Protein AF-0000000078267524 (afdb_homodimer)

Foldseek 3Di:
DDLVVLVVCQLVLLQLLVVLLLVVLLLLVVQVVVCVVPLAGALVSLCQQQDDPVGGHSLRVNLVSLCSRLVSDDDDPLSVLSVLLNVLSVVLNVLSVLLSVLNVCVVPVVVVLVVQQPDPDDDPVSNVVSVVVVVVNVVSSVSNVVSSVSNVVSLLVSLVSLLSRLLVVLLRLSNLLCCVPVVVSLCSSNPVCSVSSCCSNPVVWNLSSLQSNLVVCVVVPNNVVSVVSNVVSVVGVD/DDLVVLVVCQLVLLQLLVVLLLVVLLLLVVQVVVCVVPLAGALVSLCQQQDDPVGGHSLRVNLVSLCSRLVSDDDDPLSVLSVLLNVLSVVLNVLSVLLSVLNVCVVPVVVVLVVQQPDPDDDPVSNVVSVVVVVVNVVSSVSNVVSSVSNVVSLLVSLVSLLSRQLVVLLRLSNLLCCVVVVVSLCSSNPVCSVSSCCSNPVVWNLSSLQSNLVVCVVVPNNVVSVVSNVVSVVGVD

Structure (mmCIF, N/CA/C/O backbone):
data_AF-0000000078267524-model_v1
#
loop_
_entity.id
_entity.type
_entity.pdbx_description
1 polymer 'Uncharacterized protein'
#
loop_
_atom_site.group_PDB
_atom_site.id
_atom_site.type_symbol
_atom_site.label_atom_id
_atom_site.label_alt_id
_atom_site.label_comp_id
_atom_site.label_asym_id
_atom_site.label_entity_id
_atom_site.label_seq_id
_atom_site.pdbx_PDB_ins_code
_atom_site.Cartn_x
_atom_site.Cartn_y
_atom_site.Cartn_z
_atom_site.occupancy
_atom_site.B_iso_or_equiv
_atom_site.auth_seq_id
_atom_site.auth_comp_id
_atom_site.auth_asym_id
_atom_site.auth_atom_id
_atom_site.pdbx_PDB_model_num
ATOM 1 N N . MET A 1 1 ? -14.516 -9.562 -23.547 1 62.38 1 MET A N 1
ATOM 2 C CA . MET A 1 1 ? -13.828 -10.57 -24.344 1 62.38 1 MET A CA 1
ATOM 3 C C . MET A 1 1 ? -14.719 -11.789 -24.562 1 62.38 1 MET A C 1
ATOM 5 O O . MET A 1 1 ? -15.539 -12.125 -23.703 1 62.38 1 MET A O 1
ATOM 9 N N . SER A 1 2 ? -14.656 -12.438 -25.75 1 71.19 2 SER A N 1
ATOM 10 C CA . SER A 1 2 ? -15.578 -13.531 -26.062 1 71.19 2 SER A CA 1
ATOM 11 C C . SER A 1 2 ? -15.125 -14.836 -25.406 1 71.19 2 SER A C 1
ATOM 13 O O . SER A 1 2 ? -13.938 -15.047 -25.188 1 71.19 2 SER A O 1
ATOM 15 N N . LYS A 1 3 ? -16.078 -15.555 -24.969 1 72.19 3 LYS A N 1
ATOM 16 C CA . LYS A 1 3 ? -15.844 -16.859 -24.375 1 72.19 3 LYS A CA 1
ATOM 17 C C . LYS A 1 3 ? -15.047 -17.766 -25.312 1 72.19 3 LYS A C 1
ATOM 19 O O . LYS A 1 3 ? -14.219 -18.562 -24.859 1 72.19 3 LYS A O 1
ATOM 24 N N . SER A 1 4 ? -15.328 -17.578 -26.531 1 72.5 4 SER A N 1
ATOM 25 C CA . SER A 1 4 ? -14.625 -18.359 -27.531 1 72.5 4 SER A CA 1
ATOM 26 C C . SER A 1 4 ? -13.141 -18 -27.594 1 72.5 4 SER A C 1
ATOM 28 O O . SER A 1 4 ? -12.281 -18.875 -27.703 1 72.5 4 SER A O 1
ATOM 30 N N . TRP A 1 5 ? -12.859 -16.812 -27.516 1 78.12 5 TRP A N 1
ATOM 31 C CA . TRP A 1 5 ? -11.477 -16.359 -27.5 1 78.12 5 TRP A CA 1
ATOM 32 C C . TRP A 1 5 ? -10.734 -16.844 -26.266 1 78.12 5 TRP A C 1
ATOM 34 O O . TRP A 1 5 ? -9.602 -17.328 -26.359 1 78.12 5 TRP A O 1
ATOM 44 N N . LEU A 1 6 ? -11.352 -16.812 -25.203 1 79.5 6 LEU A N 1
ATOM 45 C CA . LEU A 1 6 ? -10.766 -17.266 -23.953 1 79.5 6 LEU A CA 1
ATOM 46 C C . LEU A 1 6 ? -10.438 -18.766 -24.016 1 79.5 6 LEU A C 1
ATOM 48 O O . LEU A 1 6 ? -9.398 -19.203 -23.531 1 79.5 6 LEU A O 1
ATOM 52 N N . LYS A 1 7 ? -11.305 -19.406 -24.656 1 80 7 LYS A N 1
ATOM 53 C CA . LYS A 1 7 ? -11.102 -20.844 -24.797 1 80 7 LYS A CA 1
ATOM 54 C C . LYS A 1 7 ? -9.914 -21.141 -25.719 1 80 7 LYS A C 1
ATOM 56 O O . LYS A 1 7 ? -9.133 -22.047 -25.453 1 80 7 LYS A O 1
ATOM 61 N N . SER A 1 8 ? -9.836 -20.312 -26.688 1 85.88 8 SER A N 1
ATOM 62 C CA . SER A 1 8 ? -8.742 -20.531 -27.641 1 85.88 8 SER A CA 1
ATOM 63 C C . SER A 1 8 ? -7.395 -20.188 -27.016 1 85.88 8 SER A C 1
ATOM 65 O O . SER A 1 8 ? -6.363 -20.703 -27.438 1 85.88 8 SER A O 1
ATOM 67 N N . LYS A 1 9 ? -7.41 -19.406 -25.953 1 91.88 9 LYS A N 1
ATOM 68 C CA . LYS A 1 9 ? -6.164 -18.953 -25.344 1 91.88 9 LYS A CA 1
ATOM 69 C C . LYS A 1 9 ? -5.914 -19.656 -24.016 1 91.88 9 LYS A C 1
ATOM 71 O O . LYS A 1 9 ? -4.949 -19.344 -23.312 1 91.88 9 LYS A O 1
ATOM 76 N N . HIS A 1 10 ? -6.672 -20.578 -23.766 1 92.81 10 HIS A N 1
ATOM 77 C CA . HIS A 1 10 ? -6.648 -21.234 -22.469 1 92.81 10 HIS A CA 1
ATOM 78 C C . HIS A 1 10 ? -5.289 -21.859 -22.188 1 92.81 10 HIS A C 1
ATOM 80 O O . HIS A 1 10 ? -4.707 -21.641 -21.125 1 92.81 10 HIS A O 1
ATOM 86 N N . ASP A 1 11 ? -4.793 -22.594 -23.172 1 94.94 11 ASP A N 1
ATOM 87 C CA . ASP A 1 11 ? -3.504 -23.266 -23 1 94.94 11 ASP A CA 1
ATOM 88 C C . ASP A 1 11 ? -2.385 -22.234 -22.797 1 94.94 11 ASP A C 1
ATOM 90 O O . ASP A 1 11 ? -1.474 -22.469 -22 1 94.94 11 ASP A O 1
ATOM 94 N N . SER A 1 12 ? -2.5 -21.156 -23.5 1 96.81 12 SER A N 1
ATOM 95 C CA . SER A 1 12 ? -1.509 -20.094 -23.359 1 96.81 12 SER A CA 1
ATOM 96 C C . SER A 1 12 ? -1.575 -19.469 -21.984 1 96.81 12 SER A C 1
ATOM 98 O O . SER A 1 12 ? -0.542 -19.125 -21.391 1 96.81 12 SER A O 1
ATOM 100 N N . PHE A 1 13 ? -2.777 -19.312 -21.484 1 96.56 13 PHE A N 1
ATOM 101 C CA . PHE A 1 13 ? -2.945 -18.719 -20.156 1 96.56 13 PHE A CA 1
ATOM 102 C C . PHE A 1 13 ? -2.35 -19.609 -19.078 1 96.56 13 PHE A C 1
ATOM 104 O O . PHE A 1 13 ? -1.703 -19.125 -18.141 1 96.56 13 PHE A O 1
ATOM 111 N N . VAL A 1 14 ? -2.545 -20.906 -19.25 1 96.94 14 VAL A N 1
ATOM 112 C CA . VAL A 1 14 ? -2.008 -21.859 -18.266 1 96.94 14 VAL A CA 1
ATOM 113 C C . VAL A 1 14 ? -0.485 -21.75 -18.234 1 96.94 14 VAL A C 1
ATOM 115 O O . VAL A 1 14 ? 0.111 -21.625 -17.172 1 96.94 14 VAL A O 1
ATOM 118 N N . ARG A 1 15 ? 0.102 -21.75 -19.375 1 98.31 15 ARG A N 1
ATOM 119 C CA . ARG A 1 15 ? 1.552 -21.625 -19.484 1 98.31 15 ARG A CA 1
ATOM 120 C C . ARG A 1 15 ? 2.023 -20.281 -18.938 1 98.31 15 ARG A C 1
ATOM 122 O O . ARG A 1 15 ? 2.992 -20.219 -18.172 1 98.31 15 ARG A O 1
ATOM 129 N N . ASP A 1 16 ? 1.37 -19.234 -19.312 1 98.38 16 ASP A N 1
ATOM 130 C CA . ASP A 1 16 ? 1.787 -17.891 -18.922 1 98.38 16 ASP A CA 1
ATOM 131 C C . ASP A 1 16 ? 1.725 -17.703 -17.422 1 98.38 16 ASP A C 1
ATOM 133 O O . ASP A 1 16 ? 2.604 -17.078 -16.828 1 98.38 16 ASP A O 1
ATOM 137 N N . VAL A 1 17 ? 0.702 -18.203 -16.781 1 98.5 17 VAL A N 1
ATOM 138 C CA . VAL A 1 17 ? 0.545 -18.062 -15.336 1 98.5 17 VAL A CA 1
ATOM 139 C C . VAL A 1 17 ? 1.69 -18.766 -14.609 1 98.5 17 VAL A C 1
ATOM 141 O O . VAL A 1 17 ? 2.297 -18.203 -13.695 1 98.5 17 VAL A O 1
ATOM 144 N N . LEU A 1 18 ? 2.016 -19.969 -15.023 1 98.81 18 LEU A N 1
ATOM 145 C CA . LEU A 1 18 ? 3.121 -20.672 -14.383 1 98.81 18 LEU A CA 1
ATOM 146 C C . LEU A 1 18 ? 4.445 -19.969 -14.664 1 98.81 18 LEU A C 1
ATOM 148 O O . LEU A 1 18 ? 5.266 -19.797 -13.758 1 98.81 18 LEU A O 1
ATOM 152 N N . ARG A 1 19 ? 4.645 -19.578 -15.867 1 98.81 19 ARG A N 1
ATOM 153 C CA . ARG A 1 19 ? 5.883 -18.906 -16.25 1 98.81 19 ARG A CA 1
ATOM 154 C C . ARG A 1 19 ? 6.082 -17.625 -15.453 1 98.81 19 ARG A C 1
ATOM 156 O O . ARG A 1 19 ? 7.137 -17.422 -14.852 1 98.81 19 ARG A O 1
ATOM 163 N N . ASP A 1 20 ? 5.094 -16.781 -15.508 1 98.75 20 ASP A N 1
ATOM 164 C CA . ASP A 1 20 ? 5.203 -15.5 -14.828 1 98.75 20 ASP A CA 1
ATOM 165 C C . ASP A 1 20 ? 5.336 -15.688 -13.32 1 98.75 20 ASP A C 1
ATOM 167 O O . ASP A 1 20 ? 6.059 -14.938 -12.656 1 98.75 20 ASP A O 1
ATOM 171 N N . PHE A 1 21 ? 4.621 -16.703 -12.758 1 98.88 21 PHE A N 1
ATOM 172 C CA . PHE A 1 21 ? 4.789 -17.016 -11.344 1 98.88 21 PHE A CA 1
ATOM 173 C C . PHE A 1 21 ? 6.242 -17.359 -11.039 1 98.88 21 PHE A C 1
ATOM 175 O O . PHE A 1 21 ? 6.82 -16.844 -10.078 1 98.88 21 PHE A O 1
ATOM 182 N N . CYS A 1 22 ? 6.793 -18.219 -11.836 1 98.94 22 CYS A N 1
ATOM 183 C CA . CYS A 1 22 ? 8.164 -18.656 -11.594 1 98.94 22 CYS A CA 1
ATOM 184 C C . CYS A 1 22 ? 9.133 -17.469 -11.688 1 98.94 22 CYS A C 1
ATOM 186 O O . CYS A 1 22 ? 10.047 -17.344 -10.875 1 98.94 22 CYS A O 1
ATOM 188 N N . GLN A 1 23 ? 8.953 -16.625 -12.641 1 98.81 23 GLN A N 1
ATOM 189 C CA . GLN A 1 23 ? 9.812 -15.453 -12.797 1 98.81 23 GLN A CA 1
ATOM 190 C C . GLN A 1 23 ? 9.695 -14.523 -11.594 1 98.81 23 GLN A C 1
ATOM 192 O O . GLN A 1 23 ? 10.711 -14.062 -11.055 1 98.81 23 GLN A O 1
ATOM 197 N N . ILE A 1 24 ? 8.531 -14.297 -11.195 1 98.81 24 ILE A N 1
ATOM 198 C CA . ILE A 1 24 ? 8.266 -13.391 -10.086 1 98.81 24 ILE A CA 1
ATOM 199 C C . ILE A 1 24 ? 8.789 -13.984 -8.781 1 98.81 24 ILE A C 1
ATOM 201 O O . ILE A 1 24 ? 9.453 -13.305 -8 1 98.81 24 ILE A O 1
ATOM 205 N N . ALA A 1 25 ? 8.461 -15.273 -8.555 1 98.81 25 ALA A N 1
ATOM 206 C CA . ALA A 1 25 ? 8.922 -15.938 -7.34 1 98.81 25 ALA A CA 1
ATOM 207 C C . ALA A 1 25 ? 10.438 -15.922 -7.238 1 98.81 25 ALA A C 1
ATOM 209 O O . ALA A 1 25 ? 11 -15.68 -6.164 1 98.81 25 ALA A O 1
ATOM 210 N N . SER A 1 26 ? 11.07 -16.156 -8.328 1 98.75 26 SER A N 1
ATOM 211 C CA . SER A 1 26 ? 12.531 -16.109 -8.359 1 98.75 26 SER A CA 1
ATOM 212 C C . SER A 1 26 ? 13.055 -14.719 -8.031 1 98.75 26 SER A C 1
ATOM 214 O O . SER A 1 26 ? 13.953 -14.57 -7.199 1 98.75 26 SER A O 1
ATOM 216 N N . ALA A 1 27 ? 12.516 -13.742 -8.672 1 98.69 27 ALA A N 1
ATOM 217 C CA . ALA A 1 27 ? 12.945 -12.359 -8.461 1 98.69 27 ALA A CA 1
ATOM 218 C C . ALA A 1 27 ? 12.688 -11.922 -7.02 1 98.69 27 ALA A C 1
ATOM 220 O O . ALA A 1 27 ? 13.547 -11.305 -6.395 1 98.69 27 ALA A O 1
ATOM 221 N N . LEU A 1 28 ? 11.539 -12.234 -6.492 1 98.81 28 LEU A N 1
ATOM 222 C CA . LEU A 1 28 ? 11.188 -11.859 -5.125 1 98.81 28 LEU A CA 1
ATOM 223 C C . LEU A 1 28 ? 12.102 -12.555 -4.121 1 98.81 28 LEU A C 1
ATOM 225 O O . LEU A 1 28 ? 12.578 -11.93 -3.172 1 98.81 28 LEU A O 1
ATOM 229 N N . GLU A 1 29 ? 12.312 -13.812 -4.32 1 98.19 29 GLU A N 1
ATOM 230 C CA . GLU A 1 29 ? 13.164 -14.547 -3.389 1 98.19 29 GLU A CA 1
ATOM 231 C C . GLU A 1 29 ? 14.578 -13.984 -3.379 1 98.19 29 GLU A C 1
ATOM 233 O O . GLU A 1 29 ? 15.203 -13.867 -2.322 1 98.19 29 GLU A O 1
ATOM 238 N N . ASN A 1 30 ? 15.094 -13.695 -4.551 1 98.19 30 ASN A N 1
ATOM 239 C CA . ASN A 1 30 ? 16.406 -13.062 -4.613 1 98.19 30 ASN A CA 1
ATOM 240 C C . ASN A 1 30 ? 16.422 -11.727 -3.873 1 98.19 30 ASN A C 1
ATOM 242 O O . ASN A 1 30 ? 17.344 -11.445 -3.105 1 98.19 30 ASN A O 1
ATOM 246 N N . HIS A 1 31 ? 15.445 -10.945 -4.098 1 98.62 31 HIS A N 1
ATOM 247 C CA . HIS A 1 31 ? 15.352 -9.648 -3.436 1 98.62 31 HIS A CA 1
ATOM 248 C C . HIS A 1 31 ? 15.203 -9.812 -1.926 1 98.62 31 HIS A C 1
ATOM 250 O O . HIS A 1 31 ? 15.812 -9.062 -1.154 1 98.62 31 HIS A O 1
ATOM 256 N N . PHE A 1 32 ? 14.406 -10.766 -1.472 1 98.62 32 PHE A N 1
ATOM 257 C CA . PHE A 1 32 ? 14.164 -10.984 -0.05 1 98.62 32 PHE A CA 1
ATOM 258 C C . PHE A 1 32 ? 15.406 -11.555 0.626 1 98.62 32 PHE A C 1
ATOM 260 O O . PHE A 1 32 ? 15.656 -11.289 1.806 1 98.62 32 PHE A O 1
ATOM 267 N N . SER A 1 33 ? 16.172 -12.289 -0.175 1 98.12 33 SER A N 1
ATOM 268 C CA . SER A 1 33 ? 17.453 -12.734 0.36 1 98.12 33 SER A CA 1
ATOM 269 C C . SER A 1 33 ? 18.359 -11.547 0.658 1 98.12 33 SER A C 1
ATOM 271 O O . SER A 1 33 ? 19.047 -11.531 1.681 1 98.12 33 SER A O 1
ATOM 273 N N . GLU A 1 34 ? 18.422 -10.609 -0.236 1 97.62 34 GLU A N 1
ATOM 274 C CA . GLU A 1 34 ? 19.156 -9.375 0.005 1 97.62 34 GLU A CA 1
ATOM 275 C C . GLU A 1 34 ? 18.609 -8.633 1.219 1 97.62 34 GLU A C 1
ATOM 277 O O . GLU A 1 34 ? 19.375 -8.094 2.02 1 97.62 34 GLU A O 1
ATOM 282 N N . TYR A 1 35 ? 17.359 -8.586 1.303 1 98.06 35 TYR A N 1
ATOM 283 C CA . TYR A 1 35 ? 16.688 -7.969 2.447 1 98.06 35 TYR A CA 1
ATOM 284 C C . TYR A 1 35 ? 17.125 -8.633 3.75 1 98.06 35 TYR A C 1
ATOM 286 O O . TYR A 1 35 ? 17.359 -7.961 4.75 1 98.06 35 TYR A O 1
ATOM 294 N N . ASP A 1 36 ? 17.156 -9.938 3.76 1 97.69 36 ASP A N 1
ATOM 295 C CA . ASP A 1 36 ? 17.562 -10.672 4.957 1 97.69 36 ASP A CA 1
ATOM 296 C C . ASP A 1 36 ? 18.953 -10.258 5.426 1 97.69 36 ASP A C 1
ATOM 298 O O . ASP A 1 36 ? 19.234 -10.258 6.625 1 97.69 36 ASP A O 1
ATOM 302 N N . ALA A 1 37 ? 19.734 -9.805 4.484 1 96.56 37 ALA A N 1
ATOM 303 C CA . ALA A 1 37 ? 21.109 -9.43 4.793 1 96.56 37 ALA A CA 1
ATOM 304 C C . ALA A 1 37 ? 21.203 -7.949 5.16 1 96.56 37 ALA A C 1
ATOM 306 O O . ALA A 1 37 ? 21.953 -7.574 6.066 1 96.56 37 ALA A O 1
ATOM 307 N N . SER A 1 38 ? 20.438 -7.086 4.566 1 94.56 38 SER A N 1
ATOM 308 C CA . SER A 1 38 ? 20.641 -5.645 4.672 1 94.56 38 SER A CA 1
ATOM 309 C C . SER A 1 38 ? 19.578 -4.996 5.539 1 94.56 38 SER A C 1
ATOM 311 O O . SER A 1 38 ? 19.75 -3.881 6.035 1 94.56 38 SER A O 1
ATOM 313 N N . GLY A 1 39 ? 18.391 -5.629 5.578 1 93.62 39 GLY A N 1
ATOM 314 C CA . GLY A 1 39 ? 17.281 -5.07 6.324 1 93.62 39 GLY A CA 1
ATOM 315 C C . GLY A 1 39 ? 16.5 -4.035 5.535 1 93.62 39 GLY A C 1
ATOM 316 O O . GLY A 1 39 ? 15.625 -3.357 6.086 1 93.62 39 GLY A O 1
ATOM 317 N N . SER A 1 40 ? 16.844 -3.959 4.246 1 94.38 40 SER A N 1
ATOM 318 C CA . SER A 1 40 ? 16.156 -2.953 3.439 1 94.38 40 SER A CA 1
ATOM 319 C C . SER A 1 40 ? 15.617 -3.555 2.146 1 94.38 40 SER A C 1
ATOM 321 O O . SER A 1 40 ? 16.266 -4.41 1.535 1 94.38 40 SER A O 1
ATOM 323 N N . VAL A 1 41 ? 14.422 -3.107 1.836 1 97.56 41 VAL A N 1
ATOM 324 C CA . VAL A 1 41 ? 13.852 -3.471 0.541 1 97.56 41 VAL A CA 1
ATOM 325 C C . VAL A 1 41 ? 14.016 -2.307 -0.436 1 97.56 41 VAL A C 1
ATOM 327 O O . VAL A 1 41 ? 14.164 -1.156 -0.021 1 97.56 41 VAL A O 1
ATOM 330 N N . SER A 1 42 ? 13.977 -2.639 -1.699 1 97.88 42 SER A N 1
ATOM 331 C CA . SER A 1 42 ? 14.234 -1.655 -2.746 1 97.88 42 SER A CA 1
ATOM 332 C C . SER A 1 42 ? 12.938 -1.159 -3.373 1 97.88 42 SER A C 1
ATOM 334 O O . SER A 1 42 ? 12.172 -1.947 -3.932 1 97.88 42 SER A O 1
ATOM 336 N N . PHE A 1 43 ? 12.773 0.158 -3.309 1 97.88 43 PHE A N 1
ATOM 337 C CA . PHE A 1 43 ? 11.641 0.774 -3.988 1 97.88 43 PHE A CA 1
ATOM 338 C C . PHE A 1 43 ? 11.68 0.483 -5.484 1 97.88 43 PHE A C 1
ATOM 340 O O . PHE A 1 43 ? 10.664 0.122 -6.082 1 97.88 43 PHE A O 1
ATOM 347 N N . HIS A 1 44 ? 12.836 0.658 -6.102 1 97.25 44 HIS A N 1
ATOM 348 C CA . HIS A 1 44 ? 12.984 0.507 -7.547 1 97.25 44 HIS A CA 1
ATOM 349 C C . HIS A 1 44 ? 12.656 -0.914 -7.988 1 97.25 44 HIS A C 1
ATOM 351 O O . HIS A 1 44 ? 12.07 -1.117 -9.055 1 97.25 44 HIS A O 1
ATOM 357 N N . PHE A 1 45 ? 13.008 -1.896 -7.211 1 98.25 45 PHE A N 1
ATOM 358 C CA . PHE A 1 45 ? 12.68 -3.283 -7.508 1 98.25 45 PHE A CA 1
ATOM 359 C C . PHE A 1 45 ? 11.172 -3.463 -7.637 1 98.25 45 PHE A C 1
ATOM 361 O O . PHE A 1 45 ? 10.68 -3.988 -8.641 1 98.25 45 PHE A O 1
ATOM 368 N N . PHE A 1 46 ? 10.438 -2.982 -6.637 1 98.25 46 PHE A N 1
ATOM 369 C CA . PHE A 1 46 ? 8.992 -3.162 -6.637 1 98.25 46 PHE A CA 1
ATOM 370 C C . PHE A 1 46 ? 8.336 -2.291 -7.703 1 98.25 46 PHE A C 1
ATOM 372 O O . PHE A 1 46 ? 7.344 -2.689 -8.312 1 98.25 46 PHE A O 1
ATOM 379 N N . ASP A 1 47 ? 8.859 -1.09 -7.863 1 97.19 47 ASP A N 1
ATOM 380 C CA . ASP A 1 47 ? 8.352 -0.212 -8.914 1 97.19 47 ASP A CA 1
ATOM 381 C C . ASP A 1 47 ? 8.453 -0.879 -10.281 1 97.19 47 ASP A C 1
ATOM 383 O O . ASP A 1 47 ? 7.523 -0.792 -11.094 1 97.19 47 ASP A O 1
ATOM 387 N N . ASP A 1 48 ? 9.523 -1.573 -10.523 1 97 48 ASP A N 1
ATOM 388 C CA . ASP A 1 48 ? 9.742 -2.279 -11.781 1 97 48 ASP A CA 1
ATOM 389 C C . ASP A 1 48 ? 8.836 -3.504 -11.891 1 97 48 ASP A C 1
ATOM 391 O O . ASP A 1 48 ? 8.266 -3.77 -12.953 1 97 48 ASP A O 1
ATOM 395 N N . MET A 1 49 ? 8.688 -4.246 -10.867 1 97.75 49 MET A N 1
ATOM 396 C CA . MET A 1 49 ? 7.898 -5.477 -10.852 1 97.75 49 MET A CA 1
ATOM 397 C C . MET A 1 49 ? 6.418 -5.18 -11.07 1 97.75 49 MET A C 1
ATOM 399 O O . MET A 1 49 ? 5.715 -5.969 -11.703 1 97.75 49 MET A O 1
ATOM 403 N N . LEU A 1 50 ? 5.973 -4.031 -10.484 1 97.25 50 LEU A N 1
ATOM 404 C CA . LEU A 1 50 ? 4.562 -3.67 -10.57 1 97.25 50 LEU A CA 1
ATOM 405 C C . LEU A 1 50 ? 4.27 -2.893 -11.844 1 97.25 50 LEU A C 1
ATOM 407 O O . LEU A 1 50 ? 3.258 -3.135 -12.508 1 97.25 50 LEU A O 1
ATOM 411 N N . GLY A 1 51 ? 5.25 -2.043 -12.219 1 93.06 51 GLY A N 1
ATOM 412 C CA . GLY A 1 51 ? 5.043 -1.153 -13.352 1 93.06 51 GLY A CA 1
ATOM 413 C C . GLY A 1 51 ? 4.059 -0.037 -13.055 1 93.06 51 GLY A C 1
ATOM 414 O O . GLY A 1 51 ? 3.883 0.358 -11.906 1 93.06 51 GLY A O 1
ATOM 415 N N . ARG A 1 52 ? 3.609 0.688 -14.125 1 83.5 52 ARG A N 1
ATOM 416 C CA . ARG A 1 52 ? 2.619 1.759 -14.086 1 83.5 52 ARG A CA 1
ATOM 417 C C . ARG A 1 52 ? 1.375 1.382 -14.883 1 83.5 52 ARG A C 1
ATOM 419 O O . ARG A 1 52 ? 1.383 0.401 -15.633 1 83.5 52 ARG A O 1
ATOM 426 N N . GLN A 1 53 ? 0.297 2.152 -14.695 1 72.12 53 GLN A N 1
ATOM 427 C CA . GLN A 1 53 ? -0.956 1.837 -15.375 1 72.12 53 GLN A CA 1
ATOM 428 C C . GLN A 1 53 ? -0.751 1.712 -16.875 1 72.12 53 GLN A C 1
ATOM 430 O O . GLN A 1 53 ? -1.295 0.804 -17.516 1 72.12 53 GLN A O 1
ATOM 435 N N . ASN A 1 54 ? -0.01 2.545 -17.438 1 79 54 ASN A N 1
ATOM 436 C CA . ASN A 1 54 ? 0.189 2.529 -18.891 1 79 54 ASN A CA 1
ATOM 437 C C . ASN A 1 54 ? 1.371 1.649 -19.281 1 79 54 ASN A C 1
ATOM 439 O O . ASN A 1 54 ? 1.66 1.484 -20.469 1 79 54 ASN A O 1
ATOM 443 N N . SER A 1 55 ? 2.004 1.063 -18.391 1 88.88 55 SER A N 1
ATOM 444 C CA . SER A 1 55 ? 3.125 0.145 -18.562 1 88.88 55 SER A CA 1
ATOM 445 C C . SER A 1 55 ? 3.178 -0.88 -17.438 1 88.88 55 SER A C 1
ATOM 447 O O . SER A 1 55 ? 4.043 -0.806 -16.562 1 88.88 55 SER A O 1
ATOM 449 N N . LYS A 1 56 ? 2.346 -1.888 -17.578 1 92.38 56 LYS A N 1
ATOM 450 C CA . LYS A 1 56 ? 2.152 -2.863 -16.516 1 92.38 56 LYS A CA 1
ATOM 451 C C . LYS A 1 56 ? 3.389 -3.738 -16.344 1 92.38 56 LYS A C 1
ATOM 453 O O . LYS A 1 56 ? 3.984 -4.188 -17.312 1 92.38 56 LYS A O 1
ATOM 458 N N . GLY A 1 57 ? 3.725 -3.914 -15.125 1 96 57 GLY A N 1
ATOM 459 C CA . GLY A 1 57 ? 4.828 -4.809 -14.82 1 96 57 GLY A CA 1
ATOM 460 C C . GLY A 1 57 ? 4.418 -6.27 -14.766 1 96 57 GLY A C 1
ATOM 461 O O . GLY A 1 57 ? 3.258 -6.602 -15.023 1 96 57 GLY A O 1
ATOM 462 N N . LEU A 1 58 ? 5.359 -7.098 -14.516 1 97.31 58 LEU A N 1
ATOM 463 C CA . LEU A 1 58 ? 5.191 -8.547 -14.539 1 97.31 58 LEU A CA 1
ATOM 464 C C . LEU A 1 58 ? 4.133 -8.984 -13.531 1 97.31 58 LEU A C 1
ATOM 466 O O . LEU A 1 58 ? 3.334 -9.883 -13.812 1 97.31 58 LEU A O 1
ATOM 470 N N . LEU A 1 59 ? 4.07 -8.344 -12.359 1 97.88 59 LEU A N 1
ATOM 471 C CA . LEU A 1 59 ? 3.111 -8.703 -11.328 1 97.88 59 LEU A CA 1
ATOM 472 C C . LEU A 1 59 ? 1.687 -8.391 -11.773 1 97.88 59 LEU A C 1
ATOM 474 O O . LEU A 1 59 ? 0.768 -9.18 -11.523 1 97.88 59 LEU A O 1
ATOM 478 N N . TRP A 1 60 ? 1.542 -7.309 -12.406 1 96.88 60 TRP A N 1
ATOM 479 C CA . TRP A 1 60 ? 0.235 -6.918 -12.922 1 96.88 60 TRP A CA 1
ATOM 480 C C . TRP A 1 60 ? -0.234 -7.895 -14 1 96.88 60 TRP A C 1
ATOM 482 O O . TRP A 1 60 ? -1.396 -8.305 -14.008 1 96.88 60 TRP A O 1
ATOM 492 N N . ARG A 1 61 ? 0.631 -8.234 -14.844 1 96.62 61 ARG A N 1
ATOM 493 C CA . ARG A 1 61 ? 0.302 -9.164 -15.922 1 96.62 61 ARG A CA 1
ATOM 494 C C . ARG A 1 61 ? -0.086 -10.531 -15.359 1 96.62 61 ARG A C 1
ATOM 496 O O . ARG A 1 61 ? -1.054 -11.141 -15.82 1 96.62 61 ARG A O 1
ATOM 503 N N . LEU A 1 62 ? 0.668 -11.008 -14.43 1 98.31 62 LEU A N 1
ATOM 504 C CA . LEU A 1 62 ? 0.354 -12.289 -13.797 1 98.31 62 LEU A CA 1
ATOM 505 C C . LEU A 1 62 ? -1.035 -12.258 -13.172 1 98.31 62 LEU A C 1
ATOM 507 O O . LEU A 1 62 ? -1.834 -13.172 -13.375 1 98.31 62 LEU A O 1
ATOM 511 N N . LYS A 1 63 ? -1.299 -11.195 -12.414 1 97.06 63 LYS A N 1
ATOM 512 C CA . LYS A 1 63 ? -2.6 -11.07 -11.758 1 97.06 63 LYS A CA 1
ATOM 513 C C . LYS A 1 63 ? -3.73 -11.078 -12.781 1 97.06 63 LYS A C 1
ATOM 515 O O . LYS A 1 63 ? -4.711 -11.812 -12.633 1 97.06 63 LYS A O 1
ATOM 520 N N . ASP A 1 64 ? -3.613 -10.297 -13.859 1 95.38 64 ASP A N 1
ATOM 521 C CA . ASP A 1 64 ? -4.656 -10.195 -14.875 1 95.38 64 ASP A CA 1
ATOM 522 C C . ASP A 1 64 ? -4.855 -11.523 -15.594 1 95.38 64 ASP A C 1
ATOM 524 O O . ASP A 1 64 ? -5.988 -11.945 -15.828 1 95.38 64 ASP A O 1
ATOM 528 N N . THR A 1 65 ? -3.746 -12.164 -15.945 1 96.81 65 THR A N 1
ATOM 529 C CA . THR A 1 65 ? -3.828 -13.438 -16.641 1 96.81 65 THR A CA 1
ATOM 530 C C . THR A 1 65 ? -4.457 -14.508 -15.75 1 96.81 65 THR A C 1
ATOM 532 O O . THR A 1 65 ? -5.23 -15.336 -16.219 1 96.81 65 THR A O 1
ATOM 535 N N . SER A 1 66 ? -4.051 -14.484 -14.508 1 96.81 66 SER A N 1
ATOM 536 C CA . SER A 1 66 ? -4.652 -15.422 -13.562 1 96.81 66 SER A CA 1
ATOM 537 C C . SER A 1 66 ? -6.16 -15.227 -13.477 1 96.81 66 SER A C 1
ATOM 539 O O . SER A 1 66 ? -6.922 -16.188 -13.469 1 96.81 66 SER A O 1
ATOM 541 N N . HIS A 1 67 ? -6.637 -14.008 -13.406 1 94.38 67 HIS A N 1
ATOM 542 C CA . HIS A 1 67 ? -8.062 -13.711 -13.375 1 94.38 67 HIS A CA 1
ATOM 543 C C . HIS A 1 67 ? -8.766 -14.25 -14.617 1 94.38 67 HIS A C 1
ATOM 545 O O . HIS A 1 67 ? -9.852 -14.82 -14.523 1 94.38 67 HIS A O 1
ATOM 551 N N . LEU A 1 68 ? -8.125 -14.039 -15.727 1 93.25 68 LEU A N 1
ATOM 552 C CA . LEU A 1 68 ? -8.695 -14.508 -16.984 1 93.25 68 LEU A CA 1
ATOM 553 C C . LEU A 1 68 ? -8.781 -16.031 -17 1 93.25 68 LEU A C 1
ATOM 555 O O . LEU A 1 68 ? -9.781 -16.594 -17.453 1 93.25 68 LEU A O 1
ATOM 559 N N . LEU A 1 69 ? -7.824 -16.672 -16.5 1 94.06 69 LEU A N 1
ATOM 560 C CA . LEU A 1 69 ? -7.73 -18.125 -16.547 1 94.06 69 LEU A CA 1
ATOM 561 C C . LEU A 1 69 ? -8.719 -18.766 -15.578 1 94.06 69 LEU A C 1
ATOM 563 O O . LEU A 1 69 ? -9.539 -19.594 -15.977 1 94.06 69 LEU A O 1
ATOM 567 N N . PHE A 1 70 ? -8.742 -18.312 -14.344 1 92.19 70 PHE A N 1
ATOM 568 C CA . PHE A 1 70 ? -9.375 -19.078 -13.273 1 92.19 70 PHE A CA 1
ATOM 569 C C . PHE A 1 70 ? -10.82 -18.641 -13.07 1 92.19 70 PHE A C 1
ATOM 571 O O . PHE A 1 70 ? -11.633 -19.406 -12.539 1 92.19 70 PHE A O 1
ATOM 578 N N . ARG A 1 71 ? -11.148 -17.5 -13.391 1 84.5 71 ARG A N 1
ATOM 579 C CA . ARG A 1 71 ? -12.516 -17.047 -13.18 1 84.5 71 ARG A CA 1
ATOM 580 C C . ARG A 1 71 ? -13.422 -17.469 -14.328 1 84.5 71 ARG A C 1
ATOM 582 O O . ARG A 1 71 ? -14.648 -17.438 -14.203 1 84.5 71 ARG A O 1
ATOM 589 N N . ASN A 1 72 ? -12.836 -17.844 -15.398 1 75.94 72 ASN A N 1
ATOM 590 C CA . ASN A 1 72 ? -13.617 -18.297 -16.547 1 75.94 72 ASN A CA 1
ATOM 591 C C . ASN A 1 72 ? -13.586 -19.812 -16.703 1 75.94 72 ASN A C 1
ATOM 593 O O . ASN A 1 72 ? -14.117 -20.359 -17.672 1 75.94 72 ASN A O 1
ATOM 597 N N . GLU A 1 73 ? -12.969 -20.438 -15.852 1 71.31 73 GLU A N 1
ATOM 598 C CA . GLU A 1 73 ? -12.891 -21.891 -15.945 1 71.31 73 GLU A CA 1
ATOM 599 C C . GLU A 1 73 ? -14.188 -22.547 -15.477 1 71.31 73 GLU A C 1
ATOM 601 O O . GLU A 1 73 ? -14.828 -22.062 -14.547 1 71.31 73 GLU A O 1
ATOM 606 N N . GLU A 1 74 ? -14.578 -23.453 -16.266 1 63.59 74 GLU A N 1
ATOM 607 C CA . GLU A 1 74 ? -15.734 -24.25 -15.883 1 63.59 74 GLU A CA 1
ATOM 608 C C . GLU A 1 74 ? -15.484 -24.984 -14.57 1 63.59 74 GLU A C 1
ATOM 610 O O . GLU A 1 74 ? -14.359 -25.391 -14.289 1 63.59 74 GLU A O 1
ATOM 615 N N . ARG A 1 75 ? -16.375 -24.828 -13.805 1 61.75 75 ARG A N 1
ATOM 616 C CA . ARG A 1 75 ? -16.328 -25.406 -12.461 1 61.75 75 ARG A CA 1
ATOM 617 C C . ARG A 1 75 ? -16.156 -26.922 -12.523 1 61.75 75 ARG A C 1
ATOM 619 O O . ARG A 1 75 ? -17.062 -27.625 -12.984 1 61.75 75 ARG A O 1
ATOM 626 N N . THR A 1 76 ? -15.008 -27.359 -12.602 1 59.59 76 THR A N 1
ATOM 627 C CA . THR A 1 76 ? -14.719 -28.781 -12.414 1 59.59 76 THR A CA 1
ATOM 628 C C . THR A 1 76 ? -14.117 -29.016 -11.031 1 59.59 76 THR A C 1
ATOM 630 O O . THR A 1 76 ? -13.852 -28.078 -10.281 1 59.59 76 THR A O 1
ATOM 633 N N . SER A 1 77 ? -14.039 -30.297 -10.594 1 54.16 77 SER A N 1
ATOM 634 C CA . SER A 1 77 ? -13.516 -30.688 -9.289 1 54.16 77 SER A CA 1
ATOM 635 C C . SER A 1 77 ? -12.172 -30.031 -9.016 1 54.16 77 SER A C 1
ATOM 637 O O . SER A 1 77 ? -11.852 -29.719 -7.863 1 54.16 77 SER A O 1
ATOM 639 N N . PHE A 1 78 ? -11.398 -29.75 -10.008 1 60.81 78 PHE A N 1
ATOM 640 C CA . PHE A 1 78 ? -10.07 -29.172 -9.828 1 60.81 78 PHE A CA 1
ATOM 641 C C . PHE A 1 78 ? -10.133 -27.656 -9.891 1 60.81 78 PHE A C 1
ATOM 643 O O . PHE A 1 78 ? -9.125 -26.984 -9.664 1 60.81 78 PHE A O 1
ATOM 650 N N . ALA A 1 79 ? -11.297 -27.297 -9.859 1 75.88 79 ALA A N 1
ATOM 651 C CA . ALA A 1 79 ? -11.562 -25.875 -10.062 1 75.88 79 ALA A CA 1
ATOM 652 C C . ALA A 1 79 ? -11.203 -25.078 -8.812 1 75.88 79 ALA A C 1
ATOM 654 O O . ALA A 1 79 ? -10.781 -23.922 -8.914 1 75.88 79 ALA A O 1
ATOM 655 N N . VAL A 1 80 ? -11.094 -25.844 -7.699 1 87.94 80 VAL A N 1
ATOM 656 C CA . VAL A 1 80 ? -10.906 -25.109 -6.453 1 87.94 80 VAL A CA 1
ATOM 657 C C . VAL A 1 80 ? -9.445 -24.672 -6.32 1 87.94 80 VAL A C 1
ATOM 659 O O . VAL A 1 80 ? -9.156 -23.594 -5.816 1 87.94 80 VAL A O 1
ATOM 662 N N . PHE A 1 81 ? -8.547 -25.531 -6.789 1 91.94 81 PHE A N 1
ATOM 663 C CA . PHE A 1 81 ? -7.125 -25.188 -6.711 1 91.94 81 PHE A CA 1
ATOM 664 C C . PHE A 1 81 ? -6.809 -23.984 -7.59 1 91.94 81 PHE A C 1
ATOM 666 O O . PHE A 1 81 ? -6.008 -23.125 -7.211 1 91.94 81 PHE A O 1
ATOM 673 N N . GLY A 1 82 ? -7.469 -23.984 -8.742 1 93.31 82 GLY A N 1
ATOM 674 C CA . GLY A 1 82 ? -7.312 -22.812 -9.594 1 93.31 82 GLY A CA 1
ATOM 675 C C . GLY A 1 82 ? -7.805 -21.531 -8.945 1 93.31 82 GLY A C 1
ATOM 676 O O . GLY A 1 82 ? -7.176 -20.484 -9.086 1 93.31 82 GLY A O 1
ATOM 677 N N . GLU A 1 83 ? -8.852 -21.641 -8.242 1 92.69 83 GLU A N 1
ATOM 678 C CA . GLU A 1 83 ? -9.406 -20.469 -7.559 1 92.69 83 GLU A CA 1
ATOM 679 C C . GLU A 1 83 ? -8.492 -20 -6.43 1 92.69 83 GLU A C 1
ATOM 681 O O . GLU A 1 83 ? -8.312 -18.797 -6.23 1 92.69 83 GLU A O 1
ATOM 686 N N . TYR A 1 84 ? -7.945 -20.984 -5.727 1 94.44 84 TYR A N 1
ATOM 687 C CA . TYR A 1 84 ? -6.98 -20.641 -4.691 1 94.44 84 TYR A CA 1
ATOM 688 C C . TYR A 1 84 ? -5.754 -19.969 -5.293 1 94.44 84 TYR A C 1
ATOM 690 O O . TYR A 1 84 ? -5.219 -19.016 -4.715 1 94.44 84 TYR A O 1
ATOM 698 N N . LEU A 1 85 ? -5.363 -20.453 -6.41 1 96.69 85 LEU A N 1
ATOM 699 C CA . LEU A 1 85 ? -4.234 -19.828 -7.098 1 96.69 85 LEU A CA 1
ATOM 700 C C . LEU A 1 85 ? -4.559 -18.391 -7.496 1 96.69 85 LEU A C 1
ATOM 702 O O . LEU A 1 85 ? -3.744 -17.5 -7.297 1 96.69 85 LEU A O 1
ATOM 706 N N . ASP A 1 86 ? -5.688 -18.234 -8.016 1 96.25 86 ASP A N 1
ATOM 707 C CA . ASP A 1 86 ? -6.129 -16.891 -8.422 1 96.25 86 ASP A CA 1
ATOM 708 C C . ASP A 1 86 ? -6.086 -15.93 -7.246 1 96.25 86 ASP A C 1
ATOM 710 O O . ASP A 1 86 ? -5.555 -14.82 -7.363 1 96.25 86 ASP A O 1
ATOM 714 N N . TRP A 1 87 ? -6.617 -16.375 -6.168 1 96.12 87 TRP A N 1
ATOM 715 C CA . TRP A 1 87 ? -6.633 -15.586 -4.938 1 96.12 87 TRP A CA 1
ATOM 716 C C . TRP A 1 87 ? -5.215 -15.273 -4.473 1 96.12 87 TRP A C 1
ATOM 718 O O . TRP A 1 87 ? -4.883 -14.117 -4.203 1 96.12 87 TRP A O 1
ATOM 728 N N . ALA A 1 88 ? -4.402 -16.297 -4.402 1 97.56 88 ALA A N 1
ATOM 729 C CA . ALA A 1 88 ? -3.049 -16.172 -3.863 1 97.56 88 ALA A CA 1
ATOM 730 C C . ALA A 1 88 ? -2.201 -15.227 -4.707 1 97.56 88 ALA A C 1
ATOM 732 O O . ALA A 1 88 ? -1.496 -14.375 -4.168 1 97.56 88 ALA A O 1
ATOM 733 N N . LEU A 1 89 ? -2.293 -15.344 -5.961 1 98.31 89 LEU A N 1
ATOM 734 C CA . LEU A 1 89 ? -1.5 -14.516 -6.859 1 98.31 89 LEU A CA 1
ATOM 735 C C . LEU A 1 89 ? -1.956 -13.062 -6.801 1 98.31 89 LEU A C 1
ATOM 737 O O . LEU A 1 89 ? -1.13 -12.148 -6.828 1 98.31 89 LEU A O 1
ATOM 741 N N . GLY A 1 90 ? -3.227 -12.898 -6.766 1 97.62 90 GLY A N 1
ATOM 742 C CA . GLY A 1 90 ? -3.738 -11.555 -6.566 1 97.62 90 GLY A CA 1
ATOM 743 C C . GLY A 1 90 ? -3.277 -10.93 -5.262 1 97.62 90 GLY A C 1
ATOM 744 O O . GLY A 1 90 ? -2.926 -9.75 -5.223 1 97.62 90 GLY A O 1
ATOM 745 N N . TYR A 1 91 ? -3.23 -11.734 -4.219 1 97.56 91 TYR A N 1
ATOM 746 C CA . TYR A 1 91 ? -2.814 -11.25 -2.91 1 97.56 91 TYR A CA 1
ATOM 747 C C . TYR A 1 91 ? -1.355 -10.812 -2.93 1 97.56 91 TYR A C 1
ATOM 749 O O . TYR A 1 91 ? -1.001 -9.781 -2.35 1 97.56 91 TYR A O 1
ATOM 757 N N . ILE A 1 92 ? -0.528 -11.578 -3.562 1 98.44 92 ILE A N 1
ATOM 758 C CA . ILE A 1 92 ? 0.883 -11.227 -3.682 1 98.44 92 ILE A CA 1
ATOM 759 C C . ILE A 1 92 ? 1.021 -9.852 -4.328 1 98.44 92 ILE A C 1
ATOM 761 O O . ILE A 1 92 ? 1.831 -9.031 -3.893 1 98.44 92 ILE A O 1
ATOM 765 N N . PHE A 1 93 ? 0.211 -9.57 -5.344 1 98.44 93 PHE A N 1
ATOM 766 C CA . PHE A 1 93 ? 0.224 -8.297 -6.051 1 98.44 93 PHE A CA 1
ATOM 767 C C . PHE A 1 93 ? -0.003 -7.141 -5.082 1 98.44 93 PHE A C 1
ATOM 769 O O . PHE A 1 93 ? 0.784 -6.191 -5.047 1 98.44 93 PHE A O 1
ATOM 776 N N . HIS A 1 94 ? -0.981 -7.234 -4.305 1 98.25 94 HIS A N 1
ATOM 777 C CA . HIS A 1 94 ? -1.334 -6.152 -3.391 1 98.25 94 HIS A CA 1
ATOM 778 C C . HIS A 1 94 ? -0.307 -6.02 -2.271 1 98.25 94 HIS A C 1
ATOM 780 O O . HIS A 1 94 ? 0.007 -4.91 -1.841 1 98.25 94 HIS A O 1
ATOM 786 N N . GLU A 1 95 ? 0.223 -7.152 -1.781 1 98.38 95 GLU A N 1
ATOM 787 C CA . GLU A 1 95 ? 1.285 -7.09 -0.782 1 98.38 95 GLU A CA 1
ATOM 788 C C . GLU A 1 95 ? 2.521 -6.383 -1.335 1 98.38 95 GLU A C 1
ATOM 790 O O . GLU A 1 95 ? 3.209 -5.664 -0.607 1 98.38 95 GLU A O 1
ATOM 795 N N . CYS A 1 96 ? 2.754 -6.598 -2.584 1 98.62 96 CYS A N 1
ATOM 796 C CA . CYS A 1 96 ? 3.916 -5.957 -3.191 1 98.62 96 CYS A CA 1
ATOM 797 C C . CYS A 1 96 ? 3.691 -4.461 -3.361 1 98.62 96 CYS A C 1
ATOM 799 O O . CYS A 1 96 ? 4.633 -3.672 -3.258 1 98.62 96 CYS A O 1
ATOM 801 N N . ILE A 1 97 ? 2.471 -4.023 -3.568 1 98.12 97 ILE A N 1
ATOM 802 C CA . ILE A 1 97 ? 2.162 -2.598 -3.619 1 98.12 97 ILE A CA 1
ATOM 803 C C . ILE A 1 97 ? 2.445 -1.961 -2.26 1 98.12 97 ILE A C 1
ATOM 805 O O . ILE A 1 97 ? 3.053 -0.891 -2.184 1 98.12 97 ILE A O 1
ATOM 809 N N . LYS A 1 98 ? 2.016 -2.645 -1.219 1 98.44 98 LYS A N 1
ATOM 810 C CA . LYS A 1 98 ? 2.26 -2.139 0.129 1 98.44 98 LYS A CA 1
ATOM 811 C C . LYS A 1 98 ? 3.754 -2.082 0.433 1 98.44 98 LYS A C 1
ATOM 813 O O . LYS A 1 98 ? 4.238 -1.116 1.027 1 98.44 98 LYS A O 1
ATOM 818 N N . LEU A 1 99 ? 4.457 -3.096 -0.021 1 98.5 99 LEU A N 1
ATOM 819 C CA . LEU A 1 99 ? 5.898 -3.131 0.191 1 98.5 99 LEU A CA 1
ATOM 820 C C . LEU A 1 99 ? 6.59 -2 -0.567 1 98.5 99 LEU A C 1
ATOM 822 O O . LEU A 1 99 ? 7.586 -1.449 -0.095 1 98.5 99 LEU A O 1
ATOM 826 N N . LYS A 1 100 ? 6.102 -1.747 -1.716 1 98.38 100 LYS A N 1
ATOM 827 C CA . LYS A 1 100 ? 6.648 -0.629 -2.479 1 98.38 100 LYS A CA 1
ATOM 828 C C . LYS A 1 100 ? 6.543 0.675 -1.693 1 98.38 100 LYS A C 1
ATOM 830 O O . LYS A 1 100 ? 7.492 1.461 -1.657 1 98.38 100 LYS A O 1
ATOM 835 N N . GLU A 1 101 ? 5.391 0.907 -1.052 1 98 101 GLU A N 1
ATOM 836 C CA . GLU A 1 101 ? 5.191 2.115 -0.259 1 98 101 GLU A CA 1
ATOM 837 C C . GLU A 1 101 ? 6.109 2.133 0.96 1 98 101 GLU A C 1
ATOM 839 O O . GLU A 1 101 ? 6.68 3.172 1.299 1 98 101 GLU A O 1
ATOM 844 N N . ASP A 1 102 ? 6.211 1.001 1.6 1 98.06 102 ASP A N 1
ATOM 845 C CA . ASP A 1 102 ? 7.137 0.899 2.725 1 98.06 102 ASP A CA 1
ATOM 846 C C . ASP A 1 102 ? 8.57 1.184 2.281 1 98.06 102 ASP A C 1
ATOM 848 O O . ASP A 1 102 ? 9.32 1.863 2.986 1 98.06 102 ASP A O 1
ATOM 852 N N . ALA A 1 103 ? 8.922 0.623 1.167 1 98 103 ALA A N 1
ATOM 853 C CA . ALA A 1 103 ? 10.258 0.838 0.623 1 98 103 ALA A CA 1
ATOM 854 C C . ALA A 1 103 ? 10.5 2.316 0.329 1 98 103 ALA A C 1
ATOM 856 O O . ALA A 1 103 ? 11.594 2.832 0.564 1 98 103 ALA A O 1
ATOM 857 N N . TYR A 1 104 ? 9.516 2.961 -0.185 1 97.56 104 TYR A N 1
ATOM 858 C CA . TYR A 1 104 ? 9.609 4.391 -0.448 1 97.56 104 TYR A CA 1
ATOM 859 C C . TYR A 1 104 ? 9.875 5.168 0.838 1 97.56 104 TYR A C 1
ATOM 861 O O . TYR A 1 104 ? 10.727 6.059 0.866 1 97.56 104 TYR A O 1
ATOM 869 N N . GLN A 1 105 ? 9.148 4.848 1.854 1 97 105 GLN A N 1
ATOM 870 C CA . GLN A 1 105 ? 9.305 5.52 3.141 1 97 105 GLN A CA 1
ATOM 871 C C . GLN A 1 1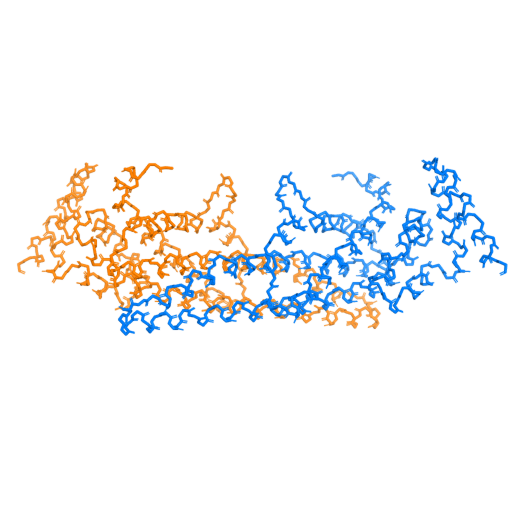05 ? 10.703 5.312 3.707 1 97 105 GLN A C 1
ATOM 873 O O . GLN A 1 105 ? 11.312 6.25 4.227 1 97 105 GLN A O 1
ATOM 878 N N . GLN A 1 106 ? 11.18 4.133 3.531 1 94.81 106 GLN A N 1
ATOM 879 C CA . GLN A 1 106 ? 12.531 3.85 4 1 94.81 106 GLN A CA 1
ATOM 880 C C . GLN A 1 106 ? 13.57 4.629 3.193 1 94.81 106 GLN A C 1
ATOM 882 O O . GLN A 1 106 ? 14.555 5.113 3.75 1 94.81 106 GLN A O 1
ATOM 887 N N . MET A 1 107 ? 13.336 4.68 1.96 1 94.19 107 MET A N 1
ATOM 888 C CA . MET A 1 107 ? 14.297 5.289 1.049 1 94.19 107 MET A CA 1
ATOM 889 C C . MET A 1 107 ? 14.305 6.809 1.199 1 94.19 107 MET A C 1
ATOM 891 O O . MET A 1 107 ? 15.367 7.438 1.157 1 94.19 107 MET A O 1
ATOM 895 N N . ASN A 1 108 ? 13.133 7.414 1.433 1 93.19 108 ASN A N 1
ATOM 896 C CA . ASN A 1 108 ? 13.031 8.867 1.32 1 93.19 108 ASN A CA 1
ATOM 897 C C . ASN A 1 108 ? 12.773 9.516 2.676 1 93.19 108 ASN A C 1
ATOM 899 O O . ASN A 1 108 ? 13.25 10.625 2.938 1 93.19 108 ASN A O 1
ATOM 903 N N . TYR A 1 109 ? 12.078 8.852 3.549 1 92.31 109 TYR A N 1
ATOM 904 C CA . TYR A 1 109 ? 11.641 9.5 4.777 1 92.31 109 TYR A CA 1
ATOM 905 C C . TYR A 1 109 ? 12.555 9.148 5.941 1 92.31 109 TYR A C 1
ATOM 907 O O . TYR A 1 109 ? 12.836 9.992 6.797 1 92.31 109 TYR A O 1
ATOM 915 N N . LYS A 1 110 ? 13.016 7.965 5.941 1 92.06 110 LYS A N 1
ATOM 916 C CA . LYS A 1 110 ? 13.883 7.547 7.047 1 92.06 110 LYS A CA 1
ATOM 917 C C . LYS A 1 110 ? 15.156 8.375 7.09 1 92.06 110 LYS A C 1
ATOM 919 O O . LYS A 1 110 ? 15.5 8.945 8.133 1 92.06 110 LYS A O 1
ATOM 924 N N . PRO A 1 111 ? 15.875 8.555 5.965 1 90.62 111 PRO A N 1
ATOM 925 C CA . PRO A 1 111 ? 17.094 9.352 6.035 1 90.62 111 PRO A CA 1
ATOM 926 C C . PRO A 1 111 ? 16.844 10.805 6.402 1 90.62 111 PRO A C 1
ATOM 928 O O . PRO A 1 111 ? 17.609 11.406 7.156 1 90.62 111 PRO A O 1
ATOM 931 N N . ARG A 1 112 ? 15.805 11.336 5.867 1 87.5 112 ARG A N 1
ATOM 932 C CA . ARG A 1 112 ? 15.453 12.719 6.176 1 87.5 112 ARG A CA 1
ATOM 933 C C . ARG A 1 112 ? 15.156 12.883 7.664 1 87.5 112 ARG A C 1
ATOM 935 O O . ARG A 1 112 ? 15.539 13.883 8.273 1 87.5 112 ARG A O 1
ATOM 942 N N . PHE A 1 113 ? 14.539 11.953 8.227 1 89.81 113 PHE A N 1
ATOM 943 C CA . PHE A 1 113 ? 14.219 12.008 9.648 1 89.81 113 PHE A CA 1
ATOM 944 C C . PHE A 1 113 ? 15.484 11.914 10.492 1 89.81 113 PHE A C 1
ATOM 946 O O . PHE A 1 113 ? 15.641 12.648 11.477 1 89.81 113 PHE A O 1
ATOM 953 N N . LYS A 1 114 ? 16.312 11.039 10.094 1 88.75 114 LYS A N 1
ATOM 954 C CA . LYS A 1 114 ? 17.578 10.891 10.812 1 88.75 114 LYS A CA 1
ATOM 955 C C . LYS A 1 114 ? 18.391 12.18 10.773 1 88.75 114 LYS A C 1
ATOM 957 O O . LYS A 1 114 ? 18.984 12.57 11.781 1 88.75 114 LYS A O 1
ATOM 962 N N . GLN A 1 115 ? 18.359 12.781 9.648 1 87.12 115 GLN A N 1
ATOM 963 C CA . GLN A 1 115 ? 19.062 14.062 9.508 1 87.12 115 GLN A CA 1
ATOM 964 C C . GLN A 1 115 ? 18.469 15.117 10.438 1 87.12 115 GLN A C 1
ATOM 966 O O . GLN A 1 115 ? 19.188 15.914 11.023 1 87.12 115 GLN A O 1
ATOM 971 N N . LEU A 1 116 ? 17.172 15.102 10.57 1 84.81 116 LEU A N 1
ATOM 972 C CA . LEU A 1 116 ? 16.5 16.047 11.445 1 84.81 116 LEU A CA 1
ATOM 973 C C . LEU A 1 116 ? 16.875 15.805 12.906 1 84.81 116 LEU A C 1
ATOM 975 O O . LEU A 1 116 ? 17.094 16.75 13.664 1 84.81 116 LEU A O 1
ATOM 979 N N . GLN A 1 117 ? 17 14.617 13.266 1 83.88 117 GLN A N 1
ATOM 980 C CA . GLN A 1 117 ? 17.281 14.234 14.641 1 83.88 117 GLN A CA 1
ATOM 981 C C . GLN A 1 117 ? 18.734 14.539 15 1 83.88 117 GLN A C 1
ATOM 983 O O . GLN A 1 117 ? 19.062 14.742 16.172 1 83.88 117 GLN A O 1
ATOM 988 N N . GLN A 1 118 ? 19.516 14.547 14.008 1 80 118 GLN A N 1
ATOM 989 C CA . GLN A 1 118 ? 20.938 14.781 14.242 1 80 118 GLN A CA 1
ATOM 990 C C . GLN A 1 118 ? 21.266 16.281 14.203 1 80 118 GLN A C 1
ATOM 992 O O . GLN A 1 118 ? 22.406 16.672 14.469 1 80 118 GLN A O 1
ATOM 997 N N . GLY A 1 119 ? 20.281 16.969 13.82 1 73.81 119 GLY A N 1
ATOM 998 C CA . GLY A 1 119 ? 20.516 18.406 13.758 1 73.81 119 GLY A CA 1
ATOM 999 C C . GLY A 1 119 ? 20.922 19 15.086 1 73.81 119 GLY A C 1
ATOM 1000 O O . GLY A 1 119 ? 20.359 18.672 16.125 1 73.81 119 GLY A O 1
ATOM 1001 N N . VAL A 1 120 ? 21.984 19.734 15.133 1 68.62 120 VAL A N 1
ATOM 1002 C CA . VAL A 1 120 ? 22.547 20.375 16.312 1 68.62 120 VAL A CA 1
ATOM 1003 C C . VAL A 1 120 ? 21.594 21.469 16.812 1 68.62 120 VAL A C 1
ATOM 1005 O O . VAL A 1 120 ? 21.016 22.219 16.016 1 68.62 120 VAL A O 1
ATOM 1008 N N . GLY A 1 121 ? 21.297 21.406 18.125 1 80.38 121 GLY A N 1
ATOM 1009 C CA . GLY A 1 121 ? 20.641 22.531 18.766 1 80.38 121 GLY A CA 1
ATOM 1010 C C . GLY A 1 121 ? 19.125 22.344 18.875 1 80.38 121 GLY A C 1
ATOM 1011 O O . GLY A 1 121 ? 18.391 23.328 18.969 1 80.38 121 GLY A O 1
ATOM 1012 N N . LEU A 1 122 ? 18.734 21.047 18.734 1 85.19 122 LEU A N 1
ATOM 1013 C CA . LEU A 1 122 ? 17.297 20.828 18.922 1 85.19 122 LEU A CA 1
ATOM 1014 C C . LEU A 1 122 ? 16.891 21.094 20.359 1 85.19 122 LEU A C 1
ATOM 1016 O O . LEU A 1 122 ? 17.609 20.703 21.297 1 85.19 122 LEU A O 1
ATOM 1020 N N . THR A 1 123 ? 15.852 21.812 20.469 1 87.19 123 THR A N 1
ATOM 1021 C CA . THR A 1 123 ? 15.305 22.016 21.812 1 87.19 123 THR A CA 1
ATOM 1022 C C . THR A 1 123 ? 14.766 20.719 22.375 1 87.19 123 THR A C 1
ATOM 1024 O O . THR A 1 123 ? 14.531 19.75 21.641 1 87.19 123 THR A O 1
ATOM 1027 N N . PRO A 1 124 ? 14.57 20.625 23.672 1 87.88 124 PRO A N 1
ATOM 1028 C CA . PRO A 1 124 ? 14.008 19.406 24.266 1 87.88 124 PRO A CA 1
ATOM 1029 C C . PRO A 1 124 ? 12.648 19.031 23.688 1 87.88 124 PRO A C 1
ATOM 1031 O O . PRO A 1 124 ? 12.352 17.844 23.516 1 87.88 124 PRO A O 1
ATOM 1034 N N . GLU A 1 125 ? 11.875 19.984 23.375 1 88.62 125 GLU A N 1
ATOM 1035 C CA . GLU A 1 125 ? 10.555 19.75 22.797 1 88.62 125 GLU A CA 1
ATOM 1036 C C . GLU A 1 125 ? 10.664 19.141 21.406 1 88.62 125 GLU A C 1
ATOM 1038 O O . GLU A 1 125 ? 9.961 18.172 21.078 1 88.62 125 GLU A O 1
ATOM 1043 N N . GLU A 1 126 ? 11.57 19.688 20.641 1 88.56 126 GLU A N 1
ATOM 1044 C CA . GLU A 1 126 ? 11.812 19.156 19.297 1 88.56 126 GLU A CA 1
ATOM 1045 C C . GLU A 1 126 ? 12.32 17.719 19.359 1 88.56 126 GLU A C 1
ATOM 1047 O O . GLU A 1 126 ? 11.891 16.875 18.562 1 88.56 126 GLU A O 1
ATOM 1052 N N . GLN A 1 127 ? 13.133 17.516 20.312 1 88.88 127 GLN A N 1
ATOM 1053 C CA . GLN A 1 127 ? 13.695 16.188 20.484 1 88.88 127 GLN A CA 1
ATOM 1054 C C . GLN A 1 127 ? 12.633 15.18 20.906 1 88.88 127 GLN A C 1
ATOM 1056 O O . GLN A 1 127 ? 12.625 14.039 20.438 1 88.88 127 GLN A O 1
ATOM 1061 N N . HIS A 1 128 ? 11.844 15.664 21.75 1 91.38 128 HIS A N 1
ATOM 1062 C CA . HIS A 1 128 ? 10.789 14.789 22.25 1 91.38 128 HIS A CA 1
ATOM 1063 C C . HIS A 1 128 ? 9.828 14.375 21.141 1 91.38 128 HIS A C 1
ATOM 1065 O O . HIS A 1 128 ? 9.547 13.188 20.969 1 91.38 128 HIS A O 1
ATOM 1071 N N . ILE A 1 129 ? 9.375 15.312 20.375 1 92.06 129 ILE A N 1
ATOM 1072 C CA . ILE A 1 129 ? 8.469 15.031 19.266 1 92.06 129 ILE A CA 1
ATOM 1073 C C . ILE A 1 129 ? 9.148 14.109 18.266 1 92.06 129 ILE A C 1
ATOM 1075 O O . ILE A 1 129 ? 8.555 13.133 17.797 1 92.06 129 ILE A O 1
ATOM 1079 N N . GLY A 1 130 ? 10.43 14.445 17.984 1 91.25 130 GLY A N 1
ATOM 1080 C CA . GLY A 1 130 ? 11.203 13.609 17.078 1 91.25 130 GLY A CA 1
ATOM 1081 C C . GLY A 1 130 ? 11.312 12.172 17.547 1 91.25 130 GLY A C 1
ATOM 1082 O O . GLY A 1 130 ? 11.164 11.242 16.75 1 91.25 130 GLY A O 1
ATOM 1083 N N . SER A 1 131 ? 11.531 12.039 18.797 1 91.12 131 SER A N 1
ATOM 1084 C CA . SER A 1 131 ? 11.672 10.695 19.344 1 91.12 131 SER A CA 1
ATOM 1085 C C . SER A 1 131 ? 10.375 9.906 19.234 1 91.12 131 SER A C 1
ATOM 1087 O O . SER A 1 131 ? 10.391 8.703 18.953 1 91.12 131 SER A O 1
ATOM 1089 N N . GLU A 1 132 ? 9.312 10.531 19.391 1 93 132 GLU A N 1
ATOM 1090 C CA . GLU A 1 132 ? 8.016 9.875 19.266 1 93 132 GLU A CA 1
ATOM 1091 C C . GLU A 1 132 ? 7.746 9.461 17.828 1 93 132 GLU A C 1
ATOM 1093 O O . GLU A 1 132 ? 7.328 8.336 17.562 1 93 132 GLU A O 1
ATOM 1098 N N . LEU A 1 133 ? 8.047 10.383 16.953 1 92.75 133 LEU A N 1
ATOM 1099 C CA . LEU A 1 133 ? 7.789 10.117 15.539 1 92.75 133 LEU A CA 1
ATOM 1100 C C . LEU A 1 133 ? 8.734 9.047 15.008 1 92.75 133 LEU A C 1
ATOM 1102 O O . LEU A 1 133 ? 8.406 8.344 14.047 1 92.75 133 LEU A O 1
ATOM 1106 N N . TYR A 1 134 ? 9.875 8.891 15.688 1 91.12 134 TYR A N 1
ATOM 1107 C CA . TYR A 1 134 ? 10.844 7.887 15.266 1 91.12 134 TYR A CA 1
ATOM 1108 C C . TYR A 1 134 ? 10.258 6.48 15.398 1 91.12 134 TYR A C 1
ATOM 1110 O O . TYR A 1 134 ? 10.625 5.578 14.648 1 91.12 134 TYR A O 1
ATOM 1118 N N . ALA A 1 135 ? 9.367 6.34 16.297 1 92.69 135 ALA A N 1
ATOM 1119 C CA . ALA A 1 135 ? 8.719 5.047 16.516 1 92.69 135 ALA A CA 1
ATOM 1120 C C . ALA A 1 135 ? 7.973 4.598 15.258 1 92.69 135 ALA A C 1
ATOM 1122 O O . ALA A 1 135 ? 7.863 3.398 14.992 1 92.69 135 ALA A O 1
ATOM 1123 N N . VAL A 1 136 ? 7.543 5.504 14.492 1 95.06 136 VAL A N 1
ATOM 1124 C CA . VAL A 1 136 ? 6.793 5.195 13.273 1 95.06 136 VAL A CA 1
ATOM 1125 C C . VAL A 1 136 ? 7.715 4.523 12.258 1 95.06 136 VAL A C 1
ATOM 1127 O O . VAL A 1 136 ? 7.301 3.604 11.547 1 95.06 136 VAL A O 1
ATOM 1130 N N . ILE A 1 137 ? 8.961 4.934 12.211 1 93.56 137 ILE A N 1
ATOM 1131 C CA . ILE A 1 137 ? 9.945 4.363 11.305 1 93.56 137 ILE A CA 1
ATOM 1132 C C . ILE A 1 137 ? 10.203 2.902 11.672 1 93.56 137 ILE A C 1
ATOM 1134 O O . ILE A 1 137 ? 10.289 2.043 10.789 1 93.56 137 ILE A O 1
ATOM 1138 N N . ARG A 1 138 ? 10.25 2.666 12.969 1 93.69 138 ARG A N 1
ATOM 1139 C CA . ARG A 1 138 ? 10.445 1.297 13.43 1 93.69 138 ARG A CA 1
ATOM 1140 C C . ARG A 1 138 ? 9.25 0.422 13.062 1 93.69 138 ARG A C 1
ATOM 1142 O O . ARG A 1 138 ? 9.414 -0.733 12.664 1 93.69 138 ARG A O 1
ATOM 1149 N N . GLN A 1 139 ? 8.133 0.987 13.164 1 95.62 139 GLN A N 1
ATOM 1150 C CA . GLN A 1 139 ? 6.922 0.255 12.82 1 95.62 139 GLN A CA 1
ATOM 1151 C C . GLN A 1 139 ? 6.891 -0.088 11.328 1 95.62 139 GLN A C 1
ATOM 1153 O O . GLN A 1 139 ? 6.375 -1.139 10.945 1 95.62 139 GLN A O 1
ATOM 1158 N N . THR A 1 140 ? 7.41 0.785 10.531 1 95.69 140 THR A N 1
ATOM 1159 C CA . THR A 1 140 ? 7.484 0.51 9.102 1 95.69 140 THR A CA 1
ATOM 1160 C C . THR A 1 140 ? 8.383 -0.691 8.82 1 95.69 140 THR A C 1
ATOM 1162 O O . THR A 1 140 ? 8.055 -1.546 8 1 95.69 140 THR A O 1
ATOM 1165 N N . SER A 1 141 ? 9.477 -0.805 9.539 1 95.94 141 SER A N 1
ATOM 1166 C CA . SER A 1 141 ? 10.359 -1.956 9.398 1 95.94 141 SER A CA 1
ATOM 1167 C C . SER A 1 141 ? 9.656 -3.246 9.812 1 95.94 141 SER A C 1
ATOM 1169 O O . SER A 1 141 ? 9.844 -4.289 9.18 1 95.94 141 SER A O 1
ATOM 1171 N N . GLU A 1 142 ? 8.859 -3.15 10.781 1 96.81 142 GLU A N 1
ATOM 1172 C CA . GLU A 1 142 ? 8.078 -4.305 11.211 1 96.81 142 GLU A CA 1
ATOM 1173 C C . GLU A 1 142 ? 7.062 -4.715 10.156 1 96.81 142 GLU A C 1
ATOM 1175 O O . GLU A 1 142 ? 6.848 -5.902 9.914 1 96.81 142 GLU A O 1
ATOM 1180 N N . SER A 1 143 ? 6.418 -3.715 9.578 1 97.06 143 SER A N 1
ATOM 1181 C CA . SER A 1 143 ? 5.469 -3.992 8.5 1 97.06 143 SER A CA 1
ATOM 1182 C C . SER A 1 143 ? 6.148 -4.707 7.336 1 97.06 143 SER A C 1
ATOM 1184 O O . SER A 1 143 ? 5.602 -5.664 6.789 1 97.06 143 SER A O 1
ATOM 1186 N N . ILE A 1 144 ? 7.34 -4.27 7.023 1 98.06 144 ILE A N 1
ATOM 1187 C CA . ILE A 1 144 ? 8.094 -4.863 5.926 1 98.06 144 ILE A CA 1
ATOM 1188 C C . ILE A 1 144 ? 8.391 -6.328 6.234 1 98.06 144 ILE A C 1
ATOM 1190 O O . ILE A 1 144 ? 8.172 -7.203 5.395 1 98.06 144 ILE A O 1
ATOM 1194 N N . GLU A 1 145 ? 8.836 -6.551 7.41 1 98.12 145 GLU A N 1
ATOM 1195 C CA . GLU A 1 145 ? 9.156 -7.914 7.812 1 98.12 145 GLU A CA 1
ATOM 1196 C C . GLU A 1 145 ? 7.938 -8.828 7.691 1 98.12 145 GLU A C 1
ATOM 1198 O O . GLU A 1 145 ? 8.031 -9.93 7.152 1 98.12 145 GLU A O 1
ATOM 1203 N N . ARG A 1 146 ? 6.848 -8.391 8.125 1 97.31 146 ARG A N 1
ATOM 1204 C CA . ARG A 1 146 ? 5.621 -9.18 8.086 1 97.31 146 ARG A CA 1
ATOM 1205 C C . ARG A 1 146 ? 5.16 -9.414 6.652 1 97.31 146 ARG A C 1
ATOM 1207 O O . ARG A 1 146 ? 4.707 -10.508 6.312 1 97.31 146 ARG A O 1
ATOM 1214 N N . GLU A 1 147 ? 5.23 -8.383 5.859 1 97.94 147 GLU A N 1
ATOM 1215 C CA . GLU A 1 147 ? 4.812 -8.508 4.469 1 97.94 147 GLU A CA 1
ATOM 1216 C C . GLU A 1 147 ? 5.715 -9.469 3.703 1 97.94 147 GLU A C 1
ATOM 1218 O O . GLU A 1 147 ? 5.234 -10.281 2.914 1 97.94 147 GLU A O 1
ATOM 1223 N N . VAL A 1 148 ? 7.004 -9.398 3.988 1 98.5 148 VAL A N 1
ATOM 1224 C CA . VAL A 1 148 ? 7.953 -10.305 3.352 1 98.5 148 VAL A CA 1
ATOM 1225 C C . VAL A 1 148 ? 7.641 -11.742 3.75 1 98.5 148 VAL A C 1
ATOM 1227 O O . VAL A 1 148 ? 7.562 -12.625 2.895 1 98.5 148 VAL A O 1
ATOM 1230 N N . ARG A 1 149 ? 7.414 -11.945 4.988 1 97.94 149 ARG A N 1
ATOM 1231 C CA . ARG A 1 149 ? 7.074 -13.273 5.473 1 97.94 149 ARG A CA 1
ATOM 1232 C C . ARG A 1 149 ? 5.777 -13.773 4.844 1 97.94 149 ARG A C 1
ATOM 1234 O O . ARG A 1 149 ? 5.668 -14.945 4.48 1 97.94 149 ARG A O 1
ATOM 1241 N N . ARG A 1 150 ? 4.844 -12.938 4.734 1 97.88 150 ARG A N 1
ATOM 1242 C CA . ARG A 1 150 ? 3.549 -13.289 4.164 1 97.88 150 ARG A CA 1
ATOM 1243 C C . ARG A 1 150 ? 3.684 -13.68 2.697 1 97.88 150 ARG A C 1
ATOM 1245 O O . ARG A 1 150 ? 3.096 -14.672 2.258 1 97.88 150 ARG A O 1
ATOM 1252 N N . ILE A 1 151 ? 4.43 -12.906 1.956 1 98.56 151 ILE A N 1
ATOM 1253 C CA . ILE A 1 151 ? 4.617 -13.188 0.538 1 98.56 151 ILE A CA 1
ATOM 1254 C C . ILE A 1 151 ? 5.332 -14.523 0.369 1 98.56 151 ILE A C 1
ATOM 1256 O O . ILE A 1 151 ? 4.938 -15.352 -0.461 1 98.56 151 ILE A O 1
ATOM 1260 N N . ARG A 1 152 ? 6.363 -14.758 1.198 1 98.31 152 ARG A N 1
ATOM 1261 C CA . ARG A 1 152 ? 7.062 -16.047 1.154 1 98.31 152 ARG A CA 1
ATOM 1262 C C . ARG A 1 152 ? 6.109 -17.203 1.44 1 98.31 152 ARG A C 1
ATOM 1264 O O . ARG A 1 152 ? 6.176 -18.234 0.79 1 98.31 152 ARG A O 1
ATOM 1271 N N . PHE A 1 153 ? 5.289 -16.969 2.375 1 98.5 153 PHE A N 1
ATOM 1272 C CA . PHE A 1 153 ? 4.301 -17.969 2.766 1 98.5 153 PHE A CA 1
ATOM 1273 C C . PHE A 1 153 ? 3.35 -18.266 1.612 1 98.5 153 PHE A C 1
ATOM 1275 O O . PHE A 1 153 ? 3.062 -19.438 1.323 1 98.5 153 PHE A O 1
ATOM 1282 N N . ILE A 1 154 ? 2.871 -17.266 0.96 1 98.38 154 ILE A N 1
ATOM 1283 C CA . ILE A 1 154 ? 1.931 -17.438 -0.141 1 98.38 154 ILE A CA 1
ATOM 1284 C C . ILE A 1 154 ? 2.631 -18.125 -1.31 1 98.38 154 ILE A C 1
ATOM 1286 O O . ILE A 1 154 ? 2.059 -19.016 -1.945 1 98.38 154 ILE A O 1
ATOM 1290 N N . ILE A 1 155 ? 3.848 -17.719 -1.574 1 98.62 155 ILE A N 1
ATOM 1291 C CA . ILE A 1 155 ? 4.617 -18.344 -2.648 1 98.62 155 ILE A CA 1
ATOM 1292 C C . ILE A 1 155 ? 4.77 -19.844 -2.375 1 98.62 155 ILE A C 1
ATOM 1294 O O . ILE A 1 155 ? 4.617 -20.656 -3.281 1 98.62 155 ILE A O 1
ATOM 1298 N N . PHE A 1 156 ? 5.035 -20.141 -1.154 1 98.25 156 PHE A N 1
ATOM 1299 C CA . PHE A 1 156 ? 5.168 -21.531 -0.755 1 98.25 156 PHE A CA 1
ATOM 1300 C C . PHE A 1 156 ? 3.895 -22.312 -1.079 1 98.25 156 PHE A C 1
ATOM 1302 O O . PHE A 1 156 ? 3.955 -23.391 -1.667 1 98.25 156 PHE A O 1
ATOM 1309 N N . HIS A 1 157 ? 2.787 -21.828 -0.802 1 97.69 157 HIS A N 1
ATOM 1310 C CA . HIS A 1 157 ? 1.518 -22.5 -1.048 1 97.69 157 HIS A CA 1
ATOM 1311 C C . HIS A 1 157 ? 1.19 -22.547 -2.537 1 97.69 157 HIS A C 1
ATOM 1313 O O . HIS A 1 157 ? 0.579 -23.5 -3.021 1 97.69 157 HIS A O 1
ATOM 1319 N N . CYS A 1 158 ? 1.573 -21.5 -3.238 1 98.44 158 CYS A N 1
ATOM 1320 C CA . CYS A 1 158 ? 1.357 -21.484 -4.68 1 98.44 158 CYS A CA 1
ATOM 1321 C C . CYS A 1 158 ? 2.064 -22.672 -5.344 1 98.44 158 CYS A C 1
ATOM 1323 O O . CYS A 1 158 ? 1.529 -23.266 -6.27 1 98.44 158 CYS A O 1
ATOM 1325 N N . LYS A 1 159 ? 3.271 -22.953 -4.848 1 98.44 159 LYS A N 1
ATOM 1326 C CA . LYS A 1 159 ? 3.988 -24.109 -5.398 1 98.44 159 LYS A CA 1
ATOM 1327 C C . LYS A 1 159 ? 3.168 -25.391 -5.262 1 98.44 159 LYS A C 1
ATOM 1329 O O . LYS A 1 159 ? 3.012 -26.141 -6.227 1 98.44 159 LYS A O 1
ATOM 1334 N N . ARG A 1 160 ? 2.617 -25.578 -4.121 1 97.19 160 ARG A N 1
ATOM 1335 C CA . ARG A 1 160 ? 1.781 -26.75 -3.883 1 97.19 160 ARG A CA 1
ATOM 1336 C C . ARG A 1 160 ? 0.522 -26.719 -4.742 1 97.19 160 ARG A C 1
ATOM 1338 O O . ARG A 1 160 ? 0.126 -27.719 -5.32 1 97.19 160 ARG A O 1
ATOM 1345 N N . LEU A 1 161 ? -0.075 -25.594 -4.844 1 97.5 161 LEU A N 1
ATOM 1346 C CA . LEU A 1 161 ? -1.305 -25.438 -5.609 1 97.5 161 LEU A CA 1
ATOM 1347 C C . LEU A 1 161 ? -1.064 -25.734 -7.09 1 97.5 161 LEU A C 1
ATOM 1349 O O . LEU A 1 161 ? -1.904 -26.344 -7.75 1 97.5 161 LEU A O 1
ATOM 1353 N N . PHE A 1 162 ? 0.085 -25.312 -7.578 1 98.19 162 PHE A N 1
ATOM 1354 C CA . PHE A 1 162 ? 0.405 -25.609 -8.969 1 98.19 162 PHE A CA 1
ATOM 1355 C C . PHE A 1 162 ? 0.557 -27.109 -9.18 1 98.19 162 PHE A C 1
ATOM 1357 O O . PHE A 1 162 ? 0.111 -27.641 -10.195 1 98.19 162 PHE A O 1
ATOM 1364 N N . ILE A 1 163 ? 1.156 -27.766 -8.234 1 97.69 163 ILE A N 1
ATOM 1365 C CA . ILE A 1 163 ? 1.354 -29.219 -8.32 1 97.69 163 ILE A CA 1
ATOM 1366 C C . ILE A 1 163 ? 0 -29.922 -8.383 1 97.69 163 ILE A C 1
ATOM 1368 O O . ILE A 1 163 ? -0.159 -30.906 -9.102 1 97.69 163 ILE A O 1
ATOM 1372 N N . LEU A 1 164 ? -0.976 -29.406 -7.754 1 95.69 164 LEU A N 1
ATOM 1373 C CA . LEU A 1 164 ? -2.293 -30.031 -7.676 1 95.69 164 LEU A CA 1
ATOM 1374 C C . LEU A 1 164 ? -3.158 -29.625 -8.867 1 95.69 164 LEU A C 1
ATOM 1376 O O . LEU A 1 164 ? -4.035 -30.375 -9.281 1 95.69 164 LEU A O 1
ATOM 1380 N N . TYR A 1 165 ? -2.908 -28.516 -9.438 1 95.62 165 TYR A N 1
ATOM 1381 C CA . TYR A 1 165 ? -3.76 -27.938 -10.477 1 95.62 165 TYR A CA 1
ATOM 1382 C C . TYR A 1 165 ? -3.295 -28.359 -11.859 1 95.62 165 TYR A C 1
ATOM 1384 O O . TYR A 1 165 ? -4.117 -28.641 -12.742 1 95.62 165 TYR A O 1
ATOM 1392 N N . LEU A 1 166 ? -2.021 -28.484 -12.078 1 97 166 LEU A N 1
ATOM 1393 C CA . LEU A 1 166 ? -1.472 -28.547 -13.43 1 97 166 LEU A CA 1
ATOM 1394 C C . LEU A 1 166 ? -1.69 -29.922 -14.047 1 97 166 LEU A C 1
ATOM 1396 O O . LEU A 1 166 ? -1.63 -30.062 -15.273 1 97 166 LEU A O 1
ATOM 1400 N N . PRO A 1 167 ? -1.947 -30.969 -13.219 1 96.19 167 PRO A N 1
ATOM 1401 C CA . PRO A 1 167 ? -2.27 -32.25 -13.828 1 96.19 167 PRO A CA 1
ATOM 1402 C C . PRO A 1 167 ? -3.467 -32.188 -14.773 1 96.19 167 PRO A C 1
ATOM 1404 O O . PRO A 1 167 ? -3.537 -32.938 -15.75 1 96.19 167 PRO A O 1
ATOM 1407 N N . LEU A 1 168 ? -4.344 -31.234 -14.617 1 92.88 168 LEU A N 1
ATOM 1408 C CA . LEU A 1 168 ? -5.496 -31.031 -15.484 1 92.88 168 LEU A CA 1
ATOM 1409 C C . LEU A 1 168 ? -5.055 -30.625 -16.891 1 92.88 168 LEU A C 1
ATOM 1411 O O . LEU A 1 168 ? -5.832 -30.734 -17.844 1 92.88 168 LEU A O 1
ATOM 1415 N N . HIS A 1 169 ? -3.844 -30.234 -16.969 1 95.12 169 HIS A N 1
ATOM 1416 C CA . HIS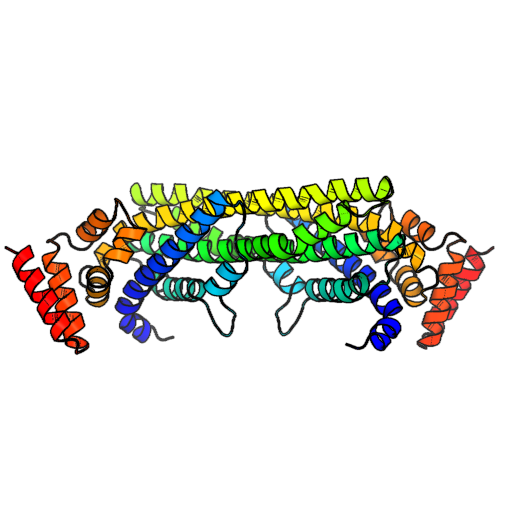 A 1 169 ? -3.375 -29.672 -18.234 1 95.12 169 HIS A CA 1
ATOM 1417 C C . HIS A 1 169 ? -2.193 -30.469 -18.781 1 95.12 169 HIS A C 1
ATOM 1419 O O . HIS A 1 169 ? -1.328 -29.906 -19.469 1 95.12 169 HIS A O 1
ATOM 1425 N N . HIS A 1 170 ? -2.205 -31.75 -18.516 1 96.06 170 HIS A N 1
ATOM 1426 C CA . HIS A 1 170 ? -1.078 -32.625 -18.844 1 96.06 170 HIS A CA 1
ATOM 1427 C C . HIS A 1 170 ? -0.915 -32.75 -20.359 1 96.06 170 HIS A C 1
ATOM 1429 O O . HIS A 1 170 ? 0.15 -33.156 -20.844 1 96.06 170 HIS A O 1
ATOM 1435 N N . GLU A 1 171 ? -1.952 -32.406 -21.125 1 96.88 171 GLU A N 1
ATOM 1436 C CA . GLU A 1 171 ? -1.873 -32.531 -22.578 1 96.88 171 GLU A CA 1
ATOM 1437 C C . GLU A 1 171 ? -1.573 -31.188 -23.234 1 96.88 171 GLU A C 1
ATOM 1439 O O . GLU A 1 171 ? -1.613 -31.062 -24.469 1 96.88 171 GLU A O 1
ATOM 1444 N N . ASN A 1 172 ? -1.287 -30.156 -22.422 1 97.31 172 ASN A N 1
ATOM 1445 C CA . ASN A 1 172 ? -0.996 -28.812 -22.906 1 97.31 172 ASN A CA 1
ATOM 1446 C C . ASN A 1 172 ? 0.428 -28.703 -23.438 1 97.31 172 ASN A C 1
ATOM 1448 O O . ASN A 1 172 ? 1.386 -28.656 -22.672 1 97.31 172 ASN A O 1
ATOM 1452 N N . PRO A 1 173 ? 0.573 -28.562 -24.781 1 98.12 173 PRO A N 1
ATOM 1453 C CA . PRO A 1 173 ? 1.923 -28.547 -25.359 1 98.12 173 PRO A CA 1
ATOM 1454 C C . PRO A 1 173 ? 2.721 -27.312 -24.969 1 98.12 173 PRO A C 1
ATOM 1456 O O . PRO A 1 173 ? 3.947 -27.359 -24.859 1 98.12 173 PRO A O 1
ATOM 1459 N N . LEU A 1 174 ? 2.082 -26.203 -24.766 1 98.31 174 LEU A N 1
ATOM 1460 C CA . LEU A 1 174 ? 2.764 -24.969 -24.375 1 98.31 174 LEU A CA 1
ATOM 1461 C C . LEU A 1 174 ? 3.332 -25.094 -22.969 1 98.31 174 LEU A C 1
ATOM 1463 O O . LEU A 1 174 ? 4.43 -24.609 -22.688 1 98.31 174 LEU A O 1
ATOM 1467 N N . LEU A 1 175 ? 2.584 -25.703 -22.109 1 98.56 175 LEU A N 1
ATOM 1468 C CA . LEU A 1 175 ? 3.064 -25.969 -20.75 1 98.56 175 LEU A CA 1
ATOM 1469 C C . LEU A 1 175 ? 4.289 -26.891 -20.781 1 98.56 175 LEU A C 1
ATOM 1471 O O . LEU A 1 175 ? 5.289 -26.609 -20.125 1 98.56 175 LEU A O 1
ATOM 1475 N N . ALA A 1 176 ? 4.156 -27.938 -21.547 1 98.62 176 ALA A N 1
ATOM 1476 C CA . ALA A 1 176 ? 5.258 -28.891 -21.672 1 98.62 176 ALA A CA 1
ATOM 1477 C C . ALA A 1 176 ? 6.516 -28.203 -22.188 1 98.62 176 ALA A C 1
ATOM 1479 O O . ALA A 1 176 ? 7.617 -28.438 -21.672 1 98.62 176 ALA A O 1
ATOM 1480 N N . ARG A 1 177 ? 6.34 -27.406 -23.203 1 98.62 177 ARG A N 1
ATOM 1481 C CA . ARG A 1 177 ? 7.473 -26.688 -23.766 1 98.62 177 ARG A CA 1
ATOM 1482 C C . ARG A 1 177 ? 8.125 -25.797 -22.719 1 98.62 177 ARG A C 1
ATOM 1484 O O . ARG A 1 177 ? 9.359 -25.703 -22.656 1 98.62 177 ARG A O 1
ATOM 1491 N N . PHE A 1 178 ? 7.367 -25.078 -21.953 1 98.62 178 PHE A N 1
ATOM 1492 C CA . PHE A 1 178 ? 7.902 -24.203 -20.922 1 98.62 178 PHE A CA 1
ATOM 1493 C C . PHE A 1 178 ? 8.703 -25.016 -19.906 1 98.62 178 PHE A C 1
ATOM 1495 O O . PHE A 1 178 ? 9.836 -24.656 -19.578 1 98.62 178 PHE A O 1
ATOM 1502 N N . LEU A 1 179 ? 8.109 -26.062 -19.391 1 98.44 179 LEU A N 1
ATOM 1503 C CA . LEU A 1 179 ? 8.758 -26.891 -18.375 1 98.44 179 LEU A CA 1
ATOM 1504 C C . LEU A 1 179 ? 10.062 -27.469 -18.906 1 98.44 179 LEU A C 1
ATOM 1506 O O . LEU A 1 179 ? 11.039 -27.594 -18.172 1 98.44 179 LEU A O 1
ATOM 1510 N N . TYR A 1 180 ? 10.008 -27.828 -20.188 1 97.69 180 TYR A N 1
ATOM 1511 C CA . TYR A 1 180 ? 11.188 -28.359 -20.844 1 97.69 180 TYR A CA 1
ATOM 1512 C C . TYR A 1 180 ? 12.242 -27.281 -21.047 1 97.69 180 TYR A C 1
ATOM 1514 O O . TYR A 1 180 ? 13.398 -27.453 -20.641 1 97.69 180 TYR A O 1
ATOM 1522 N N . ALA A 1 181 ? 11.898 -26.141 -21.547 1 97.62 181 ALA A N 1
ATOM 1523 C CA . ALA A 1 181 ? 12.844 -25.125 -21.984 1 97.62 181 ALA A CA 1
ATOM 1524 C C . ALA A 1 181 ? 13.352 -24.297 -20.797 1 97.62 181 ALA A C 1
ATOM 1526 O O . ALA A 1 181 ? 14.477 -23.797 -20.828 1 97.62 181 ALA A O 1
ATOM 1527 N N . GLN A 1 182 ? 12.523 -24.141 -19.844 1 98 182 GLN A N 1
ATOM 1528 C CA . GLN A 1 182 ? 12.898 -23.312 -18.703 1 98 182 GLN A CA 1
ATOM 1529 C C . GLN A 1 182 ? 12.992 -24.156 -17.422 1 98 182 GLN A C 1
ATOM 1531 O O . GLN A 1 182 ? 12.484 -23.766 -16.375 1 98 182 GLN A O 1
ATOM 1536 N N . SER A 1 183 ? 13.633 -25.312 -17.578 1 96.88 183 SER A N 1
ATOM 1537 C CA . SER A 1 183 ? 13.75 -26.266 -16.484 1 96.88 183 SER A CA 1
ATOM 1538 C C . SER A 1 183 ? 14.539 -25.688 -15.32 1 96.88 183 SER A C 1
ATOM 1540 O O . SER A 1 183 ? 14.219 -25.938 -14.164 1 96.88 183 SER A O 1
ATOM 1542 N N . ASP A 1 184 ? 15.578 -24.844 -15.578 1 98 184 ASP A N 1
ATOM 1543 C CA . ASP A 1 184 ? 16.391 -24.266 -14.523 1 98 184 ASP A CA 1
ATOM 1544 C C . ASP A 1 184 ? 15.57 -23.312 -13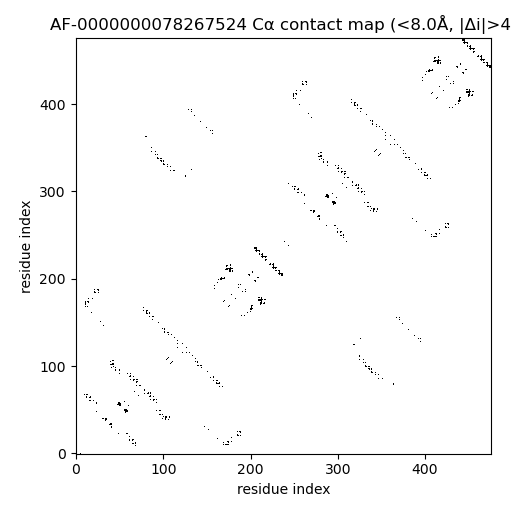.656 1 98 184 ASP A C 1
ATOM 1546 O O . ASP A 1 184 ? 15.703 -23.297 -12.43 1 98 184 ASP A O 1
ATOM 1550 N N . LEU A 1 185 ? 14.789 -22.531 -14.305 1 98.62 185 LEU A N 1
ATOM 1551 C CA . LEU A 1 185 ? 13.93 -21.594 -13.594 1 98.62 185 LEU A CA 1
ATOM 1552 C C . LEU A 1 185 ? 12.938 -22.344 -12.703 1 98.62 185 LEU A C 1
ATOM 1554 O O . LEU A 1 185 ? 12.766 -22 -11.531 1 98.62 185 LEU A O 1
ATOM 1558 N N . VAL A 1 186 ? 12.328 -23.391 -13.25 1 98.75 186 VAL A N 1
ATOM 1559 C CA . VAL A 1 186 ? 11.336 -24.172 -12.516 1 98.75 186 VAL A CA 1
ATOM 1560 C C . VAL A 1 186 ? 12.008 -24.859 -11.32 1 98.75 186 VAL A C 1
ATOM 1562 O O . VAL A 1 186 ? 11.492 -24.812 -10.203 1 98.75 186 VAL A O 1
ATOM 1565 N N . HIS A 1 187 ? 13.125 -25.406 -11.531 1 98.31 187 HIS A N 1
ATOM 1566 C CA . HIS A 1 187 ? 13.859 -26.062 -10.453 1 98.31 187 HIS A CA 1
ATOM 1567 C C . HIS A 1 187 ? 14.289 -25.047 -9.383 1 98.31 187 HIS A C 1
ATOM 1569 O O . HIS A 1 187 ? 14.281 -25.359 -8.195 1 98.31 187 HIS A O 1
ATOM 1575 N N . GLY A 1 188 ? 14.703 -23.891 -9.836 1 98.25 188 GLY A N 1
ATOM 1576 C CA . GLY A 1 188 ? 15.094 -22.859 -8.898 1 98.25 188 GLY A CA 1
ATOM 1577 C C . GLY A 1 188 ? 13.961 -22.406 -7.992 1 98.25 188 GLY A C 1
ATOM 1578 O O . GLY A 1 188 ? 14.172 -22.109 -6.816 1 98.25 188 GLY A O 1
ATOM 1579 N N . VAL A 1 189 ? 12.781 -22.359 -8.5 1 98.69 189 VAL A N 1
ATOM 1580 C CA . VAL A 1 189 ? 11.633 -21.844 -7.762 1 98.69 189 VAL A CA 1
ATOM 1581 C C . VAL A 1 189 ? 11.023 -22.969 -6.926 1 98.69 189 VAL A C 1
ATOM 1583 O O . VAL A 1 189 ? 10.734 -22.781 -5.742 1 98.69 189 VAL A O 1
ATOM 1586 N N . PHE A 1 190 ? 10.883 -24.156 -7.477 1 98.62 190 PHE A N 1
ATOM 1587 C CA . PHE A 1 190 ? 10.195 -25.25 -6.797 1 98.62 190 PHE A CA 1
ATOM 1588 C C . PHE A 1 190 ? 11.172 -26.031 -5.934 1 98.62 190 PHE A C 1
ATOM 1590 O O . PHE A 1 190 ? 10.758 -26.812 -5.062 1 98.62 190 PHE A O 1
ATOM 1597 N N . LYS A 1 191 ? 12.477 -25.906 -6.242 1 96.62 191 LYS A N 1
ATOM 1598 C CA . LYS A 1 191 ? 13.523 -26.562 -5.465 1 96.62 191 LYS A CA 1
ATOM 1599 C C . LYS A 1 191 ? 13.219 -28.047 -5.277 1 96.62 191 LYS A C 1
ATOM 1601 O O . LYS A 1 191 ? 12.977 -28.766 -6.25 1 96.62 191 LYS A O 1
ATOM 1606 N N . GLY A 1 192 ? 13.07 -28.469 -4.051 1 94.19 192 GLY A N 1
ATOM 1607 C CA . GLY A 1 192 ? 12.859 -29.875 -3.762 1 94.19 192 GLY A CA 1
ATOM 1608 C C . GLY A 1 192 ? 11.547 -30.406 -4.301 1 94.19 192 GLY A C 1
ATOM 1609 O O . GLY A 1 192 ? 11.352 -31.625 -4.398 1 94.19 192 GLY A O 1
ATOM 1610 N N . TYR A 1 193 ? 10.641 -29.562 -4.801 1 97.12 193 TYR A N 1
ATOM 1611 C CA . TYR A 1 193 ? 9.32 -29.984 -5.266 1 97.12 193 TYR A CA 1
ATOM 1612 C C . TYR A 1 193 ? 9.273 -30.031 -6.789 1 97.12 193 TYR A C 1
ATOM 1614 O O . TYR A 1 193 ? 8.234 -30.359 -7.371 1 97.12 193 TYR A O 1
ATOM 1622 N N . ALA A 1 194 ? 10.352 -29.719 -7.469 1 97.69 194 ALA A N 1
ATOM 1623 C CA . ALA A 1 194 ? 10.359 -29.625 -8.93 1 97.69 194 ALA A CA 1
ATOM 1624 C C . ALA A 1 194 ? 10.008 -30.969 -9.562 1 97.69 194 ALA A C 1
ATOM 1626 O O . ALA A 1 194 ? 9.195 -31.047 -10.484 1 97.69 194 ALA A O 1
ATOM 1627 N N . GLU A 1 195 ? 10.578 -32.031 -9.039 1 96.56 195 GLU A N 1
ATOM 1628 C CA . GLU A 1 195 ? 10.297 -33.344 -9.57 1 96.56 195 GLU A CA 1
ATOM 1629 C C . GLU A 1 195 ? 8.852 -33.75 -9.297 1 96.56 195 GLU A C 1
ATOM 1631 O O . GLU A 1 195 ? 8.211 -34.406 -10.133 1 96.56 195 GLU A O 1
ATOM 1636 N N . GLU A 1 196 ? 8.469 -33.406 -8.125 1 97.88 196 GLU A N 1
ATOM 1637 C CA . GLU A 1 196 ? 7.078 -33.688 -7.785 1 97.88 196 GLU A CA 1
ATOM 1638 C C . GLU A 1 196 ? 6.121 -33 -8.75 1 97.88 196 GLU A C 1
ATOM 1640 O O . GLU A 1 196 ? 5.117 -33.594 -9.164 1 97.88 196 GLU A O 1
ATOM 1645 N N . LEU A 1 197 ? 6.402 -31.781 -9.109 1 98.44 197 LEU A N 1
ATOM 1646 C CA . LEU A 1 197 ? 5.59 -31.031 -10.07 1 98.44 197 LEU A CA 1
ATOM 1647 C C . LEU A 1 197 ? 5.539 -31.75 -11.414 1 98.44 197 LEU A C 1
ATOM 1649 O O . LEU A 1 197 ? 4.457 -32 -11.953 1 98.44 197 LEU A O 1
ATOM 1653 N N . ILE A 1 198 ? 6.688 -32.125 -11.891 1 98.12 198 ILE A N 1
ATOM 1654 C CA . ILE A 1 198 ? 6.781 -32.75 -13.203 1 98.12 198 ILE A CA 1
ATOM 1655 C C . ILE A 1 198 ? 6.051 -34.094 -13.188 1 98.12 198 ILE A C 1
ATOM 1657 O O . ILE A 1 198 ? 5.281 -34.406 -14.094 1 98.12 198 ILE A O 1
ATOM 1661 N N . HIS A 1 199 ? 6.215 -34.844 -12.117 1 97.75 199 HIS A N 1
ATOM 1662 C CA . HIS A 1 199 ? 5.582 -36.125 -12.016 1 97.75 199 HIS A CA 1
ATOM 1663 C C . HIS A 1 199 ? 4.066 -36 -11.891 1 97.75 199 HIS A C 1
ATOM 1665 O O . HIS A 1 199 ? 3.324 -36.844 -12.406 1 97.75 199 HIS A O 1
ATOM 1671 N N . ALA A 1 200 ? 3.67 -35.031 -11.188 1 97.5 200 ALA A N 1
ATOM 1672 C CA . ALA A 1 200 ? 2.234 -34.844 -11.023 1 97.5 200 ALA A CA 1
ATOM 1673 C C . ALA A 1 200 ? 1.566 -34.531 -12.359 1 97.5 200 ALA A C 1
ATOM 1675 O O . ALA A 1 200 ? 0.445 -34.969 -12.617 1 97.5 200 ALA A O 1
ATOM 1676 N N . VAL A 1 201 ? 2.254 -33.75 -13.188 1 97.81 201 VAL A N 1
ATOM 1677 C CA . VAL A 1 201 ? 1.683 -33.344 -14.477 1 97.81 201 VAL A CA 1
ATOM 1678 C C . VAL A 1 201 ? 1.793 -34.5 -15.469 1 97.81 201 VAL A C 1
ATOM 1680 O O . VAL A 1 201 ? 0.85 -34.781 -16.203 1 97.81 201 VAL A O 1
ATOM 1683 N N . TYR A 1 202 ? 2.895 -35.156 -15.398 1 97.88 202 TYR A N 1
ATOM 1684 C CA . TYR A 1 202 ? 3.146 -36.219 -16.359 1 97.88 202 TYR A CA 1
ATOM 1685 C C . TYR A 1 202 ? 3.32 -37.562 -15.648 1 97.88 202 TYR A C 1
ATOM 1687 O O . TYR A 1 202 ? 4.434 -38.094 -15.562 1 97.88 202 TYR A O 1
ATOM 1695 N N . THR A 1 203 ? 2.223 -38.156 -15.359 1 95.88 203 THR A N 1
ATOM 1696 C CA . THR A 1 203 ? 2.184 -39.375 -14.555 1 95.88 203 THR A CA 1
ATOM 1697 C C . THR A 1 203 ? 2.754 -40.531 -15.336 1 95.88 203 THR A C 1
ATOM 1699 O O . THR A 1 203 ? 3.266 -41.5 -14.742 1 95.88 203 THR A O 1
ATOM 1702 N N . GLU A 1 204 ? 2.666 -40.469 -16.609 1 93.69 204 GLU A N 1
ATOM 1703 C CA . GLU A 1 204 ? 3.158 -41.562 -17.469 1 93.69 204 GLU A CA 1
ATOM 1704 C C . GLU A 1 204 ? 4.676 -41.5 -17.609 1 93.69 204 GLU A C 1
ATOM 1706 O O . GLU A 1 204 ? 5.301 -42.438 -18.094 1 93.69 204 GLU A O 1
ATOM 1711 N N . GLY A 1 205 ? 5.223 -40.438 -17.25 1 93.62 205 GLY A N 1
ATOM 1712 C CA . GLY A 1 205 ? 6.664 -40.25 -17.344 1 93.62 205 GLY A CA 1
ATOM 1713 C C . GLY A 1 205 ? 7.047 -38.969 -18.078 1 93.62 205 GLY A C 1
ATOM 1714 O O . GLY A 1 205 ? 6.242 -38.406 -18.828 1 93.62 205 GLY A O 1
ATOM 1715 N N . THR A 1 206 ? 8.305 -38.594 -17.922 1 95.88 206 THR A N 1
ATOM 1716 C CA . THR A 1 206 ? 8.797 -37.344 -18.484 1 95.88 206 THR A CA 1
ATOM 1717 C C . THR A 1 206 ? 8.859 -37.406 -20 1 95.88 206 THR A C 1
ATOM 1719 O O . THR A 1 206 ? 8.93 -36.375 -20.672 1 95.88 206 THR A O 1
ATOM 1722 N N . HIS A 1 207 ? 8.828 -38.656 -20.516 1 96.75 207 HIS A N 1
ATOM 1723 C CA . HIS A 1 207 ? 8.836 -38.781 -21.969 1 96.75 207 HIS A CA 1
ATOM 1724 C C . HIS A 1 207 ? 7.633 -38.094 -22.594 1 96.75 207 HIS A C 1
ATOM 1726 O O . HIS A 1 207 ? 7.727 -37.562 -23.703 1 96.75 207 HIS A O 1
ATOM 1732 N N . ARG A 1 208 ? 6.547 -38.094 -21.906 1 97.5 208 ARG A N 1
ATOM 1733 C CA . ARG A 1 208 ? 5.355 -37.406 -22.406 1 97.5 208 ARG A CA 1
ATOM 1734 C C . ARG A 1 208 ? 5.574 -35.906 -22.469 1 97.5 208 ARG A C 1
ATOM 1736 O O . ARG A 1 208 ? 5.129 -35.25 -23.422 1 97.5 208 ARG A O 1
ATOM 1743 N N . MET A 1 209 ? 6.238 -35.344 -21.438 1 98.06 209 MET A N 1
ATOM 1744 C CA . MET A 1 209 ? 6.57 -33.938 -21.453 1 98.06 209 MET A CA 1
ATOM 1745 C C . MET A 1 209 ? 7.414 -33.562 -22.672 1 98.06 209 MET A C 1
ATOM 1747 O O . MET A 1 209 ? 7.125 -32.594 -23.359 1 98.06 209 MET A O 1
ATOM 1751 N N . TYR A 1 210 ? 8.391 -34.406 -22.938 1 98.19 210 TYR A N 1
ATOM 1752 C CA . TYR A 1 210 ? 9.289 -34.156 -24.062 1 98.19 210 TYR A CA 1
ATOM 1753 C C . TYR A 1 210 ? 8.547 -34.25 -25.391 1 98.19 210 TYR A C 1
ATOM 1755 O O . TYR A 1 210 ? 8.797 -33.469 -26.312 1 98.19 210 TYR A O 1
ATOM 1763 N N . ALA A 1 211 ? 7.66 -35.219 -25.453 1 98.25 211 ALA A N 1
ATOM 1764 C CA . ALA A 1 211 ? 6.883 -35.406 -26.688 1 98.25 211 ALA A CA 1
ATOM 1765 C C . ALA A 1 211 ? 6.035 -34.188 -26.984 1 98.25 211 ALA A C 1
ATOM 1767 O O . ALA A 1 211 ? 6.031 -33.688 -28.109 1 98.25 211 ALA A O 1
ATOM 1768 N N . LEU A 1 212 ? 5.359 -33.719 -26 1 98.38 212 LEU A N 1
ATOM 1769 C CA . LEU A 1 212 ? 4.496 -32.562 -26.156 1 98.38 212 LEU A CA 1
ATOM 1770 C C . LEU A 1 212 ? 5.324 -31.297 -26.438 1 98.38 212 LEU A C 1
ATOM 1772 O O . LEU A 1 212 ? 4.926 -30.469 -27.25 1 98.38 212 LEU A O 1
ATOM 1776 N N . ALA A 1 213 ? 6.469 -31.172 -25.75 1 98.56 213 ALA A N 1
ATOM 1777 C CA . ALA A 1 213 ? 7.363 -30.031 -25.984 1 98.56 213 ALA A CA 1
ATOM 1778 C C . ALA A 1 213 ? 7.859 -30.016 -27.422 1 98.56 213 ALA A C 1
ATOM 1780 O O . ALA A 1 213 ? 7.879 -28.969 -28.062 1 98.56 213 ALA A O 1
ATOM 1781 N N . ALA A 1 214 ? 8.234 -31.172 -27.891 1 98.31 214 ALA A N 1
ATOM 1782 C CA . ALA A 1 214 ? 8.703 -31.281 -29.281 1 98.31 214 ALA A CA 1
ATOM 1783 C C . ALA A 1 214 ? 7.617 -30.859 -30.266 1 98.31 214 ALA A C 1
ATOM 1785 O O . ALA A 1 214 ? 7.887 -30.125 -31.219 1 98.31 214 ALA A O 1
ATOM 1786 N N . GLN A 1 215 ? 6.449 -31.391 -30.031 1 98 215 GLN A N 1
ATOM 1787 C CA . GLN A 1 215 ? 5.312 -31.016 -30.859 1 98 215 GLN A CA 1
ATOM 1788 C C . GLN A 1 215 ? 5.121 -29.5 -30.906 1 98 215 GLN A C 1
ATOM 1790 O O . GLN A 1 215 ? 4.926 -28.922 -31.984 1 98 215 GLN A O 1
ATOM 1795 N N . SER A 1 216 ? 5.164 -28.859 -29.75 1 97.69 216 SER A N 1
ATOM 1796 C CA . SER A 1 216 ? 4.992 -27.422 -29.656 1 97.69 216 SER A CA 1
ATOM 1797 C C . SER A 1 216 ? 6.098 -26.672 -30.391 1 97.69 216 SER A C 1
ATOM 1799 O O . SER A 1 216 ? 5.836 -25.672 -31.078 1 97.69 216 SER A O 1
ATOM 1801 N N . LEU A 1 217 ? 7.289 -27.094 -30.266 1 97.81 217 LEU A N 1
ATOM 1802 C CA . LEU A 1 217 ? 8.438 -26.5 -30.938 1 97.81 217 LEU A CA 1
ATOM 1803 C C . LEU A 1 217 ? 8.328 -26.641 -32.438 1 97.81 217 LEU A C 1
ATOM 1805 O O . LEU A 1 217 ? 8.648 -25.719 -33.188 1 97.81 217 LEU A O 1
ATOM 1809 N N . GLU A 1 218 ? 7.848 -27.781 -32.844 1 97.62 218 GLU A N 1
ATOM 1810 C CA . GLU A 1 218 ? 7.637 -28.016 -34.281 1 97.62 218 GLU A CA 1
ATOM 1811 C C . GLU A 1 218 ? 6.594 -27.062 -34.844 1 97.62 218 GLU A C 1
ATOM 1813 O O . GLU A 1 218 ? 6.805 -26.453 -35.906 1 97.62 218 GLU A O 1
ATOM 1818 N N . ASP A 1 219 ? 5.539 -26.938 -34.156 1 96.62 219 ASP A N 1
ATOM 1819 C CA . ASP A 1 219 ? 4.469 -26.031 -34.562 1 96.62 219 ASP A CA 1
ATOM 1820 C C . ASP A 1 219 ? 4.961 -24.594 -34.688 1 96.62 219 ASP A C 1
ATOM 1822 O O . ASP A 1 219 ? 4.465 -23.812 -35.5 1 96.62 219 ASP A O 1
ATOM 1826 N N . GLY A 1 220 ? 5.91 -24.297 -33.844 1 95.44 220 GLY A N 1
ATOM 1827 C CA . GLY A 1 220 ? 6.453 -22.938 -33.844 1 95.44 220 GLY A CA 1
ATOM 1828 C C . GLY A 1 220 ? 7.609 -22.75 -34.812 1 95.44 220 GLY A C 1
ATOM 1829 O O . GLY A 1 220 ? 8.141 -21.656 -34.938 1 95.44 220 GLY A O 1
ATOM 1830 N N . GLY A 1 221 ? 8.117 -23.797 -35.375 1 95.69 221 GLY A N 1
ATOM 1831 C CA . GLY A 1 221 ? 9.164 -23.719 -36.406 1 95.69 221 GLY A CA 1
ATOM 1832 C C . GLY A 1 221 ? 10.555 -23.906 -35.812 1 95.69 221 GLY A C 1
ATOM 1833 O O . GLY A 1 221 ? 11.555 -23.656 -36.5 1 95.69 221 GLY A O 1
ATOM 1834 N N . TRP A 1 222 ? 10.617 -24.234 -34.594 1 96.25 222 TRP A N 1
ATOM 1835 C CA . TRP A 1 222 ? 11.906 -24.453 -33.969 1 96.25 222 TRP A CA 1
ATOM 1836 C C . TRP A 1 222 ? 12.336 -25.906 -34.094 1 96.25 222 TRP A C 1
ATOM 1838 O O . TRP A 1 222 ? 12.406 -26.641 -33.094 1 96.25 222 TRP A O 1
ATOM 1848 N N . LEU A 1 223 ? 12.773 -26.25 -35.25 1 96.81 223 LEU A N 1
ATOM 1849 C CA . LEU A 1 223 ? 12.945 -27.656 -35.625 1 96.81 223 LEU A CA 1
ATOM 1850 C C . LEU A 1 223 ? 14.164 -28.25 -34.938 1 96.81 223 LEU A C 1
ATOM 1852 O O . LEU A 1 223 ? 14.141 -29.422 -34.531 1 96.81 223 LEU A O 1
ATOM 1856 N N . ASP A 1 224 ? 15.203 -27.5 -34.781 1 97.06 224 ASP A N 1
ATOM 1857 C CA . ASP A 1 224 ? 16.406 -28.016 -34.125 1 97.06 224 ASP A CA 1
ATOM 1858 C C . ASP A 1 224 ? 16.125 -28.328 -32.656 1 97.06 224 ASP A C 1
ATOM 1860 O O . ASP A 1 224 ? 16.5 -29.391 -32.156 1 97.06 224 ASP A O 1
ATOM 1864 N N . GLU A 1 225 ? 15.461 -27.406 -32.062 1 97.12 225 GLU A N 1
ATOM 1865 C CA . GLU A 1 225 ? 15.109 -27.609 -30.672 1 97.12 225 GLU A CA 1
ATOM 1866 C C . GLU A 1 225 ? 14.117 -28.75 -30.5 1 97.12 225 GLU A C 1
ATOM 1868 O O . GLU A 1 225 ? 14.18 -29.5 -29.516 1 97.12 225 GLU A O 1
ATOM 1873 N N . ALA A 1 226 ? 13.234 -28.875 -31.438 1 97.75 226 ALA A N 1
ATOM 1874 C CA . ALA A 1 226 ? 12.273 -29.969 -31.422 1 97.75 226 ALA A CA 1
ATOM 1875 C C . ALA A 1 226 ? 12.984 -31.312 -31.5 1 97.75 226 ALA A C 1
ATOM 1877 O O . ALA A 1 226 ? 12.609 -32.281 -30.797 1 97.75 226 ALA A O 1
ATOM 1878 N N . ALA A 1 227 ? 13.953 -31.375 -32.344 1 97.56 227 ALA A N 1
ATOM 1879 C CA . ALA A 1 227 ? 14.703 -32.625 -32.5 1 97.56 227 ALA A CA 1
ATOM 1880 C C . ALA A 1 227 ? 15.406 -33.031 -31.219 1 97.56 227 ALA A C 1
ATOM 1882 O O . ALA A 1 227 ? 15.469 -34.188 -30.875 1 97.56 227 ALA A O 1
ATOM 1883 N N . LYS A 1 228 ? 15.906 -32.062 -30.547 1 97.56 228 LYS A N 1
ATOM 1884 C CA . LYS A 1 228 ? 16.547 -32.312 -29.266 1 97.56 228 LYS A CA 1
ATOM 1885 C C . LYS A 1 228 ? 15.555 -32.875 -28.266 1 97.56 228 LYS A C 1
ATOM 1887 O O . LYS A 1 228 ? 15.859 -33.844 -27.547 1 97.56 228 LYS A O 1
ATOM 1892 N N . ALA A 1 229 ? 14.391 -32.281 -28.188 1 97.56 229 ALA A N 1
ATOM 1893 C CA . ALA A 1 229 ? 13.352 -32.781 -27.281 1 97.56 229 ALA A CA 1
ATOM 1894 C C . ALA A 1 229 ? 12.93 -34.188 -27.625 1 97.56 229 ALA A C 1
ATOM 1896 O O . ALA A 1 229 ? 12.664 -35 -26.734 1 97.56 229 ALA A O 1
ATOM 1897 N N . ARG A 1 230 ? 12.883 -34.469 -28.984 1 97.62 230 ARG A N 1
ATOM 1898 C CA . ARG A 1 230 ? 12.523 -35.812 -29.422 1 97.62 230 ARG A CA 1
ATOM 1899 C C . ARG A 1 230 ? 13.57 -36.844 -29 1 97.62 230 ARG A C 1
ATOM 1901 O O . ARG A 1 230 ? 13.234 -37.969 -28.641 1 97.62 230 ARG A O 1
ATOM 1908 N N . ARG A 1 231 ? 14.766 -36.469 -29.031 1 97.12 231 ARG A N 1
ATOM 1909 C CA . ARG A 1 231 ? 15.82 -37.375 -28.578 1 97.12 231 ARG A CA 1
ATOM 1910 C C . ARG A 1 231 ? 15.672 -37.688 -27.094 1 97.12 231 ARG A C 1
ATOM 1912 O O . ARG A 1 231 ? 15.859 -38.844 -26.672 1 97.12 231 ARG A O 1
ATOM 1919 N N . LEU A 1 232 ? 15.367 -36.688 -26.344 1 96.44 232 LEU A N 1
ATOM 1920 C CA . LEU A 1 232 ? 15.164 -36.906 -24.906 1 96.44 232 LEU A CA 1
ATOM 1921 C C . LEU A 1 232 ? 13.938 -37.781 -24.656 1 96.44 232 LEU A C 1
ATOM 1923 O O . LEU A 1 232 ? 13.93 -38.594 -23.734 1 96.44 232 LEU A O 1
ATOM 1927 N N . GLU A 1 233 ? 12.914 -37.531 -25.453 1 95.75 233 GLU A N 1
ATOM 1928 C CA . GLU A 1 233 ? 11.719 -38.375 -25.375 1 95.75 233 GLU A CA 1
ATOM 1929 C C . GLU A 1 233 ? 12.078 -39.844 -25.531 1 95.75 233 GLU A C 1
ATOM 1931 O O . GLU A 1 233 ? 11.633 -40.688 -24.734 1 95.75 233 GLU A O 1
ATOM 1936 N N . GLU A 1 234 ? 12.867 -40.156 -26.516 1 94.44 234 GLU A N 1
ATOM 1937 C CA . GLU A 1 234 ? 13.289 -41.531 -26.812 1 94.44 234 GLU A CA 1
ATOM 1938 C C . GLU A 1 234 ? 14.125 -42.125 -25.672 1 94.44 234 GLU A C 1
ATOM 1940 O O . GLU A 1 234 ? 13.961 -43.281 -25.297 1 94.44 234 GLU A O 1
ATOM 1945 N N . SER A 1 235 ? 14.945 -41.344 -25.156 1 92.25 235 SER A N 1
ATOM 1946 C CA . SER A 1 235 ? 15.828 -41.812 -24.094 1 92.25 235 SER A CA 1
ATOM 1947 C C . SER A 1 235 ? 15.047 -42.031 -22.797 1 92.25 235 SER A C 1
ATOM 1949 O O . SER A 1 235 ? 15.367 -42.969 -22.031 1 92.25 235 SER A O 1
ATOM 1951 N N . ALA A 1 236 ? 14.031 -41.219 -22.547 1 90.06 236 ALA A N 1
ATOM 1952 C CA . ALA A 1 236 ? 13.266 -41.281 -21.297 1 90.06 236 ALA A CA 1
ATOM 1953 C C . ALA A 1 236 ? 12.219 -42.406 -21.375 1 90.06 236 ALA A C 1
ATOM 1955 O O . ALA A 1 236 ? 11.758 -42.906 -20.344 1 90.06 236 ALA A O 1
ATOM 1956 N N . GLY A 1 237 ? 11.805 -42.656 -22.531 1 84.06 237 GLY A N 1
ATOM 1957 C CA . GLY A 1 237 ? 10.805 -43.688 -22.719 1 84.06 237 GLY A CA 1
ATOM 1958 C C . GLY A 1 237 ? 11.406 -45.094 -22.75 1 84.06 237 GLY A C 1
ATOM 1959 O O . GLY A 1 237 ? 10.68 -46.062 -22.656 1 84.06 237 GLY A O 1
ATOM 1960 N N . SER A 1 238 ? 12.703 -45.281 -22.859 1 72.56 238 SER A N 1
ATOM 1961 C CA . SER A 1 238 ? 13.383 -46.562 -22.891 1 72.56 238 SER A CA 1
ATOM 1962 C C . SER A 1 238 ? 13.789 -47 -21.484 1 72.56 238 SER A C 1
ATOM 1964 O O . SER A 1 238 ? 14.102 -46.188 -20.625 1 72.56 238 SER A O 1
ATOM 1966 N N . MET B 1 1 ? 10.18 25.422 -10.633 1 64.12 1 MET B N 1
ATOM 1967 C CA . MET B 1 1 ? 9.453 26.594 -10.164 1 64.12 1 MET B CA 1
ATOM 1968 C C . MET B 1 1 ? 10.406 27.641 -9.578 1 64.12 1 MET B C 1
ATOM 1970 O O . MET B 1 1 ? 11.453 27.281 -9.023 1 64.12 1 MET B O 1
ATOM 1974 N N . SER B 1 2 ? 10.133 28.953 -9.781 1 71.44 2 SER B N 1
ATOM 1975 C CA . SER B 1 2 ? 11.07 29.984 -9.359 1 71.44 2 SER B CA 1
ATOM 1976 C C . SER B 1 2 ? 10.945 30.281 -7.863 1 71.44 2 SER B C 1
ATOM 1978 O O . SER B 1 2 ? 9.867 30.094 -7.285 1 71.44 2 SER B O 1
ATOM 1980 N N . LYS B 1 3 ? 12.039 30.5 -7.281 1 72.69 3 LYS B N 1
ATOM 1981 C CA . LYS B 1 3 ? 12.109 30.859 -5.863 1 72.69 3 LYS B CA 1
ATOM 1982 C C . LYS B 1 3 ? 11.219 32.062 -5.555 1 72.69 3 LYS B C 1
ATOM 1984 O O . LYS B 1 3 ? 10.617 32.125 -4.48 1 72.69 3 LYS B O 1
ATOM 1989 N N . SER B 1 4 ? 11.172 32.906 -6.48 1 73.31 4 SER B N 1
ATOM 1990 C CA . SER B 1 4 ? 10.344 34.094 -6.32 1 73.31 4 SER B CA 1
ATOM 1991 C C . SER B 1 4 ? 8.859 33.719 -6.285 1 73.31 4 SER B C 1
ATOM 1993 O O . SER B 1 4 ? 8.102 34.281 -5.477 1 73.31 4 SER B O 1
ATOM 1995 N N . TRP B 1 5 ? 8.484 32.875 -7.074 1 78.88 5 TRP B N 1
ATOM 1996 C CA . TRP B 1 5 ? 7.098 32.438 -7.098 1 78.88 5 TRP B CA 1
ATOM 1997 C C . TRP B 1 5 ? 6.734 31.719 -5.797 1 78.88 5 TRP B C 1
ATOM 1999 O O . TRP B 1 5 ? 5.668 31.969 -5.227 1 78.88 5 TRP B O 1
ATOM 2009 N N . LEU B 1 6 ? 7.562 30.953 -5.336 1 80.12 6 LEU B N 1
ATOM 2010 C CA . LEU B 1 6 ? 7.34 30.219 -4.09 1 80.12 6 LEU B CA 1
ATOM 2011 C C . LEU B 1 6 ? 7.18 31.188 -2.922 1 80.12 6 LEU B C 1
ATOM 2013 O O . LEU B 1 6 ? 6.332 30.984 -2.049 1 80.12 6 LEU B O 1
ATOM 2017 N N . LYS B 1 7 ? 7.949 32.188 -3.006 1 80.31 7 LYS B N 1
ATOM 2018 C CA . LYS B 1 7 ? 7.871 33.188 -1.949 1 80.31 7 LYS B CA 1
ATOM 2019 C C . LYS B 1 7 ? 6.543 33.938 -1.999 1 80.31 7 LYS B C 1
ATOM 2021 O O . LYS B 1 7 ? 5.953 34.25 -0.959 1 80.31 7 LYS B O 1
ATOM 2026 N N . SER B 1 8 ? 6.137 34.156 -3.195 1 86.38 8 SER B N 1
ATOM 2027 C CA . SER B 1 8 ? 4.887 34.906 -3.35 1 86.38 8 SER B CA 1
ATOM 2028 C C . SER B 1 8 ? 3.691 34.062 -2.924 1 86.38 8 SER B C 1
ATOM 2030 O O . SER B 1 8 ? 2.652 34.594 -2.531 1 86.38 8 SER B O 1
ATOM 2032 N N . LYS B 1 9 ? 3.877 32.75 -2.883 1 91.81 9 LYS B N 1
ATOM 2033 C CA . LYS B 1 9 ? 2.764 31.859 -2.566 1 91.81 9 LYS B CA 1
ATOM 2034 C C . LYS B 1 9 ? 2.914 31.266 -1.169 1 91.81 9 LYS B C 1
ATOM 2036 O O . LYS B 1 9 ? 2.109 30.422 -0.755 1 91.81 9 LYS B O 1
ATOM 2041 N N . HIS B 1 10 ? 3.816 31.734 -0.491 1 92.75 10 HIS B N 1
ATOM 2042 C CA . HIS B 1 10 ? 4.176 31.156 0.801 1 92.75 10 HIS B CA 1
ATOM 2043 C C . HIS B 1 10 ? 2.998 31.203 1.769 1 92.75 10 HIS B C 1
ATOM 2045 O O . HIS B 1 10 ? 2.662 30.188 2.389 1 92.75 10 HIS B O 1
ATOM 2051 N N . ASP B 1 11 ? 2.367 32.375 1.857 1 95 11 ASP B N 1
ATOM 2052 C CA . ASP B 1 11 ? 1.236 32.5 2.768 1 95 11 ASP B CA 1
ATOM 2053 C C . ASP B 1 11 ? 0.089 31.578 2.379 1 95 11 ASP B C 1
ATOM 2055 O O . ASP B 1 11 ? -0.58 31.016 3.246 1 95 11 ASP B O 1
ATOM 2059 N N . SER B 1 12 ? -0.089 31.453 1.099 1 96.75 12 SER B N 1
ATOM 2060 C CA . SER B 1 12 ? -1.132 30.562 0.611 1 96.75 12 SER B CA 1
ATOM 2061 C C . SER B 1 12 ? -0.813 29.109 0.947 1 96.75 12 SER B C 1
ATOM 2063 O O . SER B 1 12 ? -1.709 28.328 1.295 1 96.75 12 SER B O 1
ATOM 2065 N N . PHE B 1 13 ? 0.447 28.75 0.844 1 96.5 13 PHE B N 1
ATOM 2066 C CA . PHE B 1 13 ? 0.854 27.391 1.149 1 96.5 13 PHE B CA 1
ATOM 2067 C C . PHE B 1 13 ? 0.632 27.078 2.623 1 96.5 13 PHE B C 1
ATOM 2069 O O . PHE B 1 13 ? 0.172 25.984 2.969 1 96.5 13 PHE B O 1
ATOM 2076 N N . VAL B 1 14 ? 0.928 28.047 3.471 1 96.94 14 VAL B N 1
ATOM 2077 C CA . VAL B 1 14 ? 0.748 27.859 4.906 1 96.94 14 VAL B CA 1
ATOM 2078 C C . VAL B 1 14 ? -0.725 27.594 5.211 1 96.94 14 VAL B C 1
ATOM 2080 O O . VAL B 1 14 ? -1.062 26.625 5.895 1 96.94 14 VAL B O 1
ATOM 2083 N N . ARG B 1 15 ? -1.569 28.391 4.668 1 98.38 15 ARG B N 1
ATOM 2084 C CA . ARG B 1 15 ? -3.008 28.234 4.852 1 98.38 15 ARG B CA 1
ATOM 2085 C C . ARG B 1 15 ? -3.488 26.906 4.27 1 98.38 15 ARG B C 1
ATOM 2087 O O . ARG B 1 15 ? -4.25 26.172 4.914 1 98.38 15 ARG B O 1
ATOM 2094 N N . ASP B 1 16 ? -3.061 26.594 3.092 1 98.38 16 ASP B N 1
ATOM 2095 C CA . ASP B 1 16 ? -3.525 25.406 2.396 1 98.38 16 ASP B CA 1
ATOM 2096 C C . ASP B 1 16 ? -3.127 24.141 3.154 1 98.38 16 ASP B C 1
ATOM 2098 O O . ASP B 1 16 ? -3.906 23.188 3.236 1 98.38 16 ASP B O 1
ATOM 2102 N N . VAL B 1 17 ? -1.93 24.078 3.678 1 98.5 17 VAL B N 1
ATOM 2103 C CA . VAL B 1 17 ? -1.454 22.906 4.398 1 98.5 17 VAL B CA 1
ATOM 2104 C C . VAL B 1 17 ? -2.309 22.688 5.645 1 98.5 17 VAL B C 1
ATOM 2106 O O . VAL B 1 17 ? -2.744 21.562 5.91 1 98.5 17 VAL B O 1
ATOM 2109 N N . LEU B 1 18 ? -2.574 23.719 6.395 1 98.81 18 LEU B N 1
ATOM 2110 C CA . LEU B 1 18 ? -3.408 23.562 7.578 1 98.81 18 LEU B CA 1
ATOM 2111 C C . LEU B 1 18 ? -4.832 23.172 7.195 1 98.81 18 LEU B C 1
ATOM 2113 O O . LEU B 1 18 ? -5.43 22.297 7.812 1 98.81 18 LEU B O 1
ATOM 2117 N N . ARG B 1 19 ? -5.367 23.844 6.223 1 98.81 19 ARG B N 1
ATOM 2118 C CA . ARG B 1 19 ? -6.727 23.562 5.781 1 98.81 19 ARG B CA 1
ATOM 2119 C C . ARG B 1 19 ? -6.875 22.109 5.336 1 98.81 19 ARG B C 1
ATOM 2121 O O . ARG B 1 19 ? -7.777 21.406 5.789 1 98.81 19 ARG B O 1
ATOM 2128 N N . ASP B 1 20 ? -6.031 21.719 4.43 1 98.75 20 ASP B N 1
ATOM 2129 C CA . ASP B 1 20 ? -6.117 20.375 3.889 1 98.75 20 ASP B CA 1
ATOM 2130 C C . ASP B 1 20 ? -5.867 19.328 4.973 1 98.75 20 ASP B C 1
ATOM 2132 O O . ASP B 1 20 ? -6.496 18.266 4.98 1 98.75 20 ASP B O 1
ATOM 2136 N N . PHE B 1 21 ? -4.926 19.625 5.906 1 98.88 21 PHE B N 1
ATOM 2137 C CA . PHE B 1 21 ? -4.719 18.734 7.035 1 98.88 21 PHE B CA 1
ATOM 2138 C C . PHE B 1 21 ? -6.004 18.562 7.832 1 98.88 21 PHE B C 1
ATOM 2140 O O . PHE B 1 21 ? -6.391 17.438 8.164 1 98.88 21 PHE B O 1
ATOM 2147 N N . CYS B 1 22 ? -6.629 19.656 8.141 1 98.94 22 CYS B N 1
ATOM 2148 C CA . CYS B 1 22 ? -7.844 19.594 8.938 1 98.94 22 CYS B CA 1
ATOM 2149 C C . CYS B 1 22 ? -8.938 18.812 8.219 1 98.94 22 CYS B C 1
ATOM 2151 O O . CYS B 1 22 ? -9.633 18 8.828 1 98.94 22 CYS B O 1
ATOM 2153 N N . GLN B 1 23 ? -9.086 19.016 6.953 1 98.81 23 GLN B N 1
ATOM 2154 C CA . GLN B 1 23 ? -10.086 18.297 6.176 1 98.81 23 GLN B CA 1
ATOM 2155 C C . GLN B 1 23 ? -9.797 16.797 6.168 1 98.81 23 GLN B C 1
ATOM 2157 O O . GLN B 1 23 ? -10.695 15.977 6.387 1 98.81 23 GLN B O 1
ATOM 2162 N N . ILE B 1 24 ? -8.609 16.469 5.961 1 98.81 24 ILE B N 1
ATOM 2163 C CA . ILE B 1 24 ? -8.188 15.07 5.871 1 98.81 24 ILE B CA 1
ATOM 2164 C C . ILE B 1 24 ? -8.32 14.406 7.238 1 98.81 24 ILE B C 1
ATOM 2166 O O . ILE B 1 24 ? -8.852 13.297 7.352 1 98.81 24 ILE B O 1
ATOM 2170 N N . ALA B 1 25 ? -7.793 15.094 8.281 1 98.81 25 ALA B N 1
ATOM 2171 C CA . ALA B 1 25 ? -7.863 14.539 9.633 1 98.81 25 ALA B CA 1
ATOM 2172 C C . ALA B 1 25 ? -9.312 14.281 10.039 1 98.81 25 ALA B C 1
ATOM 2174 O O . ALA B 1 25 ? -9.625 13.25 10.641 1 98.81 25 ALA B O 1
ATOM 2175 N N . SER B 1 26 ? -10.156 15.203 9.711 1 98.81 26 SER B N 1
ATOM 2176 C CA . SER B 1 26 ? -11.57 15.031 10.016 1 98.81 26 SER B CA 1
ATOM 2177 C C . SER B 1 26 ? -12.156 13.836 9.281 1 98.81 26 SER B C 1
ATOM 2179 O O . SER B 1 26 ? -12.852 13.008 9.875 1 98.81 26 SER B O 1
ATOM 2181 N N . ALA B 1 27 ? -11.914 13.75 8.016 1 98.69 27 ALA B N 1
ATOM 2182 C CA . ALA B 1 27 ? -12.438 12.664 7.195 1 98.69 27 ALA B CA 1
ATOM 2183 C C . ALA B 1 27 ? -11.898 11.312 7.668 1 98.69 27 ALA B C 1
ATOM 2185 O O . ALA B 1 27 ? -12.648 10.344 7.777 1 98.69 27 ALA B O 1
ATOM 2186 N N . LEU B 1 28 ? -10.625 11.234 7.938 1 98.81 28 LEU B N 1
ATOM 2187 C CA . LEU B 1 28 ? -10.008 9.992 8.391 1 98.81 28 LEU B CA 1
ATOM 2188 C C . LEU B 1 28 ? -10.57 9.562 9.742 1 98.81 28 LEU B C 1
ATOM 2190 O O . LEU B 1 28 ? -10.875 8.391 9.953 1 98.81 28 LEU B O 1
ATOM 2194 N N . GLU B 1 29 ? -10.672 10.5 10.633 1 98.25 29 GLU B N 1
ATOM 2195 C CA . GLU B 1 29 ? -11.188 10.156 11.953 1 98.25 29 GLU B CA 1
ATOM 2196 C C . GLU B 1 29 ? -12.617 9.633 11.875 1 98.25 29 GLU B C 1
ATOM 2198 O O . GLU B 1 29 ? -12.984 8.688 12.578 1 98.25 29 GLU B O 1
ATOM 2203 N N . ASN B 1 30 ? -13.422 10.297 11.078 1 98.25 30 ASN B N 1
ATOM 2204 C CA . ASN B 1 30 ? -14.773 9.789 10.875 1 98.25 30 ASN B CA 1
ATOM 2205 C C . ASN B 1 30 ? -14.766 8.375 10.312 1 98.25 30 ASN B C 1
ATOM 2207 O O . ASN B 1 30 ? -15.5 7.504 10.773 1 98.25 30 ASN B O 1
ATOM 2211 N N . HIS B 1 31 ? -13.969 8.141 9.344 1 98.62 31 HIS B N 1
ATOM 2212 C CA . HIS B 1 31 ? -13.867 6.824 8.734 1 98.62 31 HIS B CA 1
ATOM 2213 C C . HIS B 1 31 ? -13.344 5.793 9.734 1 98.62 31 HIS B C 1
ATOM 2215 O O . HIS B 1 31 ? -13.828 4.66 9.773 1 98.62 31 HIS B O 1
ATOM 2221 N N . PHE B 1 32 ? -12.352 6.148 10.531 1 98.69 32 PHE B N 1
ATOM 2222 C CA . PHE B 1 32 ? -11.766 5.23 11.5 1 98.69 32 PHE B CA 1
ATOM 2223 C C . PHE B 1 32 ? -12.734 4.941 12.633 1 98.69 32 PHE B C 1
ATOM 2225 O O . PHE B 1 32 ? -12.727 3.846 13.203 1 98.69 32 PHE B O 1
ATOM 2232 N N . SER B 1 33 ? -13.555 5.949 12.906 1 98.12 33 SER B N 1
ATOM 2233 C CA . SER B 1 33 ? -14.617 5.68 13.875 1 98.12 33 SER B CA 1
ATOM 2234 C C . SER B 1 33 ? -15.562 4.598 13.367 1 98.12 33 SER B C 1
ATOM 2236 O O . SER B 1 33 ? -15.992 3.729 14.133 1 98.12 33 SER B O 1
ATOM 2238 N N . GLU B 1 34 ? -15.945 4.68 12.133 1 97.88 34 GLU B N 1
ATOM 2239 C CA . GLU B 1 34 ? -16.75 3.627 11.516 1 97.88 34 GLU B CA 1
ATOM 2240 C C . GLU B 1 34 ? -16.016 2.289 11.539 1 97.88 34 GLU B C 1
ATOM 2242 O O . GLU B 1 34 ? -16.625 1.247 11.805 1 97.88 34 GLU B O 1
ATOM 2247 N N . TYR B 1 35 ? -14.773 2.33 11.25 1 98.25 35 TYR B N 1
ATOM 2248 C CA . TYR B 1 35 ? -13.945 1.136 11.305 1 98.25 35 TYR B CA 1
ATOM 2249 C C . TYR B 1 35 ? -13.969 0.521 12.703 1 98.25 35 TYR B C 1
ATOM 2251 O O . TYR B 1 35 ? -14.055 -0.7 12.844 1 98.25 35 TYR B O 1
ATOM 2259 N N . ASP B 1 36 ? -13.867 1.334 13.703 1 97.81 36 ASP B N 1
ATOM 2260 C CA . ASP B 1 36 ? -13.875 0.844 15.078 1 97.81 36 ASP B CA 1
ATOM 2261 C C . ASP B 1 36 ? -15.148 0.061 15.375 1 97.81 36 ASP B C 1
ATOM 2263 O O . ASP B 1 36 ? -15.141 -0.885 16.156 1 97.81 36 ASP B O 1
ATOM 2267 N N . ALA B 1 37 ? -16.188 0.422 14.688 1 96.69 37 ALA B N 1
ATOM 2268 C CA . ALA B 1 37 ? -17.484 -0.209 14.914 1 96.69 37 ALA B CA 1
ATOM 2269 C C . ALA B 1 37 ? -17.672 -1.439 14.031 1 96.69 37 ALA B C 1
ATOM 2271 O O . ALA B 1 37 ? -18.219 -2.455 14.469 1 96.69 37 ALA B O 1
ATOM 2272 N N . SER B 1 38 ? -17.188 -1.45 12.828 1 94.62 38 SER B N 1
ATOM 2273 C CA . SER B 1 38 ? -17.531 -2.471 11.844 1 94.62 38 SER B CA 1
ATOM 2274 C C . SER B 1 38 ? -16.359 -3.428 11.617 1 94.62 38 SER B C 1
ATOM 2276 O O . SER B 1 38 ? -16.547 -4.539 11.117 1 94.62 38 SER B O 1
ATOM 2278 N N . GLY B 1 39 ? -15.133 -2.938 11.852 1 93.81 39 GLY B N 1
ATOM 2279 C CA . GLY B 1 39 ? -13.945 -3.742 11.602 1 93.81 39 GLY B CA 1
ATOM 2280 C C . GLY B 1 39 ? -13.492 -3.711 10.156 1 93.81 39 GLY B C 1
ATOM 2281 O O . GLY B 1 39 ? -12.602 -4.469 9.766 1 93.81 39 GLY B O 1
ATOM 2282 N N . SER B 1 40 ? -14.141 -2.811 9.406 1 94.62 40 SER B N 1
ATOM 2283 C CA . SER B 1 40 ? -13.789 -2.762 7.988 1 94.62 40 SER B CA 1
ATOM 2284 C C . SER B 1 40 ? -13.508 -1.333 7.535 1 94.62 40 SER B C 1
ATOM 2286 O O . SER B 1 40 ? -14.18 -0.396 7.973 1 94.62 40 SER B O 1
ATOM 2288 N N . VAL B 1 41 ? -12.484 -1.245 6.715 1 97.69 41 VAL B N 1
ATOM 2289 C CA . VAL B 1 41 ? -12.211 0.036 6.074 1 97.69 41 VAL B CA 1
ATOM 2290 C C . VAL B 1 41 ? -12.727 0.018 4.637 1 97.69 41 VAL B C 1
ATOM 2292 O O . VAL B 1 41 ? -12.914 -1.051 4.051 1 97.69 41 VAL B O 1
ATOM 2295 N N . SER B 1 42 ? -12.945 1.189 4.109 1 98 42 SER B N 1
ATOM 2296 C CA . SER B 1 42 ? -13.562 1.326 2.795 1 98 42 SER B CA 1
ATOM 2297 C C . SER B 1 42 ? -12.523 1.633 1.724 1 98 42 SER B C 1
ATOM 2299 O O . SER B 1 42 ? -11.82 2.641 1.807 1 98 42 SER B O 1
ATOM 2301 N N . PHE B 1 43 ? -12.508 0.762 0.717 1 98 43 PHE B N 1
ATOM 2302 C CA . PHE B 1 43 ? -11.656 1.013 -0.437 1 98 43 PHE B CA 1
ATOM 2303 C C . PHE B 1 43 ? -12.023 2.334 -1.104 1 98 43 PHE B C 1
ATOM 2305 O O . PHE B 1 43 ? -11.141 3.133 -1.432 1 98 43 PHE B O 1
ATOM 2312 N N . HIS B 1 44 ? -13.297 2.574 -1.318 1 97.44 44 HIS B N 1
ATOM 2313 C CA . HIS B 1 44 ? -13.773 3.756 -2.033 1 97.44 44 HIS B CA 1
ATOM 2314 C C . HIS B 1 44 ? -13.391 5.035 -1.296 1 97.44 44 HIS B C 1
ATOM 2316 O O . HIS B 1 44 ? -13.055 6.043 -1.924 1 97.44 44 HIS B O 1
ATOM 2322 N N . PHE B 1 45 ? -13.422 5.023 0.001 1 98.31 45 PHE B N 1
ATOM 2323 C CA . PHE B 1 45 ? -13.008 6.172 0.798 1 98.31 45 PHE B CA 1
ATOM 2324 C C . PHE B 1 45 ? -11.562 6.551 0.493 1 98.31 45 PHE B C 1
ATOM 2326 O O . PHE B 1 45 ? -11.281 7.707 0.17 1 98.31 45 PHE B O 1
ATOM 2333 N N . PHE B 1 46 ? -10.68 5.562 0.556 1 98.38 46 PHE B N 1
ATOM 2334 C CA . PHE B 1 46 ? -9.266 5.84 0.343 1 98.38 46 PHE B CA 1
ATOM 2335 C C . PHE B 1 46 ? -8.992 6.164 -1.121 1 98.38 46 PHE B C 1
ATOM 2337 O O . PHE B 1 46 ? -8.133 6.992 -1.428 1 98.38 46 PHE B O 1
ATOM 2344 N N . ASP B 1 47 ? -9.68 5.465 -1.999 1 97.25 47 ASP B N 1
ATOM 2345 C CA . ASP B 1 47 ? -9.547 5.758 -3.424 1 97.25 47 ASP B CA 1
ATOM 2346 C C . ASP B 1 47 ? -9.891 7.215 -3.719 1 97.25 47 ASP B C 1
ATOM 2348 O O . ASP B 1 47 ? -9.195 7.875 -4.5 1 97.25 47 ASP B O 1
ATOM 2352 N N . ASP B 1 48 ? -10.898 7.734 -3.082 1 97.06 48 ASP B N 1
ATOM 2353 C CA . ASP B 1 48 ? -11.32 9.117 -3.248 1 97.06 48 ASP B CA 1
ATOM 2354 C C . ASP B 1 48 ? -10.328 10.078 -2.602 1 97.06 48 ASP B C 1
ATOM 2356 O O . ASP B 1 48 ? -9.992 11.125 -3.174 1 97.06 48 ASP B O 1
ATOM 2360 N N . MET B 1 49 ? -9.844 9.789 -1.459 1 97.81 49 MET B N 1
ATOM 2361 C CA . MET B 1 49 ? -8.938 10.641 -0.701 1 97.81 49 MET B CA 1
ATOM 2362 C C . MET B 1 49 ? -7.594 10.789 -1.414 1 97.81 49 MET B C 1
ATOM 2364 O O . MET B 1 49 ? -6.969 11.852 -1.363 1 97.81 49 MET B O 1
ATOM 2368 N N . LEU B 1 50 ? -7.168 9.664 -2.045 1 97.31 50 LEU B N 1
ATOM 2369 C CA . LEU B 1 50 ? -5.867 9.648 -2.703 1 97.31 50 LEU B CA 1
ATOM 2370 C C . LEU B 1 50 ? -5.98 10.148 -4.141 1 97.31 50 LEU B C 1
ATOM 2372 O O . LEU B 1 50 ? -5.133 10.914 -4.602 1 97.31 50 LEU B O 1
ATOM 2376 N N . GLY B 1 51 ? -7.105 9.781 -4.766 1 93.19 51 GLY B N 1
ATOM 2377 C CA . GLY B 1 51 ? -7.277 10.094 -6.176 1 93.19 51 GLY B CA 1
ATOM 2378 C C . GLY B 1 51 ? -6.383 9.266 -7.082 1 93.19 51 GLY B C 1
ATOM 2379 O O . GLY B 1 51 ? -5.992 8.156 -6.73 1 93.19 51 GLY B O 1
ATOM 2380 N N . ARG B 1 52 ? -6.285 9.672 -8.391 1 83.69 52 ARG B N 1
ATOM 2381 C CA . ARG B 1 52 ? -5.441 9.07 -9.422 1 83.69 52 ARG B CA 1
ATOM 2382 C C . ARG B 1 52 ? -4.379 10.047 -9.898 1 83.69 52 ARG B C 1
ATOM 2384 O O . ARG B 1 52 ? -4.445 11.242 -9.594 1 83.69 52 ARG B O 1
ATOM 2391 N N . GLN B 1 53 ? -3.395 9.562 -10.617 1 73.19 53 GLN B N 1
ATOM 2392 C CA . GLN B 1 53 ? -2.301 10.414 -11.07 1 73.19 53 GLN B CA 1
ATOM 2393 C C . GLN B 1 53 ? -2.828 11.617 -11.836 1 73.19 53 GLN B C 1
ATOM 2395 O O . GLN B 1 53 ? -2.35 12.742 -11.648 1 73.19 53 GLN B O 1
ATOM 2400 N N . ASN B 1 54 ? -3.752 11.43 -12.656 1 79.06 54 ASN B N 1
ATOM 2401 C CA . ASN B 1 54 ? -4.273 12.523 -13.469 1 79.06 54 ASN B CA 1
ATOM 2402 C C . ASN B 1 54 ? -5.406 13.266 -12.766 1 79.06 54 ASN B C 1
ATOM 2404 O O . ASN B 1 54 ? -5.93 14.25 -13.281 1 79.06 54 ASN B O 1
ATOM 2408 N N . SER B 1 55 ? -5.758 12.859 -11.625 1 88.81 55 SER B N 1
ATOM 2409 C CA . SER B 1 55 ? -6.773 13.461 -10.766 1 88.81 55 SER B CA 1
ATOM 2410 C C . SER B 1 55 ? -6.445 13.242 -9.289 1 88.81 55 SER B C 1
ATOM 2412 O O . SER B 1 55 ? -7.098 12.445 -8.609 1 88.81 55 SER B O 1
ATOM 2414 N N . LYS B 1 56 ? -5.562 14.094 -8.812 1 92.5 56 LYS B N 1
ATOM 2415 C CA . LYS B 1 56 ? -5.012 13.914 -7.473 1 92.5 56 LYS B CA 1
ATOM 2416 C C . LYS B 1 56 ? -6.062 14.203 -6.406 1 92.5 56 LYS B C 1
ATOM 2418 O O . LYS B 1 56 ? -6.809 15.18 -6.516 1 92.5 56 LYS B O 1
ATOM 2423 N N . GLY B 1 57 ? -6.094 13.352 -5.457 1 96.06 57 GLY B N 1
ATOM 2424 C CA . GLY B 1 57 ? -6.988 13.578 -4.332 1 96.06 57 GLY B CA 1
ATOM 2425 C C . GLY B 1 57 ? -6.41 14.516 -3.293 1 96.06 57 GLY B C 1
ATOM 2426 O O . GLY B 1 57 ? -5.316 15.055 -3.475 1 96.06 57 GLY B O 1
ATOM 2427 N N . LEU B 1 58 ? -7.16 14.75 -2.275 1 97.31 58 LEU B N 1
ATOM 2428 C CA . LEU B 1 58 ? -6.836 15.711 -1.229 1 97.31 58 LEU B CA 1
ATOM 2429 C C . LEU B 1 58 ? -5.527 15.352 -0.542 1 97.31 58 LEU B C 1
ATOM 2431 O O . LEU B 1 58 ? -4.723 16.234 -0.223 1 97.31 58 LEU B O 1
ATOM 2435 N N . LEU B 1 59 ? -5.258 14.062 -0.336 1 97.88 59 LEU B N 1
ATOM 2436 C CA . LEU B 1 59 ? -4.043 13.609 0.336 1 97.88 59 LEU B CA 1
ATOM 2437 C C . LEU B 1 59 ? -2.812 13.906 -0.512 1 97.88 59 LEU B C 1
ATOM 2439 O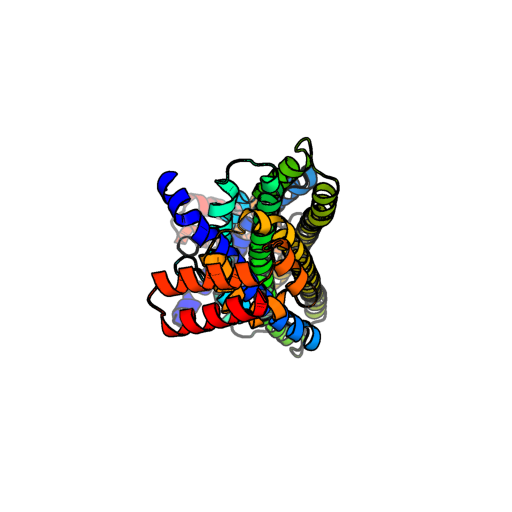 O . LEU B 1 59 ? -1.774 14.312 0.014 1 97.88 59 LEU B O 1
ATOM 2443 N N . TRP B 1 60 ? -2.941 13.711 -1.757 1 96.81 60 TRP B N 1
ATOM 2444 C CA . TRP B 1 60 ? -1.849 14 -2.68 1 96.81 60 TRP B CA 1
ATOM 2445 C C . TRP B 1 60 ? -1.538 15.492 -2.701 1 96.81 60 TRP B C 1
ATOM 2447 O O . TRP B 1 60 ? -0.371 15.891 -2.678 1 96.81 60 TRP B O 1
ATOM 2457 N N . ARG B 1 61 ? -2.533 16.25 -2.742 1 96.56 61 ARG B N 1
ATOM 2458 C CA . ARG B 1 61 ? -2.365 17.703 -2.76 1 96.56 61 ARG B CA 1
ATOM 2459 C C . ARG B 1 61 ? -1.703 18.188 -1.478 1 96.56 61 ARG B C 1
ATOM 2461 O O . ARG B 1 61 ? -0.811 19.047 -1.519 1 96.56 61 ARG B O 1
ATOM 2468 N N . LEU B 1 62 ? -2.158 17.688 -0.372 1 98.31 62 LEU B N 1
ATOM 2469 C CA . LEU B 1 62 ? -1.56 18.062 0.905 1 98.31 62 LEU B CA 1
ATOM 2470 C C . LEU B 1 62 ? -0.074 17.719 0.93 1 98.31 62 LEU B C 1
ATOM 2472 O O . LEU B 1 62 ? 0.752 18.562 1.311 1 98.31 62 LEU B O 1
ATOM 2476 N N . LYS B 1 63 ? 0.229 16.516 0.511 1 97.06 63 LYS B N 1
ATOM 2477 C CA . LYS B 1 63 ? 1.622 16.078 0.497 1 97.06 63 LYS B CA 1
ATOM 2478 C C . LYS B 1 63 ? 2.473 16.984 -0.386 1 97.06 63 LYS B C 1
ATOM 2480 O O . LYS B 1 63 ? 3.539 17.438 0.03 1 97.06 63 LYS B O 1
ATOM 2485 N N . ASP B 1 64 ? 2.014 17.297 -1.602 1 95.38 64 ASP B N 1
ATOM 2486 C CA . ASP B 1 64 ? 2.768 18.125 -2.541 1 95.38 64 ASP B CA 1
ATOM 2487 C C . ASP B 1 64 ? 2.941 19.547 -2.01 1 95.38 64 ASP B C 1
ATOM 2489 O O . ASP B 1 64 ? 4.027 20.109 -2.102 1 95.38 64 ASP B O 1
ATOM 2493 N N . THR B 1 65 ? 1.87 20.094 -1.472 1 96.75 65 THR B N 1
ATOM 2494 C CA . THR B 1 65 ? 1.928 21.453 -0.942 1 96.75 65 THR B CA 1
ATOM 2495 C C . THR B 1 65 ? 2.865 21.516 0.26 1 96.75 65 THR B C 1
ATOM 2497 O O . THR B 1 65 ? 3.596 22.5 0.425 1 96.75 65 THR B O 1
ATOM 2500 N N . SER B 1 66 ? 2.766 20.516 1.099 1 96.75 66 SER B N 1
ATOM 2501 C CA . SER B 1 66 ? 3.676 20.469 2.238 1 96.75 66 SER B CA 1
ATOM 2502 C C . SER B 1 66 ? 5.129 20.438 1.78 1 96.75 66 SER B C 1
ATOM 2504 O O . SER B 1 66 ? 5.98 21.125 2.342 1 96.75 66 SER B O 1
ATOM 2506 N N . HIS B 1 67 ? 5.465 19.672 0.786 1 94.25 67 HIS B N 1
ATOM 2507 C CA . HIS B 1 67 ? 6.816 19.609 0.237 1 94.25 67 HIS B CA 1
ATOM 2508 C C . HIS B 1 67 ? 7.262 20.984 -0.271 1 94.25 67 HIS B C 1
ATOM 2510 O O . HIS B 1 67 ? 8.398 21.391 -0.035 1 94.25 67 HIS B O 1
ATOM 2516 N N . LEU B 1 68 ? 6.359 21.609 -0.947 1 93 68 LEU B N 1
ATOM 2517 C CA . LEU B 1 68 ? 6.672 22.938 -1.485 1 93 68 LEU B CA 1
ATOM 2518 C C . LEU B 1 68 ? 6.914 23.938 -0.361 1 93 68 LEU B C 1
ATOM 2520 O O . LEU B 1 68 ? 7.84 24.734 -0.437 1 93 68 LEU B O 1
ATOM 2524 N N . LEU B 1 69 ? 6.18 23.844 0.662 1 93.94 69 LEU B N 1
ATOM 2525 C CA . LEU B 1 69 ? 6.242 24.797 1.764 1 93.94 69 LEU B CA 1
ATOM 2526 C C . LEU B 1 69 ? 7.496 24.578 2.604 1 93.94 69 LEU B C 1
ATOM 2528 O O . LEU B 1 69 ? 8.281 25.516 2.805 1 93.94 69 LEU B O 1
ATOM 2532 N N . PHE B 1 70 ? 7.77 23.359 2.984 1 92.06 70 PHE B N 1
ATOM 2533 C CA . PHE B 1 70 ? 8.719 23.109 4.062 1 92.06 70 PHE B CA 1
ATOM 2534 C C . PHE B 1 70 ? 10.109 22.828 3.506 1 92.06 70 PHE B C 1
ATOM 2536 O O . PHE B 1 70 ? 11.109 22.984 4.211 1 92.06 70 PHE B O 1
ATOM 2543 N N . ARG B 1 71 ? 10.227 22.391 2.357 1 84.25 71 ARG B N 1
ATOM 2544 C CA . ARG B 1 71 ? 11.547 22.078 1.815 1 84.25 71 ARG B CA 1
ATOM 2545 C C . ARG B 1 71 ? 12.203 23.328 1.229 1 84.25 71 ARG B C 1
ATOM 2547 O O . ARG B 1 71 ? 13.406 23.344 0.986 1 84.25 71 ARG B O 1
ATOM 2554 N N . ASN B 1 72 ? 11.43 24.328 0.993 1 75.69 72 ASN B N 1
ATOM 2555 C CA . ASN B 1 72 ? 11.969 25.562 0.449 1 75.69 72 ASN B CA 1
ATOM 2556 C C . ASN B 1 72 ? 12.086 26.641 1.522 1 75.69 72 ASN B C 1
ATOM 2558 O O . ASN B 1 72 ? 12.438 27.797 1.225 1 75.69 72 ASN B O 1
ATOM 2562 N N . GLU B 1 73 ? 11.766 26.328 2.66 1 70.62 73 GLU B N 1
ATOM 2563 C CA . GLU B 1 73 ? 11.852 27.312 3.734 1 70.62 73 GLU B CA 1
ATOM 2564 C C . GLU B 1 73 ? 13.289 27.5 4.207 1 70.62 73 GLU B C 1
ATOM 2566 O O . GLU B 1 73 ? 14.062 26.531 4.238 1 70.62 73 GLU B O 1
ATOM 2571 N N . GLU B 1 74 ? 13.602 28.719 4.316 1 63.06 74 GLU B N 1
ATOM 2572 C CA . GLU B 1 74 ? 14.906 29.047 4.887 1 63.06 74 GLU B CA 1
ATOM 2573 C C . GLU B 1 74 ? 15.039 28.5 6.301 1 63.06 74 GLU B C 1
ATOM 2575 O O . GLU B 1 74 ? 14.062 28.422 7.047 1 63.06 74 GLU B O 1
ATOM 2580 N N . ARG B 1 75 ? 16.031 27.859 6.441 1 61 75 ARG B N 1
ATOM 2581 C CA . ARG B 1 75 ? 16.344 27.203 7.699 1 61 75 ARG B CA 1
ATOM 2582 C C . ARG B 1 75 ? 16.375 28.188 8.859 1 61 75 ARG B C 1
ATOM 2584 O O . ARG B 1 75 ? 17.266 29.047 8.922 1 61 75 ARG B O 1
ATOM 2591 N N . THR B 1 76 ? 15.305 28.484 9.391 1 58.38 76 THR B N 1
ATOM 2592 C CA . THR B 1 76 ? 15.25 29.219 10.656 1 58.38 76 THR B CA 1
ATOM 2593 C C . THR B 1 76 ? 14.961 28.266 11.812 1 58.38 76 THR B C 1
ATOM 2595 O O . THR B 1 76 ? 14.727 27.078 11.602 1 58.38 76 THR B O 1
ATOM 2598 N N . SER B 1 77 ? 15.18 28.703 13.062 1 53.03 77 SER B N 1
ATOM 2599 C CA . SER B 1 77 ? 14.992 27.906 14.273 1 53.03 77 SER B CA 1
ATOM 2600 C C . SER B 1 77 ? 13.672 27.156 14.242 1 53.03 77 SER B C 1
ATOM 2602 O O . SER B 1 77 ? 13.57 26.047 14.758 1 53.03 77 SER B O 1
ATOM 2604 N N . PHE B 1 78 ? 12.664 27.688 13.625 1 59.25 78 PHE B N 1
ATOM 2605 C CA . PHE B 1 78 ? 11.352 27.062 13.594 1 59.25 78 PHE B CA 1
ATOM 2606 C C . PHE B 1 78 ? 11.211 26.141 12.383 1 59.25 78 PHE B C 1
ATOM 2608 O O . PHE B 1 78 ? 10.219 25.438 12.242 1 59.25 78 PHE B O 1
ATOM 2615 N N . ALA B 1 79 ? 12.312 25.984 11.875 1 75.31 79 ALA B N 1
ATOM 2616 C CA . ALA B 1 79 ? 12.359 25.266 10.617 1 75.31 79 ALA B CA 1
ATOM 2617 C C . ALA B 1 79 ? 12.227 23.766 10.844 1 75.31 79 ALA B C 1
ATOM 2619 O O . ALA B 1 79 ? 11.672 23.047 10.008 1 75.31 79 ALA B O 1
ATOM 2620 N N . VAL B 1 80 ? 12.453 23.391 12.133 1 87.69 80 VAL B N 1
ATOM 2621 C CA . VAL B 1 80 ? 12.492 21.953 12.375 1 87.69 80 VAL B CA 1
ATOM 2622 C C . VAL B 1 80 ? 11.07 21.422 12.484 1 87.69 80 VAL B C 1
ATOM 2624 O O . VAL B 1 80 ? 10.781 20.312 12.031 1 87.69 80 VAL B O 1
ATOM 2627 N N . PHE B 1 81 ? 10.18 22.219 13.07 1 91.62 81 PHE B N 1
ATOM 2628 C CA . PHE B 1 81 ? 8.789 21.781 13.195 1 91.62 81 PHE B CA 1
ATOM 2629 C C . PHE B 1 81 ? 8.141 21.641 11.828 1 91.62 81 PHE B C 1
ATOM 2631 O O . PHE B 1 81 ? 7.355 20.719 11.594 1 91.62 81 PHE B O 1
ATOM 2638 N N . GLY B 1 82 ? 8.5 22.578 10.969 1 93.12 82 GLY B N 1
ATOM 2639 C CA . GLY B 1 82 ? 8.023 22.469 9.602 1 93.12 82 GLY B CA 1
ATOM 2640 C C . GLY B 1 82 ? 8.5 21.219 8.906 1 93.12 82 GLY B C 1
ATOM 2641 O O . GLY B 1 82 ? 7.746 20.578 8.172 1 93.12 82 GLY B O 1
ATOM 2642 N N . GLU B 1 83 ? 9.695 20.859 9.164 1 92.38 83 GLU B N 1
ATOM 2643 C CA . GLU B 1 83 ? 10.266 19.656 8.562 1 92.38 83 GLU B CA 1
ATOM 2644 C C . GLU B 1 83 ? 9.602 18.406 9.102 1 92.38 83 GLU B C 1
ATOM 2646 O O . GLU B 1 83 ? 9.336 17.453 8.352 1 92.38 83 GLU B O 1
ATOM 2651 N N . TYR B 1 84 ? 9.359 18.438 10.406 1 94.12 84 TYR B N 1
ATOM 2652 C CA . TYR B 1 84 ? 8.633 17.312 11 1 94.12 84 TYR B CA 1
ATOM 2653 C C . TYR B 1 84 ? 7.23 17.203 10.414 1 94.12 84 TYR B C 1
ATOM 2655 O O . TYR B 1 84 ? 6.742 16.094 10.172 1 94.12 84 TYR B O 1
ATOM 2663 N N . LEU B 1 85 ? 6.641 18.312 10.211 1 96.5 85 LEU B N 1
ATOM 2664 C CA . LEU B 1 85 ? 5.316 18.312 9.594 1 96.5 85 LEU B CA 1
ATOM 2665 C C . LEU B 1 85 ? 5.371 17.734 8.18 1 96.5 85 LEU B C 1
ATOM 2667 O O . LEU B 1 85 ? 4.531 16.922 7.809 1 96.5 85 LEU B O 1
ATOM 2671 N N . ASP B 1 86 ? 6.316 18.156 7.465 1 96.06 86 ASP B N 1
ATOM 2672 C CA . ASP B 1 86 ? 6.496 17.656 6.105 1 96.06 86 ASP B CA 1
ATOM 2673 C C . ASP B 1 86 ? 6.621 16.141 6.09 1 96.06 86 ASP B C 1
ATOM 2675 O O . ASP B 1 86 ? 5.945 15.461 5.309 1 96.06 86 ASP B O 1
ATOM 2679 N N . TRP B 1 87 ? 7.445 15.664 6.949 1 95.81 87 TRP B N 1
ATOM 2680 C CA . TRP B 1 87 ? 7.66 14.227 7.09 1 95.81 87 TRP B CA 1
ATOM 2681 C C . TRP B 1 87 ? 6.367 13.516 7.473 1 95.81 87 TRP B C 1
ATOM 2683 O O . TRP B 1 87 ? 5.98 12.531 6.836 1 95.81 87 TRP B O 1
ATOM 2693 N N . ALA B 1 88 ? 5.719 14.016 8.492 1 97.38 88 ALA B N 1
ATOM 2694 C CA . ALA B 1 88 ? 4.527 13.383 9.055 1 97.38 88 ALA B CA 1
ATOM 2695 C C . ALA B 1 88 ? 3.4 13.328 8.031 1 97.38 88 ALA B C 1
ATOM 2697 O O . ALA B 1 88 ? 2.746 12.297 7.875 1 97.38 88 ALA B O 1
ATOM 2698 N N . LEU B 1 89 ? 3.201 14.375 7.336 1 98.25 89 LEU B N 1
ATOM 2699 C CA . LEU B 1 89 ? 2.127 14.438 6.352 1 98.25 89 LEU B CA 1
ATOM 2700 C C . LEU B 1 89 ? 2.412 13.516 5.172 1 98.25 89 LEU B C 1
ATOM 2702 O O . LEU B 1 89 ? 1.505 12.859 4.66 1 98.25 89 LEU B O 1
ATOM 2706 N N . GLY B 1 90 ? 3.629 13.516 4.762 1 97.5 90 GLY B N 1
ATOM 2707 C CA . GLY B 1 90 ? 4.012 12.555 3.734 1 97.5 90 GLY B CA 1
ATOM 2708 C C . GLY B 1 90 ? 3.803 11.117 4.156 1 97.5 90 GLY B C 1
ATOM 2709 O O . GLY B 1 90 ? 3.334 10.297 3.367 1 97.5 90 GLY B O 1
ATOM 2710 N N . TYR B 1 91 ? 4.109 10.836 5.414 1 97.44 91 TYR B N 1
ATOM 2711 C CA . TYR B 1 91 ? 3.957 9.477 5.934 1 97.44 91 TYR B CA 1
ATOM 2712 C C . TYR B 1 91 ? 2.494 9.055 5.93 1 97.44 91 TYR B C 1
ATOM 2714 O O . TYR B 1 91 ? 2.172 7.918 5.582 1 97.44 91 TYR B O 1
ATOM 2722 N N . ILE B 1 92 ? 1.625 9.945 6.34 1 98.38 92 ILE B N 1
ATOM 2723 C CA . ILE B 1 92 ? 0.196 9.656 6.336 1 98.38 92 ILE B CA 1
ATOM 2724 C C . ILE B 1 92 ? -0.245 9.258 4.93 1 98.38 92 ILE B C 1
ATOM 2726 O O . ILE B 1 92 ? -1.02 8.312 4.762 1 98.38 92 ILE B O 1
ATOM 2730 N N . PHE B 1 93 ? 0.263 9.938 3.912 1 98.44 93 PHE B N 1
ATOM 2731 C CA . PHE B 1 93 ? -0.064 9.656 2.52 1 98.44 93 PHE B CA 1
ATOM 2732 C C . PHE B 1 93 ? 0.25 8.211 2.166 1 98.44 93 PHE B C 1
ATOM 2734 O O . PHE B 1 93 ? -0.609 7.488 1.653 1 98.44 93 PHE B O 1
ATOM 2741 N N . HIS B 1 94 ? 1.399 7.777 2.461 1 98.19 94 HIS B N 1
ATOM 2742 C CA . HIS B 1 94 ? 1.828 6.434 2.1 1 98.19 94 HIS B CA 1
ATOM 2743 C C . HIS B 1 94 ? 1.091 5.379 2.92 1 98.19 94 HIS B C 1
ATOM 2745 O O . HIS B 1 94 ? 0.764 4.305 2.408 1 98.19 94 HIS B O 1
ATOM 2751 N N . GLU B 1 95 ? 0.828 5.668 4.211 1 98.38 95 GLU B N 1
ATOM 2752 C CA . GLU B 1 95 ? 0.031 4.746 5.016 1 98.38 95 GLU B CA 1
ATOM 2753 C C . GLU B 1 95 ? -1.373 4.582 4.441 1 98.38 95 GLU B C 1
ATOM 2755 O O . GLU B 1 95 ? -1.948 3.494 4.496 1 98.38 95 GLU B O 1
ATOM 2760 N N . CYS B 1 96 ? -1.872 5.648 3.912 1 98.62 96 CYS B N 1
ATOM 2761 C CA . CYS B 1 96 ? -3.211 5.578 3.34 1 98.62 96 CYS B CA 1
ATOM 2762 C C . CYS B 1 96 ? -3.207 4.781 2.039 1 98.62 96 CYS B C 1
ATOM 2764 O O . CYS B 1 96 ? -4.184 4.098 1.723 1 98.62 96 CYS B O 1
ATOM 2766 N N . ILE B 1 97 ? -2.137 4.785 1.281 1 98.12 97 ILE B N 1
ATOM 2767 C CA . ILE B 1 97 ? -2.018 3.947 0.092 1 98.12 97 ILE B CA 1
ATOM 2768 C C . ILE B 1 97 ? -2.041 2.475 0.492 1 98.12 97 ILE B C 1
ATOM 2770 O O . ILE B 1 97 ? -2.732 1.666 -0.132 1 98.12 97 ILE B O 1
ATOM 2774 N N . LYS B 1 98 ? -1.312 2.162 1.54 1 98.44 98 LYS B N 1
ATOM 2775 C CA . LYS B 1 98 ? -1.292 0.784 2.023 1 98.44 98 LYS B CA 1
ATOM 2776 C C . LYS B 1 98 ? -2.67 0.354 2.52 1 98.44 98 LYS B C 1
ATOM 2778 O O . LYS B 1 98 ? -3.107 -0.767 2.254 1 98.44 98 LYS B O 1
ATOM 2783 N N . LEU B 1 99 ? -3.334 1.277 3.188 1 98.5 99 LEU B N 1
ATOM 2784 C CA . LEU B 1 99 ? -4.672 0.979 3.684 1 98.5 99 LEU B CA 1
ATOM 2785 C C . LEU B 1 99 ? -5.645 0.757 2.527 1 98.5 99 LEU B C 1
ATOM 2787 O O . LEU B 1 99 ? -6.559 -0.062 2.629 1 98.5 99 LEU B O 1
ATOM 2791 N N . LYS B 1 100 ? -5.461 1.527 1.533 1 98.44 100 LYS B N 1
ATOM 2792 C CA . LYS B 1 100 ? -6.297 1.332 0.351 1 98.44 100 LYS B CA 1
ATOM 2793 C C . LYS B 1 100 ? -6.156 -0.088 -0.191 1 98.44 100 LYS B C 1
ATOM 2795 O O . LYS B 1 100 ? -7.152 -0.723 -0.545 1 98.44 100 LYS B O 1
ATOM 2800 N N . GLU B 1 101 ? -4.918 -0.599 -0.256 1 98 101 GLU B N 1
ATOM 2801 C CA . GLU B 1 101 ? -4.68 -1.954 -0.742 1 98 101 GLU B CA 1
ATOM 2802 C C . GLU B 1 101 ? -5.281 -2.992 0.199 1 98 101 GLU B C 1
ATOM 2804 O O . GLU B 1 101 ? -5.875 -3.977 -0.25 1 98 101 GLU B O 1
ATOM 2809 N N . ASP B 1 102 ? -5.102 -2.771 1.479 1 98.12 102 ASP B N 1
ATOM 2810 C CA . ASP B 1 102 ? -5.723 -3.662 2.455 1 98.12 102 ASP B CA 1
ATOM 2811 C C . ASP B 1 102 ? -7.242 -3.666 2.307 1 98.12 102 ASP B C 1
ATOM 2813 O O . ASP B 1 102 ? -7.875 -4.719 2.389 1 98.12 102 ASP B O 1
ATOM 2817 N N . ALA B 1 103 ? -7.773 -2.492 2.143 1 98.06 103 ALA B N 1
ATOM 2818 C CA . ALA B 1 103 ? -9.219 -2.365 1.964 1 98.06 103 ALA B CA 1
ATOM 2819 C C . ALA B 1 103 ? -9.688 -3.113 0.717 1 98.06 103 ALA B C 1
ATOM 2821 O O . ALA B 1 103 ? -10.742 -3.746 0.725 1 98.06 103 ALA B O 1
ATOM 2822 N N . TYR B 1 104 ? -8.922 -3.027 -0.321 1 97.69 104 TYR B N 1
ATOM 2823 C CA . TYR B 1 104 ? -9.227 -3.754 -1.547 1 97.69 104 TYR B CA 1
ATOM 2824 C C . TYR B 1 104 ? -9.273 -5.258 -1.295 1 97.69 104 TYR B C 1
ATOM 2826 O O . TYR B 1 104 ? -10.18 -5.945 -1.761 1 97.69 104 TYR B O 1
ATOM 2834 N N . GLN B 1 105 ? -8.305 -5.75 -0.609 1 97.25 105 GLN B N 1
ATOM 2835 C CA . GLN B 1 105 ? -8.219 -7.172 -0.307 1 97.25 105 GLN B CA 1
ATOM 2836 C C . GLN B 1 105 ? -9.422 -7.629 0.521 1 97.25 105 GLN B C 1
ATOM 2838 O O . GLN B 1 105 ? -9.992 -8.695 0.268 1 97.25 105 GLN B O 1
ATOM 2843 N N . GLN B 1 106 ? -9.797 -6.785 1.428 1 95.06 106 GLN B N 1
ATOM 2844 C CA . GLN B 1 106 ? -10.961 -7.109 2.242 1 95.06 106 GLN B CA 1
ATOM 2845 C C . GLN B 1 106 ? -12.234 -7.113 1.403 1 95.06 106 GLN B C 1
ATOM 2847 O O . GLN B 1 106 ? -13.109 -7.957 1.598 1 95.06 106 GLN B O 1
ATOM 2852 N N . MET B 1 107 ? -12.297 -6.18 0.567 1 94.56 107 MET B N 1
ATOM 2853 C CA . MET B 1 107 ? -13.508 -5.988 -0.224 1 94.56 107 MET B CA 1
ATOM 2854 C C . MET B 1 107 ? -13.641 -7.078 -1.282 1 94.56 107 MET B C 1
ATOM 2856 O O . MET B 1 107 ? -14.742 -7.574 -1.534 1 94.56 107 MET B O 1
ATOM 2860 N N . ASN B 1 108 ? -12.531 -7.516 -1.873 1 93.69 108 ASN B N 1
ATOM 2861 C CA . ASN B 1 108 ? -12.617 -8.352 -3.066 1 93.69 108 ASN B CA 1
ATOM 2862 C C . ASN B 1 108 ? -12.117 -9.766 -2.799 1 93.69 108 ASN B C 1
ATOM 2864 O O . ASN B 1 108 ? -12.648 -10.734 -3.354 1 93.69 108 ASN B O 1
ATOM 2868 N N . TYR B 1 109 ? -11.164 -9.922 -1.939 1 92.81 109 TYR B N 1
ATOM 2869 C CA . TYR B 1 109 ? -10.523 -11.227 -1.8 1 92.81 109 TYR B CA 1
ATOM 2870 C C . TYR B 1 109 ? -11.086 -11.984 -0.608 1 92.81 109 TYR B C 1
ATOM 2872 O O . TYR B 1 109 ? -11.25 -13.211 -0.666 1 92.81 109 TYR B O 1
ATOM 2880 N N . LYS B 1 110 ? -11.391 -11.273 0.407 1 92.69 110 LYS B N 1
ATOM 2881 C CA . LYS B 1 110 ? -11.914 -11.945 1.594 1 92.69 110 LYS B CA 1
ATOM 2882 C C . LYS B 1 110 ? -13.234 -12.656 1.289 1 92.69 110 LYS B C 1
ATOM 2884 O O . LYS B 1 110 ? -13.375 -13.852 1.562 1 92.69 110 LYS B O 1
ATOM 2889 N N . PRO B 1 111 ? -14.203 -11.984 0.651 1 91.44 111 PRO B N 1
ATOM 2890 C CA . PRO B 1 111 ? -15.461 -12.688 0.374 1 91.44 111 PRO B CA 1
ATOM 2891 C C . PRO B 1 111 ? -15.281 -13.867 -0.578 1 91.44 111 PRO B C 1
ATOM 2893 O O . PRO B 1 111 ? -15.914 -14.914 -0.397 1 91.44 111 PRO B O 1
ATOM 2896 N N . ARG B 1 112 ? -14.477 -13.688 -1.549 1 88.5 112 ARG B N 1
ATOM 2897 C CA . ARG B 1 112 ? -14.211 -14.766 -2.496 1 88.5 112 ARG B CA 1
ATOM 2898 C C . ARG B 1 112 ? -13.586 -15.969 -1.797 1 88.5 112 ARG B C 1
ATOM 2900 O O . ARG B 1 112 ? -13.93 -17.109 -2.1 1 88.5 112 ARG B O 1
ATOM 2907 N N . PHE B 1 113 ? -12.734 -15.742 -0.905 1 90.44 113 PHE B N 1
ATOM 2908 C CA . PHE B 1 113 ? -12.094 -16.812 -0.163 1 90.44 113 PHE B CA 1
ATOM 2909 C C . PHE B 1 113 ? -13.109 -17.547 0.713 1 90.44 113 PHE B C 1
ATOM 2911 O O . PHE B 1 113 ? -13.102 -18.781 0.784 1 90.44 113 PHE B O 1
ATOM 2918 N N . LYS B 1 114 ? -13.922 -16.781 1.33 1 89.56 114 LYS B N 1
ATOM 2919 C CA . LYS B 1 114 ? -14.953 -17.375 2.178 1 89.56 114 LYS B CA 1
ATOM 2920 C C . LYS B 1 114 ? -15.883 -18.281 1.363 1 89.56 114 LYS B C 1
ATOM 2922 O O . LYS B 1 114 ? -16.266 -19.359 1.814 1 89.56 114 LYS B O 1
ATOM 2927 N N . GLN B 1 115 ? -16.188 -17.797 0.217 1 87.75 115 GLN B N 1
ATOM 2928 C CA . GLN B 1 115 ? -17.016 -18.594 -0.672 1 87.75 115 GLN B CA 1
ATOM 2929 C C . GLN B 1 115 ? -16.344 -19.906 -1.047 1 87.75 115 GLN B C 1
ATOM 2931 O O . GLN B 1 115 ? -16.984 -20.953 -1.125 1 87.75 115 GLN B O 1
ATOM 2936 N N . LEU B 1 116 ? -15.07 -19.859 -1.263 1 85.62 116 LEU B N 1
ATOM 2937 C CA . LEU B 1 116 ? -14.305 -21.047 -1.605 1 85.62 116 LEU B CA 1
ATOM 2938 C C . LEU B 1 116 ? -14.305 -22.047 -0.449 1 85.62 116 LEU B C 1
ATOM 2940 O O . LEU B 1 116 ? -14.43 -23.25 -0.662 1 85.62 116 LEU B O 1
ATOM 2944 N N . GLN B 1 117 ? -14.203 -21.562 0.686 1 84.25 117 GLN B N 1
ATOM 2945 C CA . GLN B 1 117 ? -14.109 -22.391 1.88 1 84.25 117 GLN B CA 1
ATOM 2946 C C . GLN B 1 117 ? -15.461 -23.016 2.215 1 84.25 117 GLN B C 1
ATOM 2948 O O . GLN B 1 117 ? -15.516 -24.078 2.838 1 84.25 117 GLN B O 1
ATOM 2953 N N . GLN B 1 118 ? -16.453 -22.375 1.807 1 80.56 118 GLN B N 1
ATOM 2954 C CA . GLN B 1 118 ? -17.797 -22.859 2.105 1 80.56 118 GLN B CA 1
ATOM 2955 C C . GLN B 1 118 ? -18.281 -23.828 1.029 1 80.56 118 GLN B C 1
ATOM 2957 O O . GLN B 1 118 ? -19.359 -24.422 1.159 1 80.56 118 GLN B O 1
ATOM 2962 N N . GLY B 1 119 ? -17.5 -23.875 0.009 1 74.12 119 GLY B N 1
ATOM 2963 C CA . GLY B 1 119 ? -17.906 -24.781 -1.056 1 74.12 119 GLY B CA 1
ATOM 2964 C C . GLY B 1 119 ? -18.047 -26.219 -0.591 1 74.12 119 GLY B C 1
ATOM 2965 O O . GLY B 1 119 ? -17.25 -26.703 0.198 1 74.12 119 GLY B O 1
ATOM 2966 N N . VAL B 1 120 ? -19.156 -26.859 -0.915 1 69.12 120 VAL B N 1
ATOM 2967 C CA . VAL B 1 120 ? -19.484 -28.234 -0.542 1 69.12 120 VAL B CA 1
ATOM 2968 C C . VAL B 1 120 ? -18.562 -29.203 -1.268 1 69.12 120 VAL B C 1
ATOM 2970 O O . VAL B 1 120 ? -18.266 -29.016 -2.447 1 69.12 120 VAL B O 1
ATOM 2973 N N . GLY B 1 121 ? -17.984 -30.125 -0.458 1 80.25 121 GLY B N 1
ATOM 2974 C CA . GLY B 1 121 ? -17.297 -31.281 -1.048 1 80.25 121 GLY B CA 1
ATOM 2975 C C . GLY B 1 121 ? -15.805 -31.062 -1.221 1 80.25 121 GLY B C 1
ATOM 2976 O O . GLY B 1 121 ? -15.18 -31.656 -2.098 1 80.25 121 GLY B O 1
ATOM 2977 N N . LEU B 1 122 ? -15.297 -30.062 -0.434 1 85.62 122 LEU B N 1
ATOM 2978 C CA . LEU B 1 122 ? -13.852 -29.906 -0.506 1 85.62 122 LEU B CA 1
ATOM 2979 C C . LEU B 1 122 ? -13.141 -31.125 0.075 1 85.62 122 LEU B C 1
ATOM 2981 O O . LEU B 1 122 ? -13.555 -31.656 1.109 1 85.62 122 LEU B O 1
ATOM 2985 N N . THR B 1 123 ? -12.18 -31.531 -0.645 1 87.94 123 THR B N 1
ATOM 2986 C CA . THR B 1 123 ? -11.359 -32.625 -0.125 1 87.94 123 THR B CA 1
ATOM 2987 C C . THR B 1 123 ? -10.555 -32.156 1.089 1 87.94 123 THR B C 1
ATOM 2989 O O . THR B 1 123 ? -10.406 -30.953 1.322 1 87.94 123 THR B O 1
ATOM 2992 N N . PRO B 1 124 ? -10.047 -33.062 1.894 1 88.81 124 PRO B N 1
ATOM 2993 C CA . PRO B 1 124 ? -9.227 -32.688 3.049 1 88.81 124 PRO B CA 1
ATOM 2994 C C . PRO B 1 124 ? -8.016 -31.828 2.662 1 88.81 124 PRO B C 1
ATOM 2996 O O . PRO B 1 124 ? -7.648 -30.906 3.389 1 88.81 124 PRO B O 1
ATOM 2999 N N . GLU B 1 125 ? -7.449 -32.125 1.562 1 89.38 125 GLU B N 1
ATOM 3000 C CA . GLU B 1 125 ? -6.289 -31.375 1.094 1 89.38 125 GLU B CA 1
ATOM 3001 C C . GLU B 1 125 ? -6.664 -29.938 0.736 1 89.38 125 GLU B C 1
ATOM 3003 O O . GLU B 1 125 ? -5.961 -29 1.106 1 89.38 125 GLU B O 1
ATOM 3008 N N . GLU B 1 126 ? -7.77 -29.812 0.08 1 89.5 126 GLU B N 1
ATOM 3009 C CA . GLU B 1 126 ? -8.266 -28.484 -0.282 1 89.5 126 GLU B CA 1
ATOM 3010 C C . GLU B 1 126 ? -8.594 -27.656 0.958 1 89.5 126 GLU B C 1
ATOM 3012 O O . GLU B 1 126 ? -8.273 -26.469 1.022 1 89.5 126 GLU B O 1
ATOM 3017 N N . GLN B 1 127 ? -9.117 -28.359 1.894 1 89.88 127 GLN B N 1
ATOM 3018 C CA . GLN B 1 127 ? -9.477 -27.688 3.145 1 89.88 127 GLN B CA 1
ATOM 3019 C C . GLN B 1 127 ? -8.234 -27.25 3.912 1 89.88 127 GLN B C 1
ATOM 3021 O O . GLN B 1 127 ? -8.219 -26.156 4.492 1 89.88 127 GLN B O 1
ATOM 3026 N N . HIS B 1 128 ? -7.34 -28.109 3.869 1 92.25 128 HIS B N 1
ATOM 3027 C CA . HIS B 1 128 ? -6.105 -27.812 4.59 1 92.25 128 HIS B CA 1
ATOM 3028 C C . HIS B 1 128 ? -5.398 -26.594 4.004 1 92.25 128 HIS B C 1
ATOM 3030 O O . HIS B 1 128 ? -5.035 -25.672 4.734 1 92.25 128 HIS B O 1
ATOM 3036 N N . ILE B 1 129 ? -5.246 -26.562 2.715 1 92.81 129 ILE B N 1
ATOM 3037 C CA . ILE B 1 129 ? -4.605 -25.438 2.039 1 92.81 129 ILE B CA 1
ATOM 3038 C C . ILE B 1 129 ? -5.402 -24.156 2.297 1 92.81 129 ILE B C 1
ATOM 3040 O O . ILE B 1 129 ? -4.828 -23.109 2.627 1 92.81 129 ILE B O 1
ATOM 3044 N N . GLY B 1 130 ? -6.75 -24.297 2.188 1 92.06 130 GLY B N 1
ATOM 3045 C CA . GLY B 1 130 ? -7.617 -23.172 2.461 1 92.06 130 GLY B CA 1
ATOM 3046 C C . GLY B 1 130 ? -7.449 -22.609 3.861 1 92.06 130 GLY B C 1
ATOM 3047 O O . GLY B 1 130 ? -7.395 -21.391 4.051 1 92.06 130 GLY B O 1
ATOM 3048 N N . SER B 1 131 ? -7.34 -23.5 4.762 1 91.88 131 SER B N 1
ATOM 3049 C CA . SER B 1 131 ? -7.199 -23.078 6.156 1 91.88 131 SER B CA 1
ATOM 3050 C C . SER B 1 131 ? -5.887 -22.344 6.383 1 91.88 131 SER B C 1
ATOM 3052 O O . SER B 1 131 ? -5.836 -21.375 7.141 1 91.88 131 SER B O 1
ATOM 3054 N N . GLU B 1 132 ? -4.898 -22.75 5.738 1 93.69 132 GLU B N 1
ATOM 3055 C CA . GLU B 1 132 ? -3.605 -22.078 5.859 1 93.69 132 GLU B CA 1
ATOM 3056 C C . GLU B 1 132 ? -3.643 -20.688 5.234 1 93.69 132 GLU B C 1
ATOM 3058 O O . GLU B 1 132 ? -3.18 -19.719 5.84 1 93.69 132 GLU B O 1
ATOM 3063 N N . LEU B 1 133 ? -4.238 -20.641 4.082 1 93.38 133 LEU B N 1
ATOM 3064 C CA . LEU B 1 133 ? -4.301 -19.375 3.371 1 93.38 133 LEU B CA 1
ATOM 3065 C C . LEU B 1 133 ? -5.215 -18.391 4.094 1 93.38 133 LEU B C 1
ATOM 3067 O O . LEU B 1 133 ? -5.055 -17.172 3.961 1 93.38 133 LEU B O 1
ATOM 3071 N N . TYR B 1 134 ? -6.133 -18.938 4.895 1 92 134 TYR B N 1
ATOM 3072 C CA . TYR B 1 134 ? -7.047 -18.078 5.645 1 92 134 TYR B CA 1
ATOM 3073 C C . TYR B 1 134 ? -6.289 -17.219 6.648 1 92 134 TYR B C 1
ATOM 3075 O O . TYR B 1 134 ? -6.723 -16.109 6.98 1 92 134 TYR B O 1
ATOM 3083 N N . ALA B 1 135 ? -5.172 -17.719 7.078 1 93.31 135 ALA B N 1
ATOM 3084 C CA . ALA B 1 135 ? -4.34 -16.969 8.023 1 93.31 135 ALA B CA 1
ATOM 3085 C C . ALA B 1 135 ? -3.881 -15.648 7.422 1 93.31 135 ALA B C 1
ATOM 3087 O O . ALA B 1 135 ? -3.701 -14.656 8.141 1 93.31 135 ALA B O 1
ATOM 3088 N N . VAL B 1 136 ? -3.762 -15.602 6.16 1 95.44 136 VAL B N 1
ATOM 3089 C CA . VAL B 1 136 ? -3.303 -14.391 5.48 1 95.44 136 VAL B CA 1
ATOM 3090 C C . VAL B 1 136 ? -4.363 -13.297 5.594 1 95.44 136 VAL B C 1
ATOM 3092 O O . VAL B 1 136 ? -4.035 -12.125 5.773 1 95.44 136 VAL B O 1
ATOM 3095 N N . ILE B 1 137 ? -5.617 -13.672 5.539 1 94 137 ILE B N 1
ATOM 3096 C CA . ILE B 1 137 ? -6.727 -12.734 5.66 1 94 137 ILE B CA 1
ATOM 3097 C C . ILE B 1 137 ? -6.727 -12.109 7.051 1 94 137 ILE B C 1
ATOM 3099 O O . ILE B 1 137 ? -6.93 -10.906 7.199 1 94 137 ILE B O 1
ATOM 3103 N N . ARG B 1 138 ? -6.438 -12.945 8.031 1 94.06 138 ARG B N 1
ATOM 3104 C CA . ARG B 1 138 ? -6.359 -12.453 9.398 1 94.06 138 ARG B CA 1
ATOM 3105 C C . ARG B 1 138 ? -5.203 -11.469 9.562 1 94.06 138 ARG B C 1
ATOM 3107 O O . ARG B 1 138 ? -5.34 -10.445 10.234 1 94.06 138 ARG B O 1
ATOM 3114 N N . GLN B 1 139 ? -4.16 -11.773 8.93 1 95.81 139 GLN B N 1
ATOM 3115 C CA . GLN B 1 139 ? -2.994 -10.898 8.992 1 95.81 139 GLN B CA 1
ATOM 3116 C C . GLN B 1 139 ? -3.279 -9.555 8.344 1 95.81 139 GLN B C 1
ATOM 3118 O O . GLN B 1 139 ? -2.764 -8.523 8.789 1 95.81 139 GLN B O 1
ATOM 3123 N N . THR B 1 140 ? -4.074 -9.562 7.324 1 95.94 140 THR B N 1
ATOM 3124 C CA . THR B 1 140 ? -4.457 -8.305 6.684 1 95.94 140 THR B CA 1
ATOM 3125 C C . THR B 1 140 ? -5.254 -7.434 7.645 1 95.94 140 THR B C 1
ATOM 3127 O O . THR B 1 140 ? -5.035 -6.223 7.719 1 95.94 140 THR B O 1
ATOM 3130 N N . SER B 1 141 ? -6.121 -8.031 8.422 1 96.12 141 SER B N 1
ATOM 3131 C CA . SER B 1 141 ? -6.883 -7.293 9.43 1 96.12 141 SER B CA 1
ATOM 3132 C C . SER B 1 141 ? -5.961 -6.695 10.484 1 96.12 141 SER B C 1
ATOM 3134 O O . SER B 1 141 ? -6.176 -5.57 10.945 1 96.12 141 SER B O 1
ATOM 3136 N N . GLU B 1 142 ? -4.969 -7.402 10.805 1 96.88 142 GLU B N 1
ATOM 3137 C CA . GLU B 1 142 ? -3.982 -6.906 11.766 1 96.88 142 GLU B CA 1
ATOM 3138 C C . GLU B 1 142 ? -3.209 -5.719 11.188 1 96.88 142 GLU B C 1
ATOM 3140 O O . GLU B 1 142 ? -2.924 -4.754 11.898 1 96.88 142 GLU B O 1
ATOM 3145 N N . SER B 1 143 ? -2.846 -5.844 9.922 1 97.06 143 SER B N 1
ATOM 3146 C CA . SER B 1 143 ? -2.158 -4.742 9.258 1 97.06 143 SER B CA 1
ATOM 3147 C C . SER B 1 143 ? -3.01 -3.475 9.266 1 97.06 143 SER B C 1
ATOM 3149 O O . SER B 1 143 ? -2.504 -2.383 9.531 1 97.06 143 SER B O 1
ATOM 3151 N N . ILE B 1 144 ? -4.281 -3.648 9.031 1 98.12 144 ILE B N 1
ATOM 3152 C CA . ILE B 1 144 ? -5.207 -2.52 9 1 98.12 144 ILE B CA 1
ATOM 3153 C C . ILE B 1 144 ? -5.25 -1.852 10.375 1 98.12 144 ILE B C 1
ATOM 3155 O O . ILE B 1 144 ? -5.145 -0.628 10.477 1 98.12 144 ILE B O 1
ATOM 3159 N N . GLU B 1 145 ? -5.367 -2.654 11.352 1 98.12 145 GLU B N 1
ATOM 3160 C CA . GLU B 1 145 ? -5.422 -2.127 12.711 1 98.12 145 GLU B CA 1
ATOM 3161 C C . GLU B 1 145 ? -4.172 -1.316 13.047 1 98.12 145 GLU B C 1
ATOM 3163 O O . GLU B 1 145 ? -4.266 -0.212 13.586 1 98.12 145 GLU B O 1
ATOM 3168 N N . ARG B 1 146 ? -3.068 -1.802 12.711 1 97.25 146 ARG B N 1
ATOM 3169 C CA . ARG B 1 146 ? -1.801 -1.137 12.992 1 97.25 146 ARG B CA 1
ATOM 3170 C C . ARG B 1 146 ? -1.672 0.159 12.195 1 97.25 146 ARG B C 1
ATOM 3172 O O . ARG B 1 146 ? -1.188 1.166 12.719 1 97.25 146 ARG B O 1
ATOM 3179 N N . GLU B 1 147 ? -2.051 0.091 10.945 1 97.94 147 GLU B N 1
ATOM 3180 C CA . GLU B 1 147 ? -1.966 1.278 10.102 1 97.94 147 GLU B CA 1
ATOM 3181 C C . GLU B 1 147 ? -2.906 2.375 10.594 1 97.94 147 GLU B C 1
ATOM 3183 O O . GLU B 1 147 ? -2.535 3.549 10.625 1 97.94 147 GLU B O 1
ATOM 3188 N N . VAL B 1 148 ? -4.09 1.969 11.023 1 98.56 148 VAL B N 1
ATOM 3189 C CA . VAL B 1 148 ? -5.055 2.926 11.562 1 98.56 148 VAL B CA 1
ATOM 3190 C C . VAL B 1 148 ? -4.492 3.576 12.82 1 98.56 148 VAL B C 1
ATOM 3192 O O . VAL B 1 148 ? -4.523 4.801 12.961 1 98.56 148 VAL B O 1
ATOM 3195 N N . ARG B 1 149 ? -3.953 2.787 13.664 1 97.94 149 ARG B N 1
ATOM 3196 C CA . ARG B 1 149 ? -3.359 3.307 14.891 1 97.94 149 ARG B CA 1
ATOM 3197 C C . ARG B 1 149 ? -2.201 4.25 14.586 1 97.94 149 ARG B C 1
ATOM 3199 O O . ARG B 1 149 ? -2.053 5.289 15.227 1 97.94 149 ARG B O 1
ATOM 3206 N N . ARG B 1 150 ? -1.417 3.908 13.656 1 97.75 150 ARG B N 1
ATOM 3207 C CA . ARG B 1 150 ? -0.262 4.711 13.266 1 97.75 150 ARG B CA 1
ATOM 3208 C C . ARG B 1 150 ? -0.697 6.062 12.711 1 97.75 150 ARG B C 1
ATOM 3210 O O . ARG B 1 150 ? -0.125 7.098 13.07 1 97.75 150 ARG B O 1
ATOM 3217 N N . ILE B 1 151 ? -1.681 6.047 11.859 1 98.56 151 ILE B N 1
ATOM 3218 C CA . ILE B 1 151 ? -2.168 7.281 11.258 1 98.56 151 ILE B CA 1
ATOM 3219 C C . ILE B 1 151 ? -2.752 8.188 12.344 1 98.56 151 ILE B C 1
ATOM 3221 O O . ILE B 1 151 ? -2.479 9.391 12.375 1 98.56 151 ILE B O 1
ATOM 3225 N N . ARG B 1 152 ? -3.525 7.594 13.266 1 98.31 152 ARG B N 1
ATOM 3226 C CA . ARG B 1 152 ? -4.066 8.367 14.375 1 98.31 152 ARG B CA 1
ATOM 3227 C C . ARG B 1 152 ? -2.949 8.992 15.203 1 98.31 152 ARG B C 1
ATOM 3229 O O . ARG B 1 152 ? -3.055 10.148 15.625 1 98.31 152 ARG B O 1
ATOM 3236 N N . PHE B 1 153 ? -1.956 8.227 15.406 1 98.44 153 PHE B N 1
ATOM 3237 C CA . PHE B 1 153 ? -0.797 8.68 16.172 1 98.44 153 PHE B CA 1
ATOM 3238 C C . PHE B 1 153 ? -0.119 9.852 15.469 1 98.44 153 PHE B C 1
ATOM 3240 O O . PHE B 1 153 ? 0.221 10.852 16.109 1 98.44 153 PHE B O 1
ATOM 3247 N N . ILE B 1 154 ? 0.072 9.758 14.195 1 98.31 154 ILE B N 1
ATOM 3248 C CA . ILE B 1 154 ? 0.739 10.82 13.445 1 98.31 154 ILE B CA 1
ATOM 3249 C C . ILE B 1 154 ? -0.135 12.07 13.43 1 98.31 154 ILE B C 1
ATOM 3251 O O . ILE B 1 154 ? 0.365 13.188 13.586 1 98.31 154 ILE B O 1
ATOM 3255 N N . ILE B 1 155 ? -1.419 11.875 13.242 1 98.56 155 ILE B N 1
ATOM 3256 C CA . ILE B 1 155 ? -2.346 13 13.25 1 98.56 155 ILE B CA 1
ATOM 3257 C C . ILE B 1 155 ? -2.264 13.727 14.594 1 98.56 155 ILE B C 1
ATOM 3259 O O . ILE B 1 155 ? -2.238 14.961 14.633 1 98.56 155 ILE B O 1
ATOM 3263 N N . PHE B 1 156 ? -2.195 12.953 15.617 1 98.19 156 PHE B N 1
ATOM 3264 C CA . PHE B 1 156 ? -2.07 13.523 16.953 1 98.19 156 PHE B CA 1
ATOM 3265 C C . PHE B 1 156 ? -0.832 14.406 17.047 1 98.19 156 PHE B C 1
ATOM 3267 O O . PHE B 1 156 ? -0.907 15.539 17.547 1 98.19 156 PHE B O 1
ATOM 3274 N N . HIS B 1 157 ? 0.252 14.023 16.594 1 97.5 157 HIS B N 1
ATOM 3275 C CA . HIS B 1 157 ? 1.495 14.781 16.672 1 97.5 157 HIS B CA 1
ATOM 3276 C C . HIS B 1 157 ? 1.467 15.977 15.711 1 97.5 157 HIS B C 1
ATOM 3278 O O . HIS B 1 157 ? 2.051 17.031 16 1 97.5 157 HIS B O 1
ATOM 3284 N N . CYS B 1 158 ? 0.816 15.805 14.578 1 98.31 158 CYS B N 1
ATOM 3285 C CA . CYS B 1 158 ? 0.685 16.922 13.656 1 98.31 158 CYS B CA 1
ATOM 3286 C C . CYS B 1 158 ? -0.021 18.094 14.32 1 98.31 158 CYS B C 1
ATOM 3288 O O . CYS B 1 158 ? 0.344 19.25 14.094 1 98.31 158 CYS B O 1
ATOM 3290 N N . LYS B 1 159 ? -1.035 17.781 15.125 1 98.31 159 LYS B N 1
ATOM 3291 C CA . LYS B 1 159 ? -1.729 18.859 15.836 1 98.31 159 LYS B CA 1
ATOM 3292 C C . LYS B 1 159 ? -0.76 19.656 16.703 1 98.31 159 LYS B C 1
ATOM 3294 O O . LYS B 1 159 ? -0.753 20.891 16.656 1 98.31 159 LYS B O 1
ATOM 3299 N N . ARG B 1 160 ? 0.06 18.984 17.406 1 96.88 160 ARG B N 1
ATOM 3300 C CA . ARG B 1 160 ? 1.057 19.641 18.234 1 96.88 160 ARG B CA 1
ATOM 3301 C C . ARG B 1 160 ? 2.066 20.406 17.391 1 96.88 160 ARG B C 1
ATOM 3303 O O . ARG B 1 160 ? 2.43 21.547 17.719 1 96.88 160 ARG B O 1
ATOM 3310 N N . LEU B 1 161 ? 2.486 19.828 16.344 1 97.31 161 LEU B N 1
ATOM 3311 C CA . LEU B 1 161 ? 3.473 20.453 15.453 1 97.31 161 LEU B CA 1
ATOM 3312 C C . LEU B 1 161 ? 2.924 21.734 14.844 1 97.31 161 LEU B C 1
ATOM 3314 O O . LEU B 1 161 ? 3.65 22.719 14.711 1 97.31 161 LEU B O 1
ATOM 3318 N N . PHE B 1 162 ? 1.655 21.703 14.5 1 98.12 162 PHE B N 1
ATOM 3319 C CA . PHE B 1 162 ? 1.053 22.922 13.961 1 98.12 162 PHE B CA 1
ATOM 3320 C C . PHE B 1 162 ? 1.025 24.031 15.008 1 98.12 162 PHE B C 1
ATOM 3322 O O . PHE B 1 162 ? 1.271 25.188 14.695 1 98.12 162 PHE B O 1
ATOM 3329 N N . ILE B 1 163 ? 0.749 23.672 16.234 1 97.62 163 ILE B N 1
ATOM 3330 C CA . ILE B 1 163 ? 0.702 24.641 17.328 1 97.62 163 ILE B CA 1
ATOM 3331 C C . ILE B 1 163 ? 2.072 25.281 17.5 1 97.62 163 ILE B C 1
ATOM 3333 O O . ILE B 1 163 ? 2.168 26.484 17.781 1 97.62 163 ILE B O 1
ATOM 3337 N N . LEU B 1 164 ? 3.109 24.594 17.25 1 95.44 164 LEU B N 1
ATOM 3338 C CA . LEU B 1 164 ? 4.469 25.078 17.453 1 95.44 164 LEU B CA 1
ATOM 3339 C C . LEU B 1 164 ? 4.973 25.812 16.219 1 95.44 164 LEU B C 1
ATOM 3341 O O . LEU B 1 164 ? 5.801 26.719 16.328 1 95.44 164 LEU B O 1
ATOM 3345 N N . TYR B 1 165 ? 4.469 25.516 15.094 1 95.44 165 TYR B N 1
ATOM 3346 C CA . TYR B 1 165 ? 4.98 26.031 13.82 1 95.44 165 TYR B CA 1
ATOM 3347 C C . TYR B 1 165 ? 4.25 27.297 13.414 1 95.44 165 TYR B C 1
ATOM 3349 O O . TYR B 1 165 ? 4.863 28.234 12.906 1 95.44 165 TYR B O 1
ATOM 3357 N N . LEU B 1 166 ? 2.984 27.391 13.672 1 96.94 166 LEU B N 1
ATOM 3358 C CA . LEU B 1 166 ? 2.139 28.391 13.031 1 96.94 166 LEU B CA 1
ATOM 3359 C C . LEU B 1 166 ? 2.359 29.766 13.648 1 96.94 166 LEU B C 1
ATOM 3361 O O . LEU B 1 166 ? 2.029 30.797 13.039 1 96.94 166 LEU B O 1
ATOM 3365 N N . PRO B 1 167 ? 2.92 29.844 14.891 1 96.19 167 PRO B N 1
ATOM 3366 C CA . PRO B 1 167 ? 3.23 31.172 15.43 1 96.19 167 PRO B CA 1
ATOM 3367 C C . PRO B 1 167 ? 4.152 31.984 14.516 1 96.19 167 PRO B C 1
ATOM 3369 O O . PRO B 1 167 ? 4.074 33.219 14.484 1 96.19 167 PRO B O 1
ATOM 3372 N N . LEU B 1 168 ? 4.938 31.359 13.68 1 92.75 168 LEU B N 1
ATOM 3373 C CA . LEU B 1 168 ? 5.82 32.031 12.719 1 92.75 168 LEU B CA 1
ATOM 3374 C C . LEU B 1 168 ? 5.012 32.781 11.68 1 92.75 168 LEU B C 1
ATOM 3376 O O . LEU B 1 168 ? 5.543 33.656 11 1 92.75 168 LEU B O 1
ATOM 3380 N N . HIS B 1 169 ? 3.771 32.469 11.625 1 95.12 169 HIS B N 1
ATOM 3381 C CA . HIS B 1 169 ? 2.953 33 10.547 1 95.12 169 HIS B CA 1
ATOM 3382 C C . HIS B 1 169 ? 1.771 33.781 11.102 1 95.12 169 HIS B C 1
ATOM 3384 O O . HIS B 1 169 ? 0.711 33.844 10.477 1 95.12 169 HIS B O 1
ATOM 3390 N N . HIS B 1 170 ? 1.981 34.406 12.227 1 96 170 HIS B N 1
ATOM 3391 C CA . HIS B 1 170 ? 0.913 35.062 12.953 1 96 170 HIS B CA 1
ATOM 3392 C C . HIS B 1 170 ? 0.408 36.281 12.18 1 96 170 HIS B C 1
ATOM 3394 O O . HIS B 1 170 ? -0.691 36.781 12.445 1 96 170 HIS B O 1
ATOM 3400 N N . GLU B 1 171 ? 1.187 36.781 11.219 1 96.88 171 GLU B N 1
ATOM 3401 C CA . GLU B 1 171 ? 0.774 37.938 10.453 1 96.88 171 GLU B CA 1
ATOM 3402 C C . GLU B 1 171 ? 0.181 37.562 9.102 1 96.88 171 GLU B C 1
ATOM 3404 O O . GLU B 1 171 ? -0.091 38.406 8.258 1 96.88 171 GLU B O 1
ATOM 3409 N N . ASN B 1 172 ? -0.018 36.25 8.875 1 97.38 172 ASN B N 1
ATOM 3410 C CA . ASN B 1 172 ? -0.563 35.719 7.629 1 97.38 172 ASN B CA 1
ATOM 3411 C C . ASN B 1 172 ? -2.076 35.906 7.555 1 97.38 172 ASN B C 1
ATOM 3413 O O . ASN B 1 172 ? -2.824 35.188 8.219 1 97.38 172 ASN B O 1
ATOM 3417 N N . PRO B 1 173 ? -2.547 36.812 6.668 1 98.12 173 PRO B N 1
ATOM 3418 C CA . PRO B 1 173 ? -3.984 37.094 6.637 1 98.12 173 PRO B CA 1
ATOM 3419 C C . PRO B 1 173 ? -4.805 35.906 6.117 1 98.12 173 PRO B C 1
ATOM 3421 O O . PRO B 1 173 ? -5.953 35.719 6.527 1 98.12 173 PRO B O 1
ATOM 3424 N N . LEU B 1 174 ? -4.262 35.125 5.246 1 98.31 174 LEU B N 1
ATOM 3425 C CA . LEU B 1 174 ? -4.969 33.969 4.711 1 98.31 174 LEU B CA 1
ATOM 3426 C C . LEU B 1 174 ? -5.168 32.906 5.793 1 98.31 174 LEU B C 1
ATOM 3428 O O . LEU B 1 174 ? -6.219 32.25 5.852 1 98.31 174 LEU B O 1
ATOM 3432 N N . LEU B 1 175 ? -4.168 32.719 6.605 1 98.56 175 LEU B N 1
ATOM 3433 C CA . LEU B 1 175 ? -4.281 31.812 7.738 1 98.56 175 LEU B CA 1
ATOM 3434 C C . LEU B 1 175 ? -5.363 32.281 8.703 1 98.56 175 LEU B C 1
ATOM 3436 O O . LEU B 1 175 ? -6.207 31.484 9.133 1 98.56 175 LEU B O 1
ATOM 3440 N N . ALA B 1 176 ? -5.309 33.562 9.016 1 98.62 176 ALA B N 1
ATOM 3441 C CA . ALA B 1 176 ? -6.293 34.125 9.922 1 98.62 176 ALA B CA 1
ATOM 3442 C C . ALA B 1 176 ? -7.707 33.938 9.383 1 98.62 176 ALA B C 1
ATOM 3444 O O . ALA B 1 176 ? -8.625 33.594 10.133 1 98.62 176 ALA B O 1
ATOM 3445 N N . ARG B 1 177 ? -7.863 34.219 8.133 1 98.62 177 ARG B N 1
ATOM 3446 C CA . ARG B 1 177 ? -9.172 34.062 7.508 1 98.62 177 ARG B CA 1
ATOM 3447 C C . ARG B 1 177 ? -9.664 32.625 7.617 1 98.62 177 ARG B C 1
ATOM 3449 O O . ARG B 1 177 ? -10.844 32.375 7.879 1 98.62 177 ARG B O 1
ATOM 3456 N N . PHE B 1 178 ? -8.836 31.688 7.355 1 98.62 178 PHE B N 1
ATOM 3457 C CA . PHE B 1 178 ? -9.203 30.281 7.449 1 98.62 178 PHE B CA 1
ATOM 3458 C C . PHE B 1 178 ? -9.641 29.922 8.867 1 98.62 178 PHE B C 1
ATOM 3460 O O . PHE B 1 178 ? -10.703 29.328 9.062 1 98.62 178 PHE B O 1
ATOM 3467 N N . LEU B 1 179 ? -8.812 30.281 9.844 1 98.44 179 LEU B N 1
ATOM 3468 C CA . LEU B 1 179 ? -9.109 29.969 11.234 1 98.44 179 LEU B CA 1
ATOM 3469 C C . LEU B 1 179 ? -10.43 30.594 11.672 1 98.44 179 LEU B C 1
ATOM 3471 O O . LEU B 1 179 ? -11.188 30 12.438 1 98.44 179 LEU B O 1
ATOM 3475 N N . TYR B 1 180 ? -10.648 31.812 11.141 1 97.69 180 TYR B N 1
ATOM 3476 C CA . TYR B 1 180 ? -11.883 32.531 11.43 1 97.69 180 TYR B CA 1
ATOM 3477 C C . TYR B 1 180 ? -13.078 31.859 10.742 1 97.69 180 TYR B C 1
ATOM 3479 O O . TYR B 1 180 ? -14.07 31.547 11.398 1 97.69 180 TYR B O 1
ATOM 3487 N N . ALA B 1 181 ? -12.992 31.547 9.5 1 97.69 181 ALA B N 1
ATOM 3488 C CA . ALA B 1 181 ? -14.117 31.109 8.68 1 97.69 181 ALA B CA 1
ATOM 3489 C C . ALA B 1 181 ? -14.43 29.641 8.898 1 97.69 181 ALA B C 1
ATOM 3491 O O . ALA B 1 181 ? -15.578 29.203 8.766 1 97.69 181 ALA B O 1
ATOM 3492 N N . GLN B 1 182 ? -13.414 28.891 9.148 1 98 182 GLN B N 1
ATOM 3493 C CA . GLN B 1 182 ? -13.594 27.453 9.312 1 98 182 GLN B CA 1
ATOM 3494 C C . GLN B 1 182 ? -13.281 27.031 10.742 1 98 182 GLN B C 1
ATOM 3496 O O . GLN B 1 182 ? -12.586 26.031 10.961 1 98 182 GLN B O 1
ATOM 3501 N N . SER B 1 183 ? -13.797 27.812 11.68 1 96.88 183 SER B N 1
ATOM 3502 C CA . SER B 1 183 ? -13.539 27.578 13.102 1 96.88 183 SER B CA 1
ATOM 3503 C C . SER B 1 183 ? -14.094 26.234 13.547 1 96.88 183 SER B C 1
ATOM 3505 O O . SER B 1 183 ? -13.477 25.547 14.367 1 96.88 183 SER B O 1
ATOM 3507 N N . ASP B 1 184 ? -15.242 25.766 13.008 1 97.94 184 ASP B N 1
ATOM 3508 C CA . ASP B 1 184 ? -15.852 24.5 13.391 1 97.94 184 ASP B CA 1
ATOM 3509 C C . ASP B 1 184 ? -14.961 23.328 12.984 1 97.94 184 ASP B C 1
ATOM 3511 O O . ASP B 1 184 ? -14.797 22.375 13.75 1 97.94 184 ASP B O 1
ATOM 3515 N N . LEU B 1 185 ? -14.438 23.406 11.812 1 98.62 185 LEU B N 1
ATOM 3516 C CA . LEU B 1 185 ? -13.547 22.359 11.328 1 98.62 185 LEU B CA 1
ATOM 3517 C C . LEU B 1 185 ? -12.289 22.266 12.195 1 98.62 185 LEU B C 1
ATOM 3519 O O . LEU B 1 185 ? -11.883 21.172 12.602 1 98.62 185 LEU B O 1
ATOM 3523 N N . VAL B 1 186 ? -11.711 23.422 12.516 1 98.75 186 VAL B N 1
ATOM 3524 C CA . VAL B 1 186 ? -10.5 23.484 13.32 1 98.75 186 VAL B CA 1
ATOM 3525 C C . VAL B 1 186 ? -10.781 22.938 14.719 1 98.75 186 VAL B C 1
ATOM 3527 O O . VAL B 1 186 ? -10.023 22.125 15.242 1 98.75 186 VAL B O 1
ATOM 3530 N N . HIS B 1 187 ? -11.852 23.312 15.281 1 98.31 187 HIS B N 1
ATOM 3531 C CA . HIS B 1 187 ? -12.227 22.844 16.609 1 98.31 187 HIS B CA 1
ATOM 3532 C C . HIS B 1 187 ? -12.5 21.344 16.594 1 98.31 187 HIS B C 1
ATOM 3534 O O . HIS B 1 187 ? -12.18 20.625 17.547 1 98.31 187 HIS B O 1
ATOM 3540 N N . GLY B 1 188 ? -13.141 20.891 15.531 1 98.25 188 GLY B N 1
ATOM 3541 C CA . GLY B 1 188 ? -13.414 19.469 15.406 1 98.25 188 GLY B CA 1
ATOM 3542 C C . GLY B 1 188 ? -12.156 18.625 15.344 1 98.25 188 GLY B C 1
ATOM 3543 O O . GLY B 1 188 ? -12.125 17.516 15.875 1 98.25 188 GLY B O 1
ATOM 3544 N N . VAL B 1 189 ? -11.141 19.109 14.719 1 98.69 189 VAL B N 1
ATOM 3545 C CA . VAL B 1 189 ? -9.914 18.359 14.508 1 98.69 189 VAL B CA 1
ATOM 3546 C C . VAL B 1 189 ? -9 18.5 15.727 1 98.69 189 VAL B C 1
ATOM 3548 O O . VAL B 1 189 ? -8.461 17.516 16.234 1 98.69 189 VAL B O 1
ATOM 3551 N N . PHE B 1 190 ? -8.867 19.703 16.266 1 98.62 190 PHE B N 1
ATOM 3552 C CA . PHE B 1 190 ? -7.922 19.953 17.344 1 98.62 190 PHE B CA 1
ATOM 3553 C C . PHE B 1 190 ? -8.57 19.703 18.688 1 98.62 190 PHE B C 1
ATOM 3555 O O . PHE B 1 190 ? -7.871 19.578 19.703 1 98.62 190 PHE B O 1
ATOM 3562 N N . LYS B 1 191 ? -9.922 19.688 18.719 1 96.56 191 LYS B N 1
ATOM 3563 C CA . LYS B 1 191 ? -10.672 19.406 19.938 1 96.56 191 LYS B CA 1
ATOM 3564 C C . LYS B 1 191 ? -10.164 20.25 21.094 1 96.56 191 LYS B C 1
ATOM 3566 O O . LYS B 1 191 ? -10.086 21.484 21 1 96.56 191 LYS B O 1
ATOM 3571 N N . GLY B 1 192 ? -9.688 19.609 22.125 1 94.19 192 GLY B N 1
ATOM 3572 C CA . GLY B 1 192 ? -9.258 20.328 23.328 1 94.19 192 GLY B CA 1
ATOM 3573 C C . GLY B 1 192 ? -8.055 21.219 23.078 1 94.19 192 GLY B C 1
ATOM 3574 O O . GLY B 1 192 ? -7.758 22.094 23.906 1 94.19 192 GLY B O 1
ATOM 3575 N N . TYR B 1 193 ? -7.402 21.172 21.938 1 97.06 193 TYR B N 1
ATOM 3576 C CA . TYR B 1 193 ? -6.191 21.922 21.656 1 97.06 193 TYR B CA 1
ATOM 3577 C C . TYR B 1 193 ? -6.492 23.125 20.75 1 97.06 193 TYR B C 1
ATOM 3579 O O . TYR B 1 193 ? -5.594 23.891 20.406 1 97.06 193 TYR B O 1
ATOM 3587 N N . ALA B 1 194 ? -7.734 23.328 20.375 1 97.62 194 ALA B N 1
ATOM 3588 C CA . ALA B 1 194 ? -8.094 24.375 19.422 1 97.62 194 ALA B CA 1
ATOM 3589 C C . ALA B 1 194 ? -7.758 25.75 19.969 1 97.62 194 ALA B C 1
ATOM 3591 O O . ALA B 1 194 ? -7.191 26.594 19.266 1 97.62 194 ALA B O 1
ATOM 3592 N N . GLU B 1 195 ? -8.07 25.969 21.219 1 96.5 195 GLU B N 1
ATOM 3593 C CA . GLU B 1 195 ? -7.77 27.25 21.844 1 96.5 195 GLU B CA 1
ATOM 3594 C C . GLU B 1 195 ? -6.266 27.469 21.969 1 96.5 195 GLU B C 1
ATOM 3596 O O . GLU B 1 195 ? -5.773 28.578 21.797 1 96.5 195 GLU B O 1
ATOM 3601 N N . GLU B 1 196 ? -5.641 26.391 22.328 1 97.81 196 GLU B N 1
ATOM 3602 C CA . GLU B 1 196 ? -4.184 26.453 22.422 1 97.81 196 GLU B CA 1
ATOM 3603 C C . GLU B 1 196 ? -3.566 26.859 21.078 1 97.81 196 GLU B C 1
ATOM 3605 O O . GLU B 1 196 ? -2.631 27.656 21.047 1 97.81 196 GLU B O 1
ATOM 3610 N N . LEU B 1 197 ? -4.078 26.328 20 1 98.44 197 LEU B N 1
ATOM 3611 C CA . LEU B 1 197 ? -3.604 26.672 18.656 1 98.44 197 LEU B CA 1
ATOM 3612 C C . LEU B 1 197 ? -3.789 28.156 18.375 1 98.44 197 LEU B C 1
ATOM 3614 O O . LEU B 1 197 ? -2.844 28.844 17.984 1 98.44 197 LEU B O 1
ATOM 3618 N N . ILE B 1 198 ? -4.957 28.625 18.656 1 98.06 198 ILE B N 1
ATOM 3619 C CA . ILE B 1 198 ? -5.285 30.016 18.359 1 98.06 198 ILE B CA 1
ATOM 3620 C C . ILE B 1 198 ? -4.43 30.953 19.219 1 98.06 198 ILE B C 1
ATOM 3622 O O . ILE B 1 198 ? -3.865 31.922 18.719 1 98.06 198 ILE B O 1
ATOM 3626 N N . HIS B 1 199 ? -4.262 30.594 20.438 1 97.69 199 HIS B N 1
ATOM 3627 C CA . HIS B 1 199 ? -3.475 31.422 21.359 1 97.69 199 HIS B CA 1
ATOM 3628 C C . HIS B 1 199 ? -2 31.406 20.969 1 97.69 199 HIS B C 1
ATOM 3630 O O . HIS B 1 199 ? -1.311 32.438 21.109 1 97.69 199 HIS B O 1
ATOM 3636 N N . ALA B 1 200 ? -1.548 30.297 20.562 1 97.44 200 ALA B N 1
ATOM 3637 C CA . ALA B 1 200 ? -0.147 30.188 20.156 1 97.44 200 ALA B CA 1
ATOM 3638 C C . ALA B 1 200 ? 0.147 31.078 18.953 1 97.44 200 ALA B C 1
ATOM 3640 O O . ALA B 1 200 ? 1.22 31.672 18.859 1 97.44 200 ALA B O 1
ATOM 3641 N N . VAL B 1 201 ? -0.811 31.156 18.031 1 97.81 201 VAL B N 1
ATOM 3642 C CA . VAL B 1 201 ? -0.609 31.938 16.812 1 97.81 201 VAL B CA 1
ATOM 3643 C C . VAL B 1 201 ? -0.822 33.406 17.125 1 97.81 201 VAL B C 1
ATOM 3645 O O . VAL B 1 201 ? -0.06 34.281 16.656 1 97.81 201 VAL B O 1
ATOM 3648 N N . TYR B 1 202 ? -1.806 33.656 17.906 1 97.81 202 TYR B N 1
ATOM 3649 C CA . TYR B 1 202 ? -2.158 35.031 18.203 1 97.81 202 TYR B CA 1
ATOM 3650 C C . TYR B 1 202 ? -2.004 35.344 19.688 1 97.81 202 TYR B C 1
ATOM 3652 O O . TYR B 1 202 ? -2.996 35.469 20.406 1 97.81 202 TYR B O 1
ATOM 3660 N N . THR B 1 203 ? -0.812 35.625 20.047 1 95.88 203 THR B N 1
ATOM 3661 C CA . THR B 1 203 ? -0.448 35.812 21.453 1 95.88 203 THR B CA 1
ATOM 3662 C C . THR B 1 203 ? -1.053 37.094 22 1 95.88 203 THR B C 1
ATOM 3664 O O . THR B 1 203 ? -1.297 37.188 23.219 1 95.88 203 THR B O 1
ATOM 3667 N N . GLU B 1 204 ? -1.288 38.031 21.172 1 93.69 204 GLU B N 1
ATOM 3668 C CA . GLU B 1 204 ? -1.851 39.312 21.578 1 93.69 204 GLU B CA 1
ATOM 3669 C C . GLU B 1 204 ? -3.357 39.219 21.797 1 93.69 204 GLU B C 1
ATOM 3671 O O . GLU B 1 204 ? -3.969 40.125 22.375 1 93.69 204 GLU B O 1
ATOM 3676 N N . GLY B 1 205 ? -3.908 38.188 21.359 1 93.62 205 GLY B N 1
ATOM 3677 C CA . GLY B 1 205 ? -5.34 37.969 21.5 1 93.62 205 GLY B CA 1
ATOM 3678 C C . GLY B 1 205 ? -6.031 37.688 20.188 1 93.62 205 GLY B C 1
ATOM 3679 O O . GLY B 1 205 ? -5.488 37.969 19.109 1 93.62 205 GLY B O 1
ATOM 3680 N N . THR B 1 206 ? -7.262 37.188 20.281 1 95.81 206 THR B N 1
ATOM 3681 C CA . THR B 1 206 ? -8.008 36.75 19.109 1 95.81 206 THR B CA 1
ATOM 3682 C C . THR B 1 206 ? -8.414 37.969 18.25 1 95.81 206 THR B C 1
ATOM 3684 O O . THR B 1 206 ? -8.758 37.812 17.078 1 95.81 206 THR B O 1
ATOM 3687 N N . HIS B 1 207 ? -8.375 39.125 18.891 1 96.69 207 HIS B N 1
ATOM 3688 C CA . HIS B 1 207 ? -8.711 40.344 18.109 1 96.69 207 HIS B CA 1
ATOM 3689 C C . HIS B 1 207 ? -7.773 40.5 16.922 1 96.69 207 HIS B C 1
ATOM 3691 O O . HIS B 1 207 ? -8.188 40.969 15.859 1 96.69 207 HIS B O 1
ATOM 3697 N N . ARG B 1 208 ? -6.555 40.094 17.078 1 97.5 208 ARG B N 1
ATOM 3698 C CA . ARG B 1 208 ? -5.602 40.156 15.977 1 97.5 208 ARG B CA 1
ATOM 3699 C C . ARG B 1 208 ? -6 39.219 14.844 1 97.5 208 ARG B C 1
ATOM 3701 O O . ARG B 1 208 ? -5.875 39.562 13.672 1 97.5 208 ARG B O 1
ATOM 3708 N N . MET B 1 209 ? -6.457 38 15.211 1 98 209 MET B N 1
ATOM 3709 C CA . MET B 1 209 ? -6.938 37.062 14.203 1 98 209 MET B CA 1
ATOM 3710 C C . MET B 1 209 ? -8.078 37.656 13.398 1 98 209 MET B C 1
ATOM 3712 O O . MET B 1 209 ? -8.078 37.594 12.164 1 98 209 MET B O 1
ATOM 3716 N N . TYR B 1 210 ? -9 38.281 14.094 1 98.19 210 TYR B N 1
ATOM 3717 C CA . TYR B 1 210 ? -10.164 38.875 13.438 1 98.19 210 TYR B CA 1
ATOM 3718 C C . TYR B 1 210 ? -9.75 40.031 12.531 1 98.19 210 TYR B C 1
ATOM 3720 O O . TYR B 1 210 ? -10.297 40.188 11.438 1 98.19 210 TYR B O 1
ATOM 3728 N N . ALA B 1 211 ? -8.797 40.812 13.008 1 98.25 211 ALA B N 1
ATOM 3729 C CA . ALA B 1 211 ? -8.32 41.938 12.219 1 98.25 211 ALA B CA 1
ATOM 3730 C C . ALA B 1 211 ? -7.711 41.469 10.898 1 98.25 211 ALA B C 1
ATOM 3732 O O . ALA B 1 211 ? -8.031 42 9.836 1 98.25 211 ALA B O 1
ATOM 3733 N N . LEU B 1 212 ? -6.871 40.531 10.992 1 98.38 212 LEU B N 1
ATOM 3734 C CA . LEU B 1 212 ? -6.211 39.969 9.812 1 98.38 212 LEU B CA 1
ATOM 3735 C C . LEU B 1 212 ? -7.215 39.281 8.891 1 98.38 212 LEU B C 1
ATOM 3737 O O . LEU B 1 212 ? -7.117 39.406 7.664 1 98.38 212 LEU B O 1
ATOM 3741 N N . ALA B 1 213 ? -8.164 38.562 9.477 1 98.56 213 ALA B N 1
ATOM 3742 C CA . ALA B 1 213 ? -9.211 37.906 8.688 1 98.56 213 ALA B CA 1
ATOM 3743 C C . ALA B 1 213 ? -10.039 38.938 7.918 1 98.56 213 ALA B C 1
ATOM 3745 O O . ALA B 1 213 ? -10.328 38.75 6.734 1 98.56 213 ALA B O 1
ATOM 3746 N N . ALA B 1 214 ? -10.383 40 8.594 1 98.31 214 ALA B N 1
ATOM 3747 C CA . ALA B 1 214 ? -11.148 41.062 7.949 1 98.31 214 ALA B CA 1
ATOM 3748 C C . ALA B 1 214 ? -10.383 41.656 6.773 1 98.31 214 ALA B C 1
ATOM 3750 O O . ALA B 1 214 ? -10.953 41.875 5.703 1 98.31 214 ALA B O 1
ATOM 3751 N N . GLN B 1 215 ? -9.125 41.938 7.02 1 98.06 215 GLN B N 1
ATOM 3752 C CA . GLN B 1 215 ? -8.273 42.469 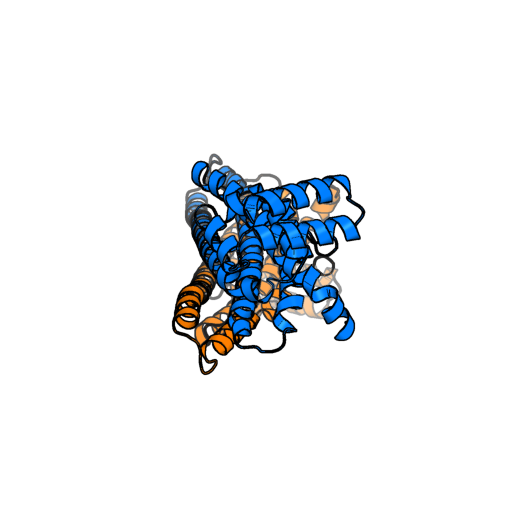5.965 1 98.06 215 GLN B CA 1
ATOM 3753 C C . GLN B 1 215 ? -8.266 41.562 4.746 1 98.06 215 GLN B C 1
ATOM 3755 O O . GLN B 1 215 ? -8.398 42.031 3.613 1 98.06 215 GLN B O 1
ATOM 3760 N N . SER B 1 216 ? -8.109 40.25 4.973 1 97.81 216 SER B N 1
ATOM 3761 C CA . SER B 1 216 ? -8.086 39.25 3.898 1 97.81 216 SER B CA 1
ATOM 3762 C C . SER B 1 216 ? -9.406 39.219 3.146 1 97.81 216 SER B C 1
ATOM 3764 O O . SER B 1 216 ? -9.43 39.125 1.918 1 97.81 216 SER B O 1
ATOM 3766 N N . LEU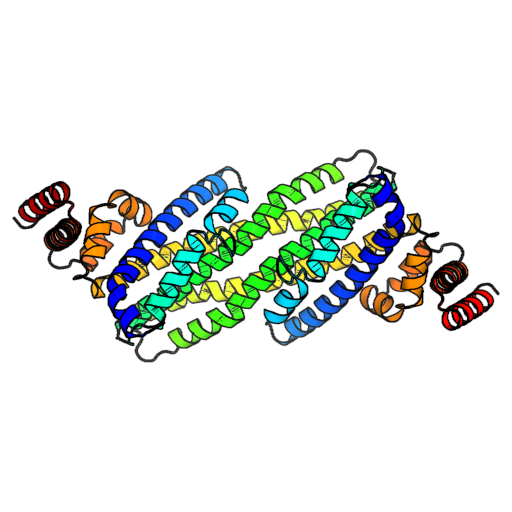 B 1 217 ? -10.477 39.281 3.828 1 97.88 217 LEU B N 1
ATOM 3767 C CA . LEU B 1 217 ? -11.82 39.281 3.244 1 97.88 217 LEU B CA 1
ATOM 3768 C C . LEU B 1 217 ? -12.055 40.531 2.414 1 97.88 217 LEU B C 1
ATOM 3770 O O . LEU B 1 217 ? -12.641 40.469 1.331 1 97.88 217 LEU B O 1
ATOM 3774 N N . GLU B 1 218 ? -11.555 41.625 2.918 1 97.69 218 GLU B N 1
ATOM 3775 C CA . GLU B 1 218 ? -11.664 42.875 2.176 1 97.69 218 GLU B CA 1
ATOM 3776 C C . GLU B 1 218 ? -10.898 42.812 0.857 1 97.69 218 GLU B C 1
ATOM 3778 O O . GLU B 1 218 ? -11.422 43.188 -0.19 1 97.69 218 GLU B O 1
ATOM 3783 N N . ASP B 1 219 ? -9.734 42.312 0.922 1 96.81 219 ASP B N 1
ATOM 3784 C CA . ASP B 1 219 ? -8.898 42.188 -0.267 1 96.81 219 ASP B CA 1
ATOM 3785 C C . ASP B 1 219 ? -9.562 41.281 -1.3 1 96.81 219 ASP B C 1
ATOM 3787 O O . ASP B 1 219 ? -9.367 41.438 -2.504 1 96.81 219 ASP B O 1
ATOM 3791 N N . GLY B 1 220 ? -10.32 40.344 -0.805 1 95.56 220 GLY B N 1
ATOM 3792 C CA . GLY B 1 220 ? -10.992 39.406 -1.686 1 95.56 220 GLY B CA 1
ATOM 3793 C C . GLY B 1 220 ? -12.359 39.906 -2.143 1 95.56 220 GLY B C 1
ATOM 3794 O O . GLY B 1 220 ? -13.023 39.25 -2.941 1 95.56 220 GLY B O 1
ATOM 3795 N N . GLY B 1 221 ? -12.875 40.969 -1.596 1 95.81 221 GLY B N 1
ATOM 3796 C CA . GLY B 1 221 ? -14.125 41.562 -2.018 1 95.81 221 GLY B CA 1
ATOM 3797 C C . GLY B 1 221 ? -15.32 41.094 -1.204 1 95.81 221 GLY B C 1
ATOM 3798 O O . GLY B 1 221 ? -16.469 41.344 -1.565 1 95.81 221 GLY B O 1
ATOM 3799 N N . TRP B 1 222 ? -15.047 40.344 -0.207 1 96.31 222 TRP B N 1
ATOM 3800 C CA . TRP B 1 222 ? -16.109 39.875 0.661 1 96.31 222 TRP B CA 1
ATOM 3801 C C . TRP B 1 222 ? -16.406 40.875 1.78 1 96.31 222 TRP B C 1
ATOM 3803 O O . TRP B 1 222 ? -16.141 40.594 2.953 1 96.31 222 TRP B O 1
ATOM 3813 N N . LEU B 1 223 ? -17.047 41.906 1.462 1 96.81 223 LEU B N 1
ATOM 3814 C CA . LEU B 1 223 ? -17.156 43.094 2.326 1 96.81 223 LEU B CA 1
ATOM 3815 C C . LEU B 1 223 ? -18.094 42.812 3.496 1 96.81 223 LEU B C 1
ATOM 3817 O O . LEU B 1 223 ? -17.844 43.25 4.617 1 96.81 223 LEU B O 1
ATOM 3821 N N . ASP B 1 224 ? -19.141 42.094 3.27 1 97.06 224 ASP B N 1
ATOM 3822 C CA . ASP B 1 224 ? -20.078 41.781 4.348 1 97.06 224 ASP B CA 1
ATOM 3823 C C . ASP B 1 224 ? -19.422 40.906 5.406 1 97.06 224 ASP B C 1
ATOM 3825 O O . ASP B 1 224 ? -19.562 41.156 6.602 1 97.06 224 ASP B O 1
ATOM 3829 N N . GLU B 1 225 ? -18.766 39.938 4.902 1 97.12 225 GLU B N 1
ATOM 3830 C CA . GLU B 1 225 ? -18.078 39.0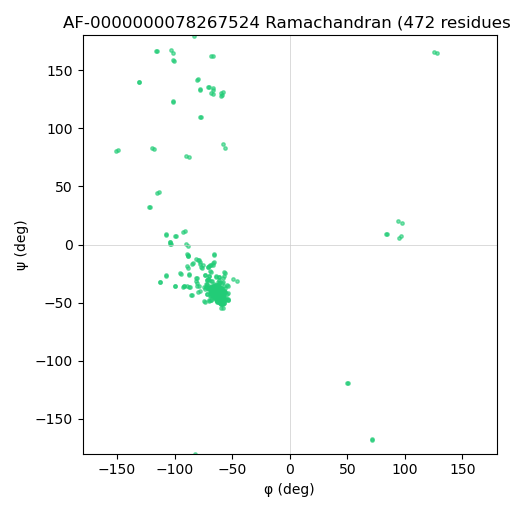62 5.824 1 97.12 225 GLU B CA 1
ATOM 3831 C C . GLU B 1 225 ? -16.953 39.781 6.562 1 97.12 225 GLU B C 1
ATOM 3833 O O . GLU B 1 225 ? -16.688 39.5 7.734 1 97.12 225 GLU B O 1
ATOM 3838 N N . ALA B 1 226 ? -16.312 40.656 5.863 1 97.81 226 ALA B N 1
ATOM 3839 C CA . ALA B 1 226 ? -15.25 41.438 6.484 1 97.81 226 ALA B CA 1
ATOM 3840 C C . ALA B 1 226 ? -15.805 42.312 7.629 1 97.81 226 ALA B C 1
ATOM 3842 O O . ALA B 1 226 ? -15.172 42.438 8.68 1 97.81 226 ALA B O 1
ATOM 3843 N N . ALA B 1 227 ? -16.938 42.875 7.395 1 97.62 227 ALA B N 1
ATOM 3844 C CA . ALA B 1 227 ? -17.562 43.719 8.406 1 97.62 227 ALA B CA 1
ATOM 3845 C C . ALA B 1 227 ? -17.891 42.906 9.664 1 97.62 227 ALA B C 1
ATOM 3847 O O . ALA B 1 227 ? -17.734 43.406 10.781 1 97.62 227 ALA B O 1
ATOM 3848 N N . LYS B 1 228 ? -18.328 41.719 9.453 1 97.62 228 LYS B N 1
ATOM 3849 C CA . LYS B 1 228 ? -18.609 40.875 10.594 1 97.62 228 LYS B CA 1
ATOM 3850 C C . LYS B 1 228 ? -17.344 40.562 11.398 1 97.62 228 LYS B C 1
ATOM 3852 O O . LYS B 1 228 ? -17.359 40.594 12.633 1 97.62 228 LYS B O 1
ATOM 3857 N N . ALA B 1 229 ? -16.281 40.25 10.719 1 97.62 229 ALA B N 1
ATOM 3858 C CA . ALA B 1 229 ? -15 40 11.375 1 97.62 229 ALA B CA 1
ATOM 3859 C C . ALA B 1 229 ? -14.516 41.219 12.148 1 97.62 229 ALA B C 1
ATOM 3861 O O . ALA B 1 229 ? -13.961 41.094 13.242 1 97.62 229 ALA B O 1
ATOM 3862 N N . ARG B 1 230 ? -14.758 42.438 11.523 1 97.62 230 ARG B N 1
ATOM 3863 C CA . ARG B 1 230 ? -14.359 43.688 12.188 1 97.62 230 ARG B CA 1
ATOM 3864 C C . ARG B 1 230 ? -15.156 43.906 13.469 1 97.62 230 ARG B C 1
ATOM 3866 O O . ARG B 1 230 ? -14.617 44.406 14.461 1 97.62 230 ARG B O 1
ATOM 3873 N N . ARG B 1 231 ? -16.359 43.531 13.469 1 97.12 231 ARG B N 1
ATOM 3874 C CA . ARG B 1 231 ? -17.172 43.656 14.68 1 97.12 231 ARG B CA 1
ATOM 3875 C C . ARG B 1 231 ? -16.641 42.75 15.789 1 97.12 231 ARG B C 1
ATOM 3877 O O . ARG B 1 231 ? -16.594 43.156 16.953 1 97.12 231 ARG B O 1
ATOM 3884 N N . LEU B 1 232 ? -16.266 41.594 15.414 1 96.44 232 LEU B N 1
ATOM 3885 C CA . LEU B 1 232 ? -15.711 40.656 16.391 1 96.44 232 LEU B CA 1
ATOM 3886 C C . LEU B 1 232 ? -14.375 41.156 16.922 1 96.44 232 LEU B C 1
ATOM 3888 O O . LEU B 1 232 ? -14.055 40.969 18.094 1 96.44 232 LEU B O 1
ATOM 3892 N N . GLU B 1 233 ? -13.609 41.719 16.016 1 95.81 233 GLU B N 1
ATOM 3893 C CA . GLU B 1 233 ? -12.344 42.344 16.406 1 95.81 233 GLU B CA 1
ATOM 3894 C C . GLU B 1 233 ? -12.562 43.375 17.516 1 95.81 233 GLU B C 1
ATOM 3896 O O . GLU B 1 233 ? -11.852 43.344 18.531 1 95.81 233 GLU B O 1
ATOM 3901 N N . GLU B 1 234 ? -13.531 44.219 17.344 1 94.38 234 GLU B N 1
ATOM 3902 C CA . GLU B 1 234 ? -13.844 45.281 18.297 1 94.38 234 GLU B CA 1
ATOM 3903 C C . GLU B 1 234 ? -14.32 44.688 19.625 1 94.38 234 GLU B C 1
ATOM 3905 O O . GLU B 1 234 ? -13.945 45.188 20.703 1 94.38 234 GLU B O 1
ATOM 3910 N N . SER B 1 235 ? -15.062 43.719 19.562 1 92.25 235 SER B N 1
ATOM 3911 C CA . SER B 1 235 ? -15.609 43.094 20.75 1 92.25 235 SER B CA 1
ATOM 3912 C C . SER B 1 235 ? -14.523 42.375 21.547 1 92.25 235 SER B C 1
ATOM 3914 O O . SER B 1 235 ? -14.555 42.344 22.781 1 92.25 235 SER B O 1
ATOM 3916 N N . ALA B 1 236 ? -13.586 41.75 20.828 1 90.06 236 ALA B N 1
ATOM 3917 C CA . ALA B 1 236 ? -12.547 40.938 21.469 1 90.06 236 ALA B CA 1
ATOM 3918 C C . ALA B 1 236 ? -11.422 41.844 22 1 90.06 236 ALA B C 1
ATOM 3920 O O . ALA B 1 236 ? -10.68 41.438 22.891 1 90.06 236 ALA B O 1
ATOM 3921 N N . GLY B 1 237 ? -11.266 42.906 21.375 1 83.88 237 GLY B N 1
ATOM 3922 C CA . GLY B 1 237 ? -10.234 43.844 21.812 1 83.88 237 GLY B CA 1
ATOM 3923 C C . GLY B 1 237 ? -10.656 44.688 23 1 83.88 237 GLY B C 1
ATOM 3924 O O . GLY B 1 237 ? -9.828 45.344 23.641 1 83.88 237 GLY B O 1
ATOM 3925 N N . SER B 1 238 ? -11.914 44.75 23.391 1 72.44 238 SER B N 1
ATOM 3926 C CA . SER B 1 238 ? -12.43 45.531 24.516 1 72.44 238 SER B CA 1
ATOM 3927 C C . SER B 1 238 ? -12.43 44.719 25.797 1 72.44 238 SER B C 1
ATOM 3929 O O . SER B 1 238 ? -12.617 43.5 25.766 1 72.44 238 SER B O 1
#

Organism: Desulfomicrobium norvegicum (strain DSM 1741 / NCIMB 8310) (NCBI:txid52561)

Secondary structure (DSSP, 8-state):
--HHHHHHTHHHHHHHHHHHHHHHHHHHHHHHHHHHHHS---HHHHHHHHEETTEE-HHHHHHHHHHHHHSSS---TTHHHHHHHHHHHHHHHHHHHHHHHHHHIIIIIHHHHHHHHT-TT--HHHHHHHHHHHHHHHHHHHHHHHHHHHHHHHHHHHHHHHHHHGGGGTT-HHHHHHHHHTHHHHHHHHGGGHHHHHHHH-TT-HHHHHHHHHHHHHHHT-HHHHHHHHHHHHHHH-/--HHHHHHTHHHHHHHHHHHHHHHHHHHHHHHHHHHHHS---HHHHHHHHEETTEE-HHHHHHHHHHHHHHSS---TTHHHHHHHHHHHHHHHHHHHHHHHHHHIIIIIHHHHHHHHT-TT--HHHHHHHHHHHHHHHHHHHHHHHHHHHHHHHHHHHHHHHHHHGGGGTT-HHHHHHHHHTHHHHHHHHGGGHHHHHHHH-TT-HHHHHHHHHHHHHHHT-HHHHHHHHHHHHHHH-

Sequence (476 aa):
MSKSWLKSKHDSFVRDVLRDFCQIASALENHFSEYDASGSVSFHFFDDMLGRQNSKGLLWRLKDTSHLLFRNEERTSFAVFGEYLDWALGYIFHECIKLKEDAYQQMNYKPRFKQLQQGVGLTPEEQHIGSELYAVIRQTSESIEREVRRIRFIIFHCKRLFILYLPLHHENPLLARFLYAQSDLVHGVFKGYAEELIHAVYTEGTHRMYALAAQSLEDGGWLDEAAKARRLEESAGSMSKSWLKSKHDSFVRDVLRDFCQIASALENHFSEYDASGSVSFHFFDDMLGRQNSKGLLWRLKDTSHLLFRNEERTSFAVFGEYLDWALGYIFHECIKLKEDAYQQMNYKPRFKQLQQGVGLTPEEQHIGSELYAVIRQTSESIEREVRRIRFIIFHCKRLFILYLPLHHENPLLARFLYAQSDLVHGVFKGYAEELIHAVYTEGTHRMYALAAQSLEDGGWLDEAAKARRLEESAGS

Radius of gyration: 28.84 Å; Cα contacts (8 Å, |Δi|>4): 528; chains: 2; bounding box: 43×92×61 Å

pLDDT: mean 93.63, std 8.2, range [53.03, 98.94]

Nearest PDB structures (foldseek):
  7jh5-assembly2_B  TM=3.101E-01  e=4.000E+00  synthetic construct
  5xg2-assembly1_A  TM=3.323E-01  e=9.316E+00  Pyrococcus yayanosii CH1
  4atm-assembly1_A-2  TM=1.486E-01  e=8.523E+00  Homo sapiens
  7jh5-assembly2_B  TM=3.118E-01  e=3.343E+00  synthetic construct
  5xg2-assembly1_A  TM=3.322E-01  e=7.449E+00  Pyrococcus yayanosii CH1

Solvent-accessible surface area (backbone atoms only — not comparable to full-atom values): 24377 Å² total; per-residue (Å²): 135,58,70,66,56,51,60,73,39,42,55,57,40,57,29,48,38,53,50,44,47,39,53,48,51,43,52,50,50,55,50,49,52,49,20,74,73,69,74,51,66,58,32,67,60,38,46,54,39,41,39,44,94,94,48,65,12,63,46,45,49,36,35,53,45,28,48,58,49,41,72,67,48,72,85,47,93,60,36,57,42,38,43,51,43,35,52,49,50,43,48,43,44,45,51,44,52,35,46,27,44,49,16,41,41,54,69,59,47,46,56,54,49,52,53,60,71,64,43,84,82,64,48,71,67,56,46,50,55,50,56,58,56,49,53,55,58,55,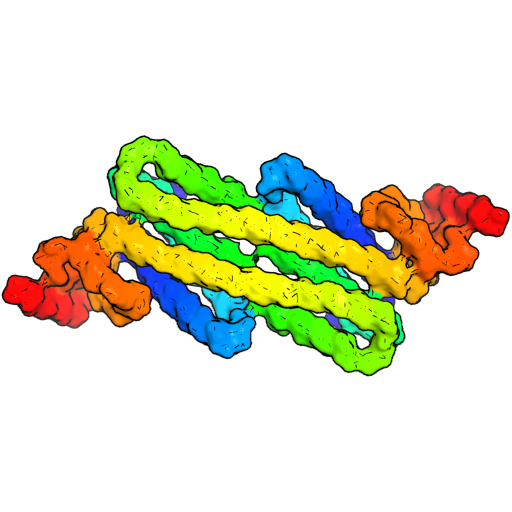50,46,54,52,52,47,54,51,50,52,53,48,45,53,50,47,52,56,50,46,55,55,36,47,38,68,36,44,38,82,47,54,84,33,29,59,38,24,29,47,56,63,74,41,39,67,54,46,35,67,57,43,45,93,42,32,63,55,35,51,42,48,30,30,75,91,31,69,23,57,37,23,46,33,17,15,52,40,28,45,77,70,67,39,53,70,62,16,52,55,28,44,52,50,17,54,60,59,66,101,133,57,71,67,55,50,60,74,39,40,54,57,38,55,29,47,38,52,51,44,46,38,54,49,53,43,53,48,50,54,50,48,52,50,18,74,73,70,75,52,67,57,32,67,60,37,46,55,40,42,39,46,94,95,48,66,12,64,47,46,50,35,35,53,44,30,47,59,48,43,72,67,47,72,85,46,92,62,37,57,42,38,44,50,43,33,51,49,49,42,47,45,43,45,50,45,54,38,45,27,44,48,17,41,42,55,69,59,46,47,57,53,48,51,52,60,71,64,43,85,83,63,50,71,66,56,48,50,54,48,56,56,57,46,51,54,58,53,49,45,54,52,50,47,53,51,50,53,53,49,44,53,51,47,52,55,50,46,54,54,34,47,38,69,36,44,38,81,47,54,83,33,29,58,39,25,29,45,55,64,74,41,40,68,55,47,35,67,58,44,45,94,43,32,63,56,34,52,43,47,32,29,74,92,32,69,22,56,38,24,46,32,19,17,53,40,27,46,76,70,66,38,52,69,62,15,52,53,29,44,51,49,17,56,59,57,68,100

=== Feature glossary ===
Each block in this record encodes a different view of the same protein. In brief:

Predicted aligned error. PAE(i, j) answers: if I align the predicted and true structures on residue i, how far off (in Å) do I expect residue j to be? A block-diagonal PAE matrix with low values on the blocks and high values off-diagonal is the signature of a multi-domain protein with confidently predicted domains but uncertain inter-domain orientation.

Contact-map, Ramachandran, and PAE plots. Plot images: a contact map (which residues are close in 3D, as an N×N binary image), a Ramachandran scatter (backbone torsion angles, revealing secondary-structure composition at a glance), and — for AlphaFold structures — a PAE heatmap (pairwise prediction confidence).

Backbone torsions (φ/ψ). φ (phi) and ψ (psi) are the two rotatable backbone dihedrals per residue: φ is the C(i-1)–N–Cα–C torsion, ψ is the N–Cα–C–N(i+1) torsion, both in degrees on (−180°, 180°]. α-helical residues cluster near (−60°, −45°); β-strand residues near (−120°, +130°). A Ramachandran plot is simply a scatter of (φ, ψ) for every residue.

Foldseek 3Di. A 3Di character summarizes, for each residue, the relative orientation of the Cα frame of its nearest spatial neighbor. Because it encodes fold topology rather than chemistry, 3Di alignments detect remote structural similarity that sequence alignment misses.

Radius of gyration, Cα contacts, bounding box. Three whole-structure scalars: the radius of gyration (RMS distance of Cα from centroid, in Å), the count of Cα–Cα contacts (pairs closer than 8 Å and separated by more than four residues in sequence — i.e. tertiary, not local, contacts), and the bounding-box dimensions. Together they distinguish compact globular folds from extended fibres or disordered chains.

Sequence. Sequence gives the chain of amino acids in standard one-letter code (A=alanine, C=cysteine, …, Y=tyrosine), read N→C. It is the only feature that is directly encoded by the gene; all structural features are derived from the folded form of this sequence.

mmCIF coordinates. Atomic coordinates in PDBx/mmCIF format — the same representation the Protein Data Bank distributes. Each line of the _atom_site loop places one backbone atom in Cartesian space (units: ångströms, origin: arbitrary).

Secondary structure (3-state, P-SEA). Three-state secondary structure (P-SEA) collapses the eight DSSP classes into helix (a), strand (b), and coil (c). P-SEA assigns these from Cα geometry alone — distances and angles — without requiring backbone oxygens, so it works on any Cα trace.

InterPro / GO / CATH / organism. Functional annotations link the protein to curated databases. InterPro entries identify conserved domains and families by matching the sequence against member-database signatures (Pfam, PROSITE, CDD, …). Gene Ontology (GO) terms describe molecular function, biological process, and cellular component in a controlled vocabulary. CATH places the structure in a hierarchical fold classification (Class/Architecture/Topology/Homologous-superfamily). The organism is the source species.

B-factor. B-factor (Debye–Waller factor) reflects atomic displacement in the crystal lattice. It is an experimental observable (units Å²), not a prediction; low values mean the atom is pinned down, high values mean it moves or is heterogeneous across the crystal.

Rendered structure images. Structure images are PyMOL renders from six orthogonal camera directions. Cartoon representation draws helices as coils and strands as arrows; sticks shows the backbone as bonds; surface shows the solvent-excluded envelope. Rainbow coloring maps sequence position to hue (blue→red, N→C); chain coloring assigns a distinct color per polypeptide.

Solvent-accessible surface area. Solvent-accessible surface area (SASA) is the area in Å² traced out by the centre of a 1.4 Å probe sphere (a water molecule) rolled over the protein's van der Waals surface (Shrake–Rupley / Lee–Richards construction). Buried residues have near-zero SASA; fully exposed residues can exceed 200 Å². The total SASA scales roughly with the number of surface residues.

Secondary structure (8-state, DSSP). The SS8 string is DSSP's per-residue secondary-structure call. α-helix (H) means an i→i+4 H-bond ladder; β-strand (E) means the residue participates in a β-sheet; 3₁₀ (G) and π (I) are tighter and wider helices; T/S are turns/bends; '-' is loop.

pLDDT. For AlphaFold models, the B-factor field carries pLDDT — the model's own estimate of local accuracy on a 0–100 scale. Regions with pLDDT<50 should be treated as essentially unmodeled; they often correspond to intrinsically disordered segments.

Nearest PDB structures. Nearest PDB neighbors are the top structural matches found by Foldseek when searching this structure against the entire Protein Data Bank. Each hit reports a TM-score (0 to 1; >0.5 almost always implies the same fold) and an E-value. These are *structural* homologs — they may share no detectable sequence similarity.